Protein AF-A0A2K5WXW7-F1 (afdb_monomer)

Solvent-accessible surface area (backbone atoms only — not comparable to full-atom values): 33592 Å² total; per-residue (Å²): 107,74,69,42,56,42,24,56,73,69,42,75,39,76,46,71,27,68,48,63,69,64,32,49,51,52,30,52,52,40,25,68,77,37,72,31,82,52,44,40,64,43,69,33,36,42,77,38,68,68,40,38,51,53,36,49,56,51,44,65,72,74,46,96,69,44,48,70,48,74,47,69,70,70,60,70,65,67,76,91,61,85,55,89,39,24,58,47,40,30,32,42,30,52,27,53,52,52,44,48,63,71,45,41,67,52,31,55,74,35,48,70,16,37,41,38,34,60,34,44,80,50,23,83,74,33,71,87,49,84,92,54,58,60,48,54,72,75,54,72,74,48,29,53,46,50,37,13,24,24,25,31,51,36,43,52,46,25,52,53,52,30,63,76,31,63,91,53,54,47,46,48,38,61,41,60,85,70,88,82,77,78,68,94,76,80,83,88,81,80,79,90,86,82,90,74,49,93,88,77,49,90,85,84,82,79,83,68,61,79,42,81,42,69,34,64,38,74,71,42,45,21,61,81,66,54,46,34,31,40,32,36,39,35,37,31,31,54,39,84,50,74,69,40,32,48,44,24,42,75,76,46,64,89,57,54,73,68,57,55,48,50,59,53,34,54,52,50,28,51,48,49,48,57,52,45,40,71,36,48,72,63,57,55,67,74,39,45,67,60,51,28,49,52,48,46,64,69,40,44,64,64,42,39,72,46,10,32,41,75,79,45,56,44,71,71,50,79,47,58,86,82,50,57,68,60,52,55,48,52,52,53,51,51,51,54,49,50,54,49,52,51,52,49,52,51,50,53,50,54,50,50,53,52,50,50,51,53,48,50,54,50,48,51,55,47,50,55,49,51,49,53,50,50,51,52,49,52,54,51,50,53,51,51,50,52,52,50,50,53,49,48,51,52,50,49,52,52,49,51,50,50,51,53,49,52,52,52,52,51,53,51,52,52,52,54,50,52,54,52,50,54,55,51,53,57,52,50,56,58,53,54,59,56,53,55,63,56,51,56,64,54,47,60,72,71,51,56,71,62,51,65,62,54,55,63,59,53,58,66,56,55,60,62,56,57,61,59,54,60,60,54,56,57,60,55,57,60,59,54,58,62,55,55,59,61,56,53,59,58,54,56,61,53,54,56,60,55,52,56,58,50,52,60,54,54,63,64,59,72,77,60,57,78,75,58,58,56,55,58,57,65,68,48,51,66,60,58,56,55,65,69,53,58,72,72,77,75,73,93,80,87,88,88,84,83,93,77,95,85,58,91,76,50,61,69,57,51,62,65,65,50,50,65,61,55,48,30,77,74,66,75,55,70,74,88,76,48,78,76,58,67,71,76,57,80,72,79,130

Secondary structure (DSSP, 8-state):
-HHHHHHHTT--EEEEES-HHHHHHHHHHHHHHH--S-EEEEE--TT-HHHHHHHHHHHHHH-S---EEEE----S--TT---SS-HHHIIIIIHHHHHHHHHHHHHHHT-SEEEEEE--GGGGG----TTTTTSPP-SHHHHHHHHHHHHHHHHHHHHHHHHHTTTTTEEEEEE---------------SS-----TTT--------SPEEE--EEEEEE-TTS-EEEEEEEEEEEE--SHHHHHHHHHHHTT--HHHHHHHHHHHHHHHHHHHHTTS-HHHHHH-HHHHHHHHHHHHHHHHHTTTEEEEEEEEEEEEESS-HHHHHHHHHHHHHHHHHHHHHHHHHHHHHHHHHHHHHHHHHHHHHHHHHHHHHHHHHHHHHHHHHHHHHHHHHHHHHHHHHHHHHHHHHHHHHHHHHHHHHHHHHHHHHHHHHHHHHHHHHHHTHHHHHHHHHHHHHHHHHHHHHHHHHHHHHHHHHHHHHHHHHHHHHHHHHHHHHHHHHHHHHHTT--HHHHHHHHHHHHHHHHHHHHGGGGS--------S--S-TTTHHHHHHHHHHHHHHHHH---GGG-GGGGGTS----

pLDDT: mean 78.43, std 15.75, range [30.31, 95.94]

Foldseek 3Di:
DVQLVCVLVVDQAEAAEQDPVVQVVVQVVSCVNNVGNNYHYDYADLLDLVRLVVRLVVCVVPPQAAAEAEAPDFDLDPPPDFDQWASRLSGQPVSVVSNCVSCVVRPLVHALHEYEREAAPLLVQEDDDPVCHTGYADDDVRSSRNNNNSRVNSQVVLVVVQVVCPPSRYHGYYDYPPPPLDDVDDDDDDDDDDDDDPPRDDDFDDDQDKDKAWQWDFQAQALVGFTKIWIKIWIKGFAPDPVLNVLLCVVPTPHDPVVVRVVLSVLLNVLLSVVRHYDDPCCCVVCQPVSQVVSQVVSQVVCSSNRMGTPGMGTDDMDGPVCPVVVVVVVVVVVVVVVVVVVVVVVVVVVVVVVVVVVVVVVVVVVVVVVVVVVVVVVVVVVVVVVVVVVVVVVVVVVVVVVVVVVVVVVVVVVVVVVVVVVVVVVVVVVVVVVVVVVVVVCVVPPPVVVVVVVVVVVVVVVVVVVVVVVVVVVVVVVVVVVVVVVVVVVVVVVVVVVVVVVVVVVVVVPDDPVVVVVVVVVCVVVVVVVVCVVVVPDDDDDDDDDDDDPPPPVVVVVVVCVQVVCCVVPVDRPPPDVVVCVVPPDPD

Sequence (589 aa):
MTALELARRGARVVLACRSRERGEAAAFDLRQESGNNEVIFMALDLANLASVRAFATAFLSSEPRLDILIHNAGISSCGRTREAFNLLLRVNHIGPFLLTHLLLPCLKACAPSRVVVVASAAHCRGRLDFKRLDRPVVGWRQELRAYADTKLANVLFARELANQLEGTGITCYAAHPGGCCGSDYKQYVFGGWAWAWWCISDTQRISLEIMTLQPRCEDVETAEGVALTVTGVAQVKIMTEKELLAVACEQFLGKNVQDIKNVVLQTLEGHLRSILGTLTVEQIYQDRDQFAKLVREVAAPDVGRMGIEILSFTIKDVYDKVDYLSSLGKTQTAVVQRDADIGVAEAERDAGIREAECKKEMLDVKFMADTKIADSKRAFELQKSAFSEEVNIKTAEAQLAYELQGAREQQKIRQEEIEIEVVQRKKQIAVEAQEILRTDKELIATVRRPAEAEAHRIQQIAEGEKVKQVLLAQAEAEKIRKIGEAEAAVIEAMGKAEAERMKLKAEAYQKYGDAAKMALVLEALPQIAAKIAAPLTKVDEIVVLSGDNSKVTSEVNRLLAELPASVHALTGVDLSKIPLIKKATGVQV

Organism: Macaca fascicularis (NCBI:txid9541)

Nearest PDB structures (foldseek):
  9bq2-assembly1_A  TM=4.730E-01  e=2.662E-46  Homo sapiens
  9bq2-assembly1_B  TM=4.617E-01  e=1.007E-29  Homo sapiens
  1win-assembly1_A  TM=8.892E-01  e=2.119E-20  Mus musculus
  3t4x-assembly1_A  TM=7.956E-01  e=1.708E-06  Bacillus anthracis
  4aln-assembly1_A  TM=7.310E-01  e=2.002E-04  Staphylococcus aureus

Mean predicted aligned error: 22.05 Å

InterPro domains:
  IPR001107 Band 7 domain [PF01145] (191-348)
  IPR001107 Band 7 domain [SM00244] (248-430)
  IPR002347 Short-chain dehydrogenase/reductase SDR [PF00106] (2-180)
  IPR027705 Flotillin family [PTHR13806] (182-585)
  IPR031905 Flotillin, C-terminal domain [PF15975] (474-548)
  IPR036013 Band 7/SPFH domain superfamily [G3DSA:3.30.479.30] (206-322)
  IPR036013 Band 7/SPFH domain superfamily [SSF117892] (197-339)
  IPR036291 NAD(P)-binding domain superfamily [SSF51735] (2-190)

Structure (mmCIF, N/CA/C/O backbone):
data_AF-A0A2K5WXW7-F1
#
_entry.id   AF-A0A2K5WXW7-F1
#
loop_
_atom_site.group_PDB
_atom_site.id
_atom_site.type_symbol
_atom_site.label_atom_id
_atom_site.label_alt_id
_atom_site.label_comp_id
_atom_site.label_asym_id
_atom_site.label_entity_id
_atom_site.label_seq_id
_atom_site.pdbx_PDB_ins_code
_atom_site.Cartn_x
_atom_site.Cartn_y
_atom_site.Cartn_z
_atom_site.occupancy
_atom_site.B_iso_or_equiv
_atom_site.auth_seq_id
_atom_site.auth_comp_id
_atom_site.auth_asym_id
_atom_site.auth_atom_id
_atom_site.pdbx_PDB_model_num
ATOM 1 N N . MET A 1 1 ? 22.313 -2.902 -40.920 1.00 70.31 1 MET A N 1
ATOM 2 C CA . MET A 1 1 ? 21.111 -2.214 -41.449 1.00 70.31 1 MET A CA 1
ATOM 3 C C . MET A 1 1 ? 21.086 -2.125 -42.979 1.00 70.31 1 MET A C 1
ATOM 5 O O . MET A 1 1 ? 20.259 -2.812 -43.551 1.00 70.31 1 MET A O 1
ATOM 9 N N . THR A 1 2 ? 21.968 -1.385 -43.676 1.00 86.88 2 THR A N 1
ATOM 10 C CA . THR A 1 2 ? 21.874 -1.234 -45.156 1.00 86.88 2 THR A CA 1
ATOM 11 C C . THR A 1 2 ? 21.945 -2.557 -45.927 1.00 86.88 2 THR A C 1
ATOM 13 O O . THR A 1 2 ? 21.090 -2.827 -46.761 1.00 86.88 2 THR A O 1
ATOM 16 N N . ALA A 1 3 ? 22.940 -3.399 -45.630 1.00 88.81 3 ALA A N 1
ATOM 17 C CA . ALA A 1 3 ? 23.091 -4.701 -46.285 1.00 88.81 3 ALA A CA 1
ATOM 18 C C . ALA A 1 3 ? 21.915 -5.650 -45.995 1.00 88.81 3 ALA A C 1
ATOM 20 O O . ALA A 1 3 ? 21.469 -6.352 -46.893 1.00 88.81 3 ALA A O 1
ATOM 21 N N . LEU A 1 4 ? 21.383 -5.615 -44.768 1.00 89.31 4 LEU A N 1
ATOM 22 C CA . LEU A 1 4 ? 20.222 -6.409 -44.359 1.00 89.31 4 LEU A CA 1
ATOM 23 C C . LEU A 1 4 ? 18.974 -6.036 -45.154 1.00 89.31 4 LEU A C 1
ATOM 25 O O . LEU A 1 4 ? 18.280 -6.910 -45.656 1.00 89.31 4 LEU A O 1
ATOM 29 N N . GLU A 1 5 ? 18.701 -4.741 -45.287 1.00 90.19 5 GLU A N 1
ATOM 30 C CA . GLU A 1 5 ? 17.519 -4.259 -45.999 1.00 90.19 5 GLU A CA 1
ATOM 31 C C . GLU A 1 5 ? 17.588 -4.577 -47.499 1.00 90.19 5 GLU A C 1
ATOM 33 O O . GLU A 1 5 ? 16.586 -4.953 -48.100 1.00 90.19 5 GLU A O 1
ATOM 38 N N . LEU A 1 6 ? 18.778 -4.496 -48.105 1.00 91.19 6 LEU A N 1
ATOM 39 C CA . LEU A 1 6 ? 18.980 -4.944 -49.485 1.00 91.19 6 LEU A CA 1
ATOM 40 C C . LEU A 1 6 ? 18.786 -6.461 -49.619 1.00 91.19 6 LEU A C 1
ATOM 42 O O . LEU A 1 6 ? 18.092 -6.903 -50.532 1.00 91.19 6 LEU A O 1
ATOM 46 N N . ALA A 1 7 ? 19.330 -7.247 -48.687 1.00 92.19 7 ALA A N 1
ATOM 47 C CA . ALA A 1 7 ? 19.179 -8.699 -48.689 1.00 92.19 7 ALA A CA 1
ATOM 48 C C . ALA A 1 7 ? 17.709 -9.128 -48.520 1.00 92.19 7 ALA A C 1
ATOM 50 O O . ALA A 1 7 ? 17.251 -10.001 -49.254 1.00 92.19 7 ALA A O 1
ATOM 51 N N . ARG A 1 8 ? 16.943 -8.462 -47.639 1.00 90.56 8 ARG A N 1
ATOM 52 C CA . ARG A 1 8 ? 15.493 -8.679 -47.443 1.00 90.56 8 ARG A CA 1
ATOM 53 C C . ARG A 1 8 ? 14.666 -8.384 -48.689 1.00 90.56 8 ARG A C 1
ATOM 55 O O . ARG A 1 8 ? 13.643 -9.017 -48.913 1.00 90.56 8 ARG A O 1
ATOM 62 N N . ARG A 1 9 ? 15.118 -7.442 -49.518 1.00 91.25 9 ARG A N 1
ATOM 63 C CA . ARG A 1 9 ? 14.509 -7.138 -50.822 1.00 91.25 9 ARG A CA 1
ATOM 64 C C . ARG A 1 9 ? 14.922 -8.122 -51.922 1.00 91.25 9 ARG A C 1
ATOM 66 O O . ARG A 1 9 ? 14.577 -7.900 -53.078 1.00 91.25 9 ARG A O 1
ATOM 73 N N . GLY A 1 10 ? 15.659 -9.181 -51.580 1.00 89.81 10 GLY A N 1
ATOM 74 C CA . GLY A 1 10 ? 16.110 -10.209 -52.516 1.00 89.81 10 GLY A CA 1
ATOM 75 C C . GLY A 1 10 ? 17.345 -9.822 -53.328 1.00 89.81 10 GLY A C 1
ATOM 76 O O . GLY A 1 10 ? 17.634 -10.474 -54.323 1.00 89.81 10 GLY A O 1
ATOM 77 N N . ALA A 1 11 ? 18.078 -8.769 -52.950 1.00 90.81 11 ALA A N 1
ATOM 78 C CA . ALA A 1 11 ? 19.300 -8.407 -53.660 1.00 90.81 11 ALA A CA 1
ATOM 79 C C . ALA A 1 11 ? 20.446 -9.374 -53.327 1.00 90.81 11 ALA A C 1
ATOM 81 O O . ALA A 1 11 ? 20.621 -9.769 -52.173 1.00 90.81 11 ALA A O 1
ATOM 82 N N . ARG A 1 12 ? 21.287 -9.664 -54.322 1.00 93.50 12 ARG A N 1
ATOM 83 C CA . ARG A 1 12 ? 22.598 -10.286 -54.123 1.00 93.50 12 ARG A CA 1
ATOM 84 C C . ARG A 1 12 ? 23.566 -9.246 -53.561 1.00 93.50 12 ARG A C 1
ATOM 86 O O . ARG A 1 12 ? 23.856 -8.243 -54.213 1.00 93.50 12 ARG A O 1
ATOM 93 N N . VAL A 1 13 ? 24.036 -9.447 -52.330 1.00 94.19 13 VAL A N 1
ATOM 94 C CA . VAL A 1 13 ? 24.807 -8.439 -51.584 1.00 94.19 13 VAL A CA 1
ATOM 95 C C . VAL A 1 13 ? 26.252 -8.884 -51.416 1.00 94.19 13 VAL A C 1
ATOM 97 O O . VAL A 1 13 ? 26.532 -9.839 -50.698 1.00 94.19 13 VAL A O 1
ATOM 100 N N . VAL A 1 14 ? 27.187 -8.138 -52.006 1.00 94.75 14 VAL A N 1
ATOM 101 C CA . VAL A 1 14 ? 28.625 -8.326 -51.771 1.00 94.75 14 VAL A CA 1
ATOM 102 C C . VAL A 1 14 ? 29.092 -7.420 -50.630 1.00 94.75 14 VAL A C 1
ATOM 104 O O . VAL A 1 14 ? 29.163 -6.197 -50.754 1.00 94.75 14 VAL A O 1
ATOM 107 N N . LEU A 1 15 ? 29.430 -8.032 -49.499 1.00 93.12 15 LEU A N 1
ATOM 108 C CA . LEU A 1 15 ? 30.007 -7.386 -48.327 1.00 93.12 15 LEU A CA 1
ATOM 109 C C . LEU A 1 15 ? 31.519 -7.262 -48.491 1.00 93.12 15 LEU A C 1
ATOM 111 O O . LEU A 1 15 ? 32.281 -8.186 -48.201 1.00 93.12 15 LEU A O 1
ATOM 115 N N . ALA A 1 16 ? 31.947 -6.082 -48.928 1.00 92.81 16 ALA A N 1
ATOM 116 C CA . ALA A 1 16 ? 33.354 -5.741 -49.048 1.00 92.81 16 ALA A CA 1
ATOM 117 C C . ALA A 1 16 ? 33.901 -5.239 -47.700 1.00 92.81 16 ALA A C 1
ATOM 119 O O . ALA A 1 16 ? 33.593 -4.125 -47.271 1.00 92.81 16 ALA A O 1
ATOM 120 N N . CYS A 1 17 ? 34.679 -6.067 -46.997 1.00 90.50 17 CYS A N 1
ATOM 121 C CA . CYS A 1 17 ? 35.190 -5.754 -45.656 1.00 90.50 17 CYS A CA 1
ATOM 122 C C . CYS A 1 17 ? 36.684 -6.081 -45.512 1.00 90.50 17 CYS A C 1
ATOM 124 O O . CYS A 1 17 ? 37.192 -7.026 -46.111 1.00 90.50 17 CYS A O 1
ATOM 126 N N . ARG A 1 18 ? 37.387 -5.326 -44.656 1.00 88.44 18 ARG A N 1
ATOM 127 C CA . ARG A 1 18 ? 38.822 -5.522 -44.358 1.00 88.44 18 ARG A CA 1
ATOM 128 C C . ARG A 1 18 ? 39.109 -6.845 -43.642 1.00 88.44 18 ARG A C 1
ATOM 130 O O . ARG A 1 18 ? 40.123 -7.484 -43.892 1.00 88.44 18 ARG A O 1
ATOM 137 N N . SER A 1 19 ? 38.285 -7.186 -42.654 1.00 90.12 19 SER A N 1
ATOM 138 C CA . SER A 1 19 ? 38.516 -8.316 -41.750 1.00 90.12 19 SER A CA 1
ATOM 139 C C . SER A 1 19 ? 37.692 -9.500 -42.222 1.00 90.12 19 SER A C 1
ATOM 141 O O . SER A 1 19 ? 36.469 -9.402 -42.266 1.00 90.12 19 SER A O 1
ATOM 143 N N . ARG A 1 20 ? 38.374 -10.599 -42.556 1.00 89.25 20 ARG A N 1
ATOM 144 C CA . ARG A 1 20 ? 37.736 -11.830 -43.025 1.00 89.25 20 ARG A CA 1
ATOM 145 C C . ARG A 1 20 ? 36.782 -12.413 -41.990 1.00 89.25 20 ARG A C 1
ATOM 147 O O . ARG A 1 20 ? 35.610 -12.561 -42.288 1.00 89.25 20 ARG A O 1
ATOM 154 N N . GLU A 1 21 ? 37.257 -12.613 -40.764 1.00 89.88 21 GLU A N 1
ATOM 155 C CA . GLU A 1 21 ? 36.460 -13.173 -39.662 1.00 89.88 21 GLU A CA 1
ATOM 156 C C . GLU A 1 21 ? 35.168 -12.380 -39.413 1.00 89.88 21 GLU A C 1
ATOM 158 O O . GLU A 1 21 ? 34.077 -12.941 -39.417 1.00 89.88 21 GLU A O 1
ATOM 163 N N . ARG A 1 22 ? 35.269 -11.049 -39.270 1.00 87.88 22 ARG A N 1
ATOM 164 C CA . ARG A 1 22 ? 34.091 -10.193 -39.047 1.00 87.88 22 ARG A CA 1
ATOM 165 C C . ARG A 1 22 ? 33.175 -10.112 -40.265 1.00 87.88 22 ARG A C 1
ATOM 167 O O . ARG A 1 22 ? 31.969 -9.978 -40.101 1.00 87.88 22 ARG A O 1
ATOM 174 N N . GLY A 1 23 ? 33.743 -10.150 -41.468 1.00 88.88 23 GLY A N 1
ATOM 175 C CA . GLY A 1 23 ? 32.979 -10.118 -42.710 1.00 88.88 23 GLY A CA 1
ATOM 176 C C . GLY A 1 23 ? 32.188 -11.404 -42.945 1.00 88.88 23 GLY A C 1
ATOM 177 O O . GLY A 1 23 ? 31.018 -11.331 -43.304 1.00 88.88 23 GLY A O 1
ATOM 178 N N . GLU A 1 24 ? 32.799 -12.565 -42.700 1.00 90.56 24 GLU A N 1
ATOM 179 C CA . GLU A 1 24 ? 32.151 -13.877 -42.810 1.00 90.56 24 GLU A CA 1
ATOM 180 C C . GLU A 1 24 ? 31.075 -14.063 -41.731 1.00 90.56 24 GLU A C 1
ATOM 182 O O . GLU A 1 24 ? 29.974 -14.500 -42.061 1.00 90.56 24 GLU A O 1
ATOM 187 N N . ALA A 1 25 ? 31.340 -13.648 -40.485 1.00 90.94 25 ALA A N 1
ATOM 188 C CA . ALA A 1 25 ? 30.337 -13.648 -39.417 1.00 90.94 25 ALA A CA 1
ATOM 189 C C . ALA A 1 25 ? 29.134 -12.757 -39.768 1.00 90.94 25 ALA A C 1
ATOM 191 O O . ALA A 1 25 ? 27.998 -13.219 -39.762 1.00 90.94 25 ALA A O 1
ATOM 192 N N . ALA A 1 26 ? 29.379 -11.515 -40.201 1.00 90.38 26 ALA A N 1
ATOM 193 C CA . ALA A 1 26 ? 28.302 -10.617 -40.612 1.00 90.38 26 ALA A CA 1
ATOM 194 C C . ALA A 1 26 ? 27.512 -11.160 -41.814 1.00 90.38 26 ALA A C 1
ATOM 196 O O . ALA A 1 26 ? 26.298 -10.990 -41.878 1.00 90.38 26 ALA A O 1
ATOM 197 N N . ALA A 1 27 ? 28.173 -11.816 -42.773 1.00 90.81 27 ALA A N 1
ATOM 198 C CA . ALA A 1 27 ? 27.486 -12.460 -43.890 1.00 90.81 27 ALA A CA 1
ATOM 199 C C . ALA A 1 27 ? 26.588 -13.611 -43.413 1.00 90.81 27 ALA A C 1
ATOM 201 O O . ALA A 1 27 ? 25.474 -13.749 -43.909 1.00 90.81 27 ALA A O 1
ATOM 202 N N . PHE A 1 28 ? 27.052 -14.416 -42.454 1.00 91.25 28 PHE A N 1
ATOM 203 C CA . PHE A 1 28 ? 26.269 -15.497 -41.860 1.00 91.25 28 PHE A CA 1
ATOM 204 C C . PHE A 1 28 ? 25.024 -14.967 -41.137 1.00 91.25 28 PHE A C 1
ATOM 206 O O . PHE A 1 28 ? 23.917 -15.411 -41.443 1.00 91.25 28 PHE A O 1
ATOM 213 N N . ASP A 1 29 ? 25.189 -13.964 -40.273 1.00 91.50 29 ASP A N 1
ATOM 214 C CA . ASP A 1 29 ? 24.085 -13.349 -39.525 1.00 91.50 29 ASP A CA 1
ATOM 215 C C . ASP A 1 29 ? 23.051 -12.730 -40.476 1.00 91.50 29 ASP A C 1
ATOM 217 O O . ASP A 1 29 ? 21.848 -12.950 -40.346 1.00 91.50 29 ASP A O 1
ATOM 221 N N . LEU A 1 30 ? 23.514 -12.026 -41.515 1.00 91.19 30 LEU A N 1
ATOM 222 C CA . LEU A 1 30 ? 22.633 -11.418 -42.510 1.00 91.19 30 LEU A CA 1
ATOM 223 C C . LEU A 1 30 ? 21.840 -12.453 -43.311 1.00 91.19 30 LEU A C 1
ATOM 225 O O . LEU A 1 30 ? 20.682 -12.192 -43.634 1.00 91.19 30 LEU A O 1
ATOM 229 N N . ARG A 1 31 ? 22.422 -13.615 -43.627 1.00 93.38 31 ARG A N 1
ATOM 230 C CA . ARG A 1 31 ? 21.690 -14.709 -44.289 1.00 93.38 31 ARG A CA 1
ATOM 231 C C . ARG A 1 31 ? 20.592 -15.257 -43.384 1.00 93.38 31 ARG A C 1
ATOM 233 O O . ARG A 1 31 ? 19.480 -15.465 -43.861 1.00 93.38 31 ARG A O 1
ATOM 240 N N . GLN A 1 32 ? 20.876 -15.430 -42.091 1.00 91.44 32 GLN A N 1
ATOM 241 C CA . GLN A 1 32 ? 19.868 -15.879 -41.130 1.00 91.44 32 GLN A CA 1
ATOM 242 C C . GLN A 1 32 ? 18.733 -14.862 -40.969 1.00 91.44 32 GLN A C 1
ATOM 244 O O . GLN A 1 32 ? 17.565 -15.229 -41.054 1.00 91.44 32 GLN A O 1
ATOM 249 N N . GLU A 1 33 ? 19.058 -13.580 -40.789 1.00 90.31 33 GLU A N 1
ATOM 250 C CA . GLU A 1 33 ? 18.060 -12.534 -40.535 1.00 90.31 33 GLU A CA 1
ATOM 251 C C . GLU A 1 33 ? 17.234 -12.137 -41.765 1.00 90.31 33 GLU A C 1
ATOM 253 O O . GLU A 1 33 ? 16.104 -11.659 -41.629 1.00 90.31 33 GLU A O 1
ATOM 258 N N . SER A 1 34 ? 17.804 -12.244 -42.969 1.00 89.44 34 SER A N 1
ATOM 259 C CA . SER A 1 34 ? 17.105 -11.888 -44.211 1.00 89.44 34 SER A CA 1
ATOM 260 C C . SER A 1 34 ? 16.404 -13.068 -44.878 1.00 89.44 34 SER A C 1
ATOM 262 O O . SER A 1 34 ? 15.528 -12.840 -45.708 1.00 89.44 34 SER A O 1
ATOM 264 N N . GLY A 1 35 ? 16.805 -14.306 -44.568 1.00 88.88 35 GLY A N 1
ATOM 265 C CA . GLY A 1 35 ? 16.392 -15.503 -45.306 1.00 88.88 35 GLY A CA 1
ATOM 266 C C . GLY A 1 35 ? 16.986 -15.605 -46.719 1.00 88.88 35 GLY A C 1
ATOM 267 O O . GLY A 1 35 ? 16.631 -16.518 -47.462 1.00 88.88 35 GLY A O 1
ATOM 268 N N . ASN A 1 36 ? 17.879 -14.687 -47.110 1.00 89.69 36 ASN A N 1
ATOM 269 C CA . ASN A 1 36 ? 18.506 -14.654 -48.427 1.00 89.69 36 ASN A CA 1
ATOM 270 C C . ASN A 1 36 ? 19.937 -15.216 -48.367 1.00 89.69 36 ASN A C 1
ATOM 272 O O . ASN A 1 36 ? 20.806 -14.668 -47.690 1.00 89.69 36 ASN A O 1
ATOM 276 N N . ASN A 1 37 ? 20.202 -16.288 -49.121 1.00 88.81 37 ASN A N 1
ATOM 277 C CA . ASN A 1 37 ? 21.512 -16.948 -49.170 1.00 88.81 37 ASN A CA 1
ATOM 278 C C . ASN A 1 37 ? 22.547 -16.217 -50.048 1.00 88.81 37 ASN A C 1
ATOM 280 O O . ASN A 1 37 ? 23.733 -16.544 -50.001 1.00 88.81 37 ASN A O 1
ATOM 284 N N . GLU A 1 38 ? 22.135 -15.207 -50.814 1.00 90.38 38 GLU A N 1
ATOM 285 C CA . GLU A 1 38 ? 22.974 -14.482 -51.776 1.00 90.38 38 GLU A CA 1
ATOM 286 C C . GLU A 1 38 ? 23.780 -13.321 -51.163 1.00 90.38 38 GLU A C 1
ATOM 288 O O . GLU A 1 38 ? 24.065 -12.316 -51.815 1.00 90.38 38 GLU A O 1
ATOM 293 N N . VAL A 1 39 ? 24.173 -13.442 -49.894 1.00 92.38 39 VAL A N 1
ATOM 294 C CA . VAL A 1 39 ? 25.056 -12.478 -49.219 1.00 92.38 39 VAL A CA 1
ATOM 295 C C . VAL A 1 39 ? 26.480 -13.025 -49.218 1.00 92.38 39 VAL A C 1
ATOM 297 O O . VAL A 1 39 ? 26.730 -14.050 -48.593 1.00 92.38 39 VAL A O 1
ATOM 300 N N . ILE A 1 40 ? 27.426 -12.385 -49.904 1.00 92.81 40 ILE A N 1
ATOM 301 C CA . ILE A 1 40 ? 28.788 -12.900 -50.127 1.00 92.81 40 ILE A CA 1
ATOM 302 C C . ILE A 1 40 ? 29.814 -11.961 -49.513 1.00 92.81 40 ILE A C 1
ATOM 304 O O . ILE A 1 40 ? 29.746 -10.751 -49.693 1.00 92.81 40 ILE A O 1
ATOM 308 N N . PHE A 1 41 ? 30.797 -12.516 -48.811 1.00 93.50 41 PHE A N 1
ATOM 309 C CA . PHE A 1 41 ? 31.937 -11.753 -48.321 1.00 93.50 41 PHE A CA 1
ATOM 310 C C . PHE A 1 41 ? 33.048 -11.687 -49.378 1.00 93.50 41 PHE A C 1
ATOM 312 O O . PHE A 1 41 ? 33.418 -12.702 -49.966 1.00 93.50 41 PHE A O 1
ATOM 319 N N . MET A 1 42 ? 33.629 -10.501 -49.563 1.00 93.94 42 MET A N 1
ATOM 320 C CA . MET A 1 42 ? 34.848 -10.302 -50.344 1.00 93.94 42 MET A CA 1
ATOM 321 C C . MET A 1 42 ? 35.809 -9.372 -49.593 1.00 93.94 42 MET A C 1
ATOM 323 O O . MET A 1 42 ? 35.416 -8.334 -49.059 1.00 93.94 42 MET A O 1
ATOM 327 N N . ALA A 1 43 ? 37.091 -9.735 -49.547 1.00 93.12 43 ALA A N 1
ATOM 328 C CA . ALA A 1 43 ? 38.088 -8.966 -48.811 1.00 93.12 43 ALA A CA 1
ATOM 329 C C . ALA A 1 43 ? 38.446 -7.664 -49.545 1.00 93.12 43 ALA A C 1
ATOM 331 O O . ALA A 1 43 ? 38.898 -7.695 -50.690 1.00 93.12 43 ALA A O 1
ATOM 332 N N . LEU A 1 44 ? 38.286 -6.525 -48.869 1.00 94.12 44 LEU A N 1
ATOM 333 C CA . LEU A 1 44 ? 38.633 -5.205 -49.396 1.00 94.12 44 LEU A CA 1
ATOM 334 C C . LEU A 1 44 ? 39.195 -4.315 -48.288 1.00 94.12 44 LEU A C 1
ATOM 336 O O . LEU A 1 44 ? 38.497 -3.996 -47.323 1.00 94.12 44 LEU A O 1
ATOM 340 N N . ASP A 1 45 ? 40.432 -3.856 -48.468 1.00 92.19 45 ASP A N 1
ATOM 341 C CA . ASP A 1 45 ? 41.024 -2.807 -47.645 1.00 92.19 45 ASP A CA 1
ATOM 342 C C . ASP A 1 45 ? 41.213 -1.519 -48.456 1.00 92.19 45 ASP A C 1
ATOM 344 O O . ASP A 1 45 ? 42.104 -1.406 -49.298 1.00 92.19 45 ASP A O 1
ATOM 348 N N . LEU A 1 46 ? 40.380 -0.516 -48.169 1.00 91.31 46 LEU A N 1
ATOM 349 C CA . LEU A 1 46 ? 40.427 0.792 -48.828 1.00 91.31 46 LEU A CA 1
ATOM 350 C C . LEU A 1 46 ? 41.676 1.611 -48.468 1.00 91.31 46 LEU A C 1
ATOM 352 O O . LEU A 1 46 ? 42.000 2.559 -49.183 1.00 91.31 46 LEU A O 1
ATOM 356 N N . ALA A 1 47 ? 42.401 1.263 -47.399 1.00 89.19 47 ALA A N 1
ATOM 357 C CA . ALA A 1 47 ? 43.677 1.902 -47.078 1.00 89.19 47 ALA A CA 1
ATOM 358 C C . ALA A 1 47 ? 44.801 1.473 -48.041 1.00 89.19 47 ALA A C 1
ATOM 360 O O . ALA A 1 47 ? 45.795 2.193 -48.197 1.00 89.19 47 ALA A O 1
ATOM 361 N N . ASN A 1 48 ? 44.656 0.322 -48.710 1.00 90.69 48 ASN A N 1
ATOM 362 C CA . ASN A 1 48 ? 45.661 -0.255 -49.596 1.00 90.69 48 ASN A CA 1
ATOM 363 C C . ASN A 1 48 ? 45.170 -0.303 -51.054 1.00 90.69 48 ASN A C 1
ATOM 365 O O . ASN A 1 48 ? 44.358 -1.143 -51.433 1.00 90.69 48 ASN A O 1
ATOM 369 N N . LEU A 1 49 ? 45.733 0.547 -51.918 1.00 90.62 49 LEU A N 1
ATOM 370 C CA . LEU A 1 49 ? 45.323 0.642 -53.326 1.00 90.62 49 LEU A CA 1
ATOM 371 C C . LEU A 1 49 ? 45.565 -0.650 -54.126 1.00 90.62 49 LEU A C 1
ATOM 373 O O . LEU A 1 49 ? 44.852 -0.903 -55.097 1.00 90.62 49 LEU A O 1
ATOM 377 N N . ALA A 1 50 ? 46.529 -1.486 -53.724 1.00 93.81 50 ALA A N 1
ATOM 378 C CA . ALA A 1 50 ? 46.725 -2.798 -54.338 1.00 93.81 50 ALA A CA 1
ATOM 379 C C . ALA A 1 50 ? 45.566 -3.750 -54.002 1.00 93.81 50 ALA A C 1
ATOM 381 O O . ALA A 1 50 ? 45.093 -4.465 -54.883 1.00 93.81 50 ALA A O 1
ATOM 382 N N . SER A 1 51 ? 45.050 -3.695 -52.765 1.00 94.94 51 SER A N 1
ATOM 383 C CA . SER A 1 51 ? 43.854 -4.447 -52.357 1.00 94.94 51 SER A CA 1
ATOM 384 C C . SER A 1 51 ? 42.622 -3.993 -53.138 1.00 94.94 51 SER A C 1
ATOM 386 O O . SER A 1 51 ? 41.880 -4.838 -53.627 1.00 94.94 51 SER A O 1
ATOM 388 N N . VAL A 1 52 ? 42.450 -2.682 -53.348 1.00 95.50 52 VAL A N 1
ATOM 389 C CA . VAL A 1 52 ? 41.349 -2.134 -54.162 1.00 95.50 52 VAL A CA 1
ATOM 390 C C . VAL A 1 52 ? 41.388 -2.662 -55.600 1.00 95.50 52 VAL A C 1
ATOM 392 O O . VAL A 1 52 ? 40.358 -3.066 -56.137 1.00 95.50 52 VAL A O 1
ATOM 395 N N . ARG A 1 53 ? 42.572 -2.697 -56.226 1.00 95.94 53 ARG A N 1
ATOM 396 C CA . ARG A 1 53 ? 42.739 -3.237 -57.587 1.00 95.94 53 ARG A CA 1
ATOM 397 C C . ARG A 1 53 ? 42.479 -4.739 -57.643 1.00 95.94 53 ARG A C 1
ATOM 399 O O . ARG A 1 53 ? 41.748 -5.182 -58.520 1.00 95.94 53 ARG A O 1
ATOM 406 N N . ALA A 1 54 ? 43.033 -5.501 -56.700 1.00 95.25 54 ALA A N 1
ATOM 407 C CA . ALA A 1 54 ? 42.820 -6.944 -56.620 1.00 95.25 54 ALA A CA 1
ATOM 408 C C . ALA A 1 54 ? 41.335 -7.288 -56.425 1.00 95.25 54 ALA A C 1
ATOM 410 O O . ALA A 1 54 ? 40.818 -8.172 -57.103 1.00 95.25 54 ALA A O 1
ATOM 411 N N . PHE A 1 55 ? 40.638 -6.545 -55.561 1.00 95.62 55 PHE A N 1
ATOM 412 C CA . PHE A 1 55 ? 39.198 -6.679 -55.363 1.00 95.62 55 PHE A CA 1
ATOM 413 C C . PHE A 1 55 ? 38.420 -6.381 -56.644 1.00 95.62 55 PHE A C 1
ATOM 415 O O . PHE A 1 55 ? 37.550 -7.163 -57.005 1.00 95.62 55 PHE A O 1
ATOM 422 N N . ALA A 1 56 ? 38.733 -5.289 -57.351 1.00 95.25 56 ALA A N 1
ATOM 423 C CA . ALA A 1 56 ? 38.042 -4.949 -58.593 1.00 95.25 56 ALA A CA 1
ATOM 424 C C . ALA A 1 56 ? 38.217 -6.044 -59.659 1.00 95.25 56 ALA A C 1
ATOM 426 O O . ALA A 1 56 ? 37.237 -6.451 -60.274 1.00 95.25 56 ALA A O 1
ATOM 427 N N . THR A 1 57 ? 39.432 -6.578 -59.831 1.00 95.25 57 THR A N 1
ATOM 428 C CA . THR A 1 57 ? 39.686 -7.696 -60.754 1.00 95.25 57 THR A CA 1
ATOM 429 C C . THR A 1 57 ? 38.928 -8.958 -60.343 1.00 95.25 57 THR A C 1
ATOM 431 O O . THR A 1 57 ? 38.317 -9.606 -61.192 1.00 95.25 57 THR A O 1
ATOM 434 N N . ALA A 1 58 ? 38.939 -9.300 -59.051 1.00 93.94 58 ALA A N 1
ATOM 435 C CA . ALA A 1 58 ? 38.211 -10.455 -58.533 1.00 93.94 58 ALA A CA 1
ATOM 436 C C . ALA A 1 58 ? 36.698 -10.302 -58.743 1.00 93.94 58 ALA A C 1
ATOM 438 O O . ALA A 1 58 ? 36.069 -11.212 -59.269 1.00 93.94 58 ALA A O 1
ATOM 439 N N . PHE A 1 59 ? 36.142 -9.132 -58.414 1.00 94.56 59 PHE A N 1
ATOM 440 C CA . PHE A 1 59 ? 34.721 -8.826 -58.560 1.00 94.56 59 PHE A CA 1
ATOM 441 C C . PHE A 1 59 ? 34.273 -8.903 -60.019 1.00 94.56 59 PHE A C 1
ATOM 443 O O . PHE A 1 59 ? 33.290 -9.568 -60.316 1.00 94.56 59 PHE A O 1
ATOM 450 N N . LEU A 1 60 ? 35.022 -8.290 -60.940 1.00 93.38 60 LEU A N 1
ATOM 451 C CA . LEU A 1 60 ? 34.712 -8.335 -62.373 1.00 93.38 60 LEU A CA 1
ATOM 452 C C . LEU A 1 60 ? 34.823 -9.748 -62.966 1.00 93.38 60 LEU A C 1
ATOM 454 O O . LEU A 1 60 ? 34.204 -10.025 -63.988 1.00 93.38 60 LEU A O 1
ATOM 458 N N . SER A 1 61 ? 35.610 -10.631 -62.345 1.00 92.69 61 SER A N 1
ATOM 459 C CA . SER A 1 61 ? 35.732 -12.030 -62.770 1.00 92.69 61 SER A CA 1
ATOM 460 C C . SER A 1 61 ? 34.613 -12.912 -62.209 1.00 92.69 61 SER A C 1
ATOM 462 O O . SER A 1 61 ? 34.243 -13.894 -62.846 1.00 92.69 61 SER A O 1
ATOM 464 N N . SER A 1 62 ? 34.098 -12.600 -61.014 1.00 90.75 62 SER A N 1
ATOM 465 C CA . SER A 1 62 ? 33.093 -13.417 -60.324 1.00 90.75 62 SER A CA 1
ATOM 466 C C . SER A 1 62 ? 31.653 -12.969 -60.564 1.00 90.75 62 SER A C 1
ATOM 468 O O . SER A 1 62 ? 30.760 -13.809 -60.603 1.00 90.75 62 SER A O 1
ATOM 470 N N . GLU A 1 63 ? 31.411 -11.663 -60.693 1.00 89.56 63 GLU A N 1
ATOM 471 C CA . GLU A 1 63 ? 30.069 -11.081 -60.739 1.00 89.56 63 GLU A CA 1
ATOM 472 C C . GLU A 1 63 ? 29.843 -10.363 -62.084 1.00 89.56 63 GLU A C 1
ATOM 474 O O . GLU A 1 63 ? 30.519 -9.375 -62.382 1.00 89.56 63 GLU A O 1
ATOM 479 N N . PRO A 1 64 ? 28.885 -10.822 -62.912 1.00 84.38 64 PRO A N 1
ATOM 480 C CA . PRO A 1 64 ? 28.674 -10.284 -64.258 1.00 84.38 64 PRO A CA 1
ATOM 481 C C . PRO A 1 64 ? 27.919 -8.947 -64.274 1.00 84.38 64 PRO A C 1
ATOM 483 O O . PRO A 1 64 ? 27.847 -8.305 -65.320 1.00 84.38 64 PRO A O 1
ATOM 486 N N . ARG A 1 65 ? 27.318 -8.540 -63.146 1.00 90.94 65 ARG A N 1
ATOM 487 C CA . ARG A 1 65 ? 26.428 -7.377 -63.061 1.00 90.94 65 ARG A CA 1
ATOM 488 C C . ARG A 1 65 ? 26.631 -6.599 -61.762 1.00 90.94 65 ARG A C 1
ATOM 490 O O . ARG A 1 65 ? 26.760 -7.193 -60.695 1.00 90.94 65 ARG A O 1
ATOM 497 N N . LEU A 1 66 ? 26.609 -5.268 -61.852 1.00 93.62 66 LEU A N 1
ATOM 498 C CA . LEU A 1 66 ? 26.656 -4.363 -60.701 1.00 93.62 66 LEU A CA 1
ATOM 499 C C . LEU A 1 66 ? 25.607 -3.257 -60.845 1.00 93.62 66 LEU A C 1
ATOM 501 O O . LEU A 1 66 ? 25.813 -2.293 -61.576 1.00 93.62 66 LEU A O 1
ATOM 505 N N . ASP A 1 67 ? 24.500 -3.378 -60.113 1.00 93.94 67 ASP A N 1
ATOM 506 C CA . ASP A 1 67 ? 23.412 -2.392 -60.152 1.00 93.94 67 ASP A CA 1
ATOM 507 C C . ASP A 1 67 ? 23.610 -1.246 -59.152 1.00 93.94 67 ASP A C 1
ATOM 509 O O . ASP A 1 67 ? 23.271 -0.097 -59.437 1.00 93.94 67 ASP A O 1
ATOM 513 N N . ILE A 1 68 ? 24.149 -1.533 -57.961 1.00 94.62 68 ILE A N 1
ATOM 514 C CA . ILE A 1 68 ? 24.287 -0.550 -56.880 1.00 94.62 68 ILE A CA 1
ATOM 515 C C . ILE A 1 68 ? 25.668 -0.661 -56.233 1.00 94.62 68 ILE A C 1
ATOM 517 O O . ILE A 1 68 ? 26.027 -1.698 -55.684 1.00 94.62 68 ILE A O 1
ATOM 521 N N . LEU A 1 69 ? 26.411 0.446 -56.222 1.00 95.19 69 LEU A N 1
ATOM 522 C CA . LEU A 1 69 ? 27.673 0.591 -55.501 1.00 95.19 69 LEU A CA 1
ATOM 523 C C . LEU A 1 69 ? 27.495 1.563 -54.331 1.00 95.19 69 LEU A C 1
ATOM 525 O O . LEU A 1 69 ? 27.204 2.740 -54.539 1.00 95.19 69 LEU A O 1
ATOM 529 N N . ILE A 1 70 ? 27.692 1.090 -53.097 1.00 95.25 70 ILE A N 1
ATOM 530 C CA . ILE A 1 70 ? 27.545 1.913 -51.886 1.00 95.25 70 ILE A CA 1
ATOM 531 C C . ILE A 1 70 ? 28.895 2.079 -51.188 1.00 95.25 70 ILE A C 1
ATOM 533 O O . ILE A 1 70 ? 29.402 1.164 -50.540 1.00 95.25 70 ILE A O 1
ATOM 537 N N . HIS A 1 71 ? 29.439 3.292 -51.235 1.00 94.88 71 HIS A N 1
ATOM 538 C CA . HIS A 1 71 ? 30.623 3.681 -50.472 1.00 94.88 71 HIS A CA 1
ATOM 539 C C . HIS A 1 71 ? 30.232 4.067 -49.050 1.00 94.88 71 HIS A C 1
ATOM 541 O O . HIS A 1 71 ? 30.052 5.242 -48.730 1.00 94.88 71 HIS A O 1
ATOM 547 N N . ASN A 1 72 ? 30.067 3.051 -48.203 1.00 91.00 72 ASN A N 1
ATOM 548 C CA . ASN A 1 72 ? 29.713 3.210 -46.791 1.00 91.00 72 ASN A CA 1
ATOM 549 C C . ASN A 1 72 ? 30.931 3.255 -45.854 1.00 91.00 72 ASN A C 1
ATOM 551 O O . ASN A 1 72 ? 30.873 3.858 -44.784 1.00 91.00 72 ASN A O 1
ATOM 555 N N . ALA A 1 73 ? 32.030 2.603 -46.235 1.00 87.44 73 ALA A N 1
ATOM 556 C CA . ALA A 1 73 ? 33.207 2.488 -45.386 1.00 87.44 73 ALA A CA 1
ATOM 557 C C . ALA A 1 73 ? 33.832 3.864 -45.089 1.00 87.44 73 ALA A C 1
ATOM 559 O O . ALA A 1 73 ? 33.996 4.700 -45.978 1.00 87.44 73 ALA A O 1
ATOM 560 N N . GLY A 1 74 ? 34.200 4.090 -43.828 1.00 85.88 74 GLY A N 1
ATOM 561 C CA . GLY A 1 74 ? 34.915 5.292 -43.430 1.00 85.88 74 GLY A CA 1
ATOM 562 C C . GLY A 1 74 ? 35.446 5.241 -42.002 1.00 85.88 74 GLY A C 1
ATOM 563 O O . GLY A 1 74 ? 34.938 4.509 -41.155 1.00 85.88 74 GLY A O 1
ATOM 564 N N . ILE A 1 75 ? 36.474 6.043 -41.750 1.00 87.50 75 ILE A N 1
ATOM 565 C CA . ILE A 1 75 ? 37.123 6.236 -40.454 1.00 87.50 75 ILE A CA 1
ATOM 566 C C . ILE A 1 75 ? 37.077 7.716 -40.062 1.00 87.50 75 ILE A C 1
ATOM 568 O O . ILE A 1 75 ? 37.161 8.603 -40.915 1.00 87.50 75 ILE A O 1
ATOM 572 N N . SER A 1 76 ? 36.933 7.987 -38.766 1.00 80.81 76 SER A N 1
ATOM 573 C CA . SER A 1 76 ? 36.914 9.342 -38.193 1.00 80.81 76 SER A CA 1
ATOM 574 C C . SER A 1 76 ? 38.220 9.734 -37.492 1.00 80.81 76 SER A C 1
ATOM 576 O O . SER A 1 76 ? 38.412 10.907 -37.187 1.00 80.81 76 SER A O 1
ATOM 578 N N . SER A 1 77 ? 39.121 8.773 -37.263 1.00 77.50 77 SER A N 1
ATOM 579 C CA . SER A 1 77 ? 40.434 8.956 -36.634 1.00 77.50 77 SER A CA 1
ATOM 580 C C . SER A 1 77 ? 41.440 7.944 -37.198 1.00 77.50 77 SER A C 1
ATOM 582 O O . SER A 1 77 ? 41.060 6.832 -37.571 1.00 77.50 77 SER A O 1
ATOM 584 N N . CYS A 1 78 ? 42.722 8.322 -37.247 1.00 66.69 78 CYS A N 1
ATOM 585 C CA . CYS A 1 78 ? 43.840 7.456 -37.654 1.00 66.69 78 CYS A CA 1
ATOM 586 C C . CYS A 1 78 ? 44.239 6.432 -36.571 1.00 66.69 78 CYS A C 1
ATOM 588 O O . CYS A 1 78 ? 45.056 5.539 -36.824 1.00 66.69 78 CYS A O 1
ATOM 590 N N . GLY A 1 79 ? 43.715 6.568 -35.346 1.00 64.88 79 GLY A N 1
ATOM 591 C CA . GLY A 1 79 ? 44.200 5.820 -34.186 1.00 64.88 79 GLY A CA 1
ATOM 592 C C . GLY A 1 79 ? 45.669 6.135 -33.863 1.00 64.88 79 GLY A C 1
ATOM 593 O O . GLY A 1 79 ? 46.168 7.221 -34.142 1.00 64.88 79 GLY A O 1
ATOM 594 N N . ARG A 1 80 ? 46.391 5.174 -33.267 1.00 56.16 80 ARG A N 1
ATOM 595 C CA . ARG A 1 80 ? 47.833 5.302 -32.945 1.00 56.16 80 ARG A CA 1
ATOM 596 C C . ARG A 1 80 ? 48.761 5.051 -34.142 1.00 56.16 80 ARG A C 1
ATOM 598 O O . ARG A 1 80 ? 49.981 5.110 -33.997 1.00 56.16 80 ARG A O 1
ATOM 605 N N . THR A 1 81 ? 48.199 4.739 -35.303 1.00 56.53 81 THR A N 1
ATOM 606 C CA . THR A 1 81 ? 48.933 4.352 -36.508 1.00 56.53 81 THR A CA 1
ATOM 607 C C . THR A 1 81 ? 49.571 5.585 -37.140 1.00 56.53 81 THR A C 1
ATOM 609 O O . THR A 1 81 ? 48.877 6.468 -37.638 1.00 56.53 81 THR A O 1
ATOM 612 N N . ARG A 1 82 ? 50.905 5.669 -37.096 1.00 58.28 82 ARG A N 1
ATOM 613 C CA . ARG A 1 82 ? 51.670 6.730 -37.764 1.00 58.28 82 ARG A CA 1
ATOM 614 C C . ARG A 1 82 ? 52.000 6.293 -39.183 1.00 58.28 82 ARG A C 1
ATOM 616 O O . ARG A 1 82 ? 53.065 5.738 -39.432 1.00 58.28 82 ARG A O 1
ATOM 623 N N . GLU A 1 83 ? 51.073 6.513 -40.100 1.00 66.19 83 GLU A N 1
ATOM 624 C CA . GLU A 1 83 ? 51.336 6.316 -41.523 1.00 66.19 83 GLU A CA 1
ATOM 625 C C . GLU A 1 83 ? 51.920 7.592 -42.145 1.00 66.19 83 GLU A C 1
ATOM 627 O O . GLU A 1 83 ? 51.683 8.696 -41.658 1.00 66.19 83 GLU A O 1
ATOM 632 N N . ALA A 1 84 ? 52.711 7.451 -43.213 1.00 70.69 84 ALA A N 1
ATOM 633 C CA . ALA A 1 84 ? 53.394 8.576 -43.869 1.00 70.69 84 ALA A CA 1
ATOM 634 C C . ALA A 1 84 ? 52.454 9.499 -44.673 1.00 70.69 84 ALA A C 1
ATOM 636 O O . ALA A 1 84 ? 52.896 10.513 -45.205 1.00 70.69 84 ALA A O 1
ATOM 637 N N . PHE A 1 85 ? 51.172 9.146 -44.759 1.00 76.75 85 PHE A N 1
ATOM 638 C CA . PHE A 1 85 ? 50.158 9.787 -45.588 1.00 76.75 85 PHE A CA 1
ATOM 639 C C . PHE A 1 85 ? 48.862 9.995 -44.797 1.00 76.75 85 PHE A C 1
ATOM 641 O O . PHE A 1 85 ? 48.681 9.480 -43.691 1.00 76.75 85 PHE A O 1
ATOM 648 N N . ASN A 1 86 ? 47.923 10.734 -45.380 1.00 84.31 86 ASN A N 1
ATOM 649 C CA . ASN A 1 86 ? 46.615 10.964 -44.777 1.00 84.31 86 ASN A CA 1
ATOM 650 C C . ASN A 1 86 ? 45.710 9.721 -44.883 1.00 84.31 86 ASN A C 1
ATOM 652 O O . ASN A 1 86 ? 44.989 9.536 -45.868 1.00 84.31 86 ASN A O 1
ATOM 656 N N . LEU A 1 87 ? 45.735 8.867 -43.856 1.00 87.00 87 LEU A N 1
ATOM 657 C CA . LEU A 1 87 ? 44.934 7.641 -43.810 1.00 87.00 87 LEU A CA 1
ATOM 658 C C . LEU A 1 87 ? 43.421 7.911 -43.911 1.00 87.00 87 LEU A C 1
ATOM 660 O O . LEU A 1 87 ? 42.730 7.187 -44.630 1.00 87.00 87 LEU A O 1
ATOM 664 N N . LEU A 1 88 ? 42.902 8.970 -43.268 1.00 87.94 88 LEU A N 1
ATOM 665 C CA . LEU A 1 88 ? 41.483 9.350 -43.382 1.00 87.94 88 LEU A CA 1
ATOM 666 C C . LEU A 1 88 ? 41.109 9.608 -44.836 1.00 87.94 88 LEU A C 1
ATOM 668 O O . LEU A 1 88 ? 40.124 9.057 -45.323 1.00 87.94 88 LEU A O 1
ATOM 672 N N . LEU A 1 89 ? 41.894 10.433 -45.533 1.00 89.06 89 LEU A N 1
ATOM 673 C CA . LEU A 1 89 ? 41.657 10.745 -46.941 1.00 89.06 89 LEU A CA 1
ATOM 674 C C . LEU A 1 89 ? 41.737 9.490 -47.807 1.00 89.06 89 LEU A C 1
ATOM 676 O O . LEU A 1 89 ? 40.923 9.311 -48.717 1.00 89.06 89 LEU A O 1
ATOM 680 N N . ARG A 1 90 ? 42.683 8.599 -47.504 1.00 89.38 90 ARG A N 1
ATOM 681 C CA . ARG A 1 90 ? 42.863 7.381 -48.282 1.00 89.38 90 ARG A CA 1
ATOM 682 C C . ARG A 1 90 ? 41.673 6.439 -48.180 1.00 89.38 90 ARG A C 1
ATOM 684 O O . ARG A 1 90 ? 41.146 6.026 -49.208 1.00 89.38 90 ARG A O 1
ATOM 691 N N . VAL A 1 91 ? 41.220 6.163 -46.960 1.00 90.06 91 VAL A N 1
ATOM 692 C CA . VAL A 1 91 ? 40.096 5.253 -46.705 1.00 90.06 91 VAL A CA 1
ATOM 693 C C . VAL A 1 91 ? 38.764 5.875 -47.114 1.00 90.06 91 VAL A C 1
ATOM 695 O O . VAL A 1 91 ? 37.965 5.220 -47.774 1.00 90.06 91 VAL A O 1
ATOM 698 N N . ASN A 1 92 ? 38.517 7.133 -46.740 1.00 92.56 92 ASN A N 1
ATOM 699 C CA . ASN A 1 92 ? 37.204 7.752 -46.930 1.00 92.56 92 ASN A CA 1
ATOM 700 C C . ASN A 1 92 ? 36.958 8.209 -48.368 1.00 92.56 92 ASN A C 1
ATOM 702 O O . ASN A 1 92 ? 35.791 8.326 -48.742 1.00 92.56 92 ASN A O 1
ATOM 706 N N . HIS A 1 93 ? 38.018 8.514 -49.130 1.00 92.38 93 HIS A N 1
ATOM 707 C CA . HIS A 1 93 ? 37.900 9.150 -50.440 1.00 92.38 93 HIS A CA 1
ATOM 708 C C . HIS A 1 93 ? 38.732 8.480 -51.549 1.00 92.38 93 HIS A C 1
ATOM 710 O O . HIS A 1 93 ? 38.150 8.036 -52.532 1.00 92.38 93 HIS A O 1
ATOM 716 N N . ILE A 1 94 ? 40.062 8.353 -51.417 1.00 92.75 94 ILE A N 1
ATOM 717 C CA . ILE A 1 94 ? 40.927 7.878 -52.526 1.00 92.75 94 ILE A CA 1
ATOM 718 C C . ILE A 1 94 ? 40.627 6.421 -52.909 1.00 92.75 94 ILE A C 1
ATOM 720 O O . ILE A 1 94 ? 40.529 6.103 -54.093 1.00 92.75 94 ILE A O 1
ATOM 724 N N . GLY A 1 95 ? 40.471 5.533 -51.925 1.00 92.88 95 GLY A N 1
ATOM 725 C CA . GLY A 1 95 ? 40.100 4.136 -52.153 1.00 92.88 95 GLY A CA 1
ATOM 726 C C . GLY A 1 95 ? 38.755 4.013 -52.881 1.00 92.88 95 GLY A C 1
ATOM 727 O O . GLY A 1 95 ? 38.718 3.431 -53.966 1.00 92.88 95 GLY A O 1
ATOM 728 N N . PRO A 1 96 ? 37.668 4.608 -52.349 1.00 94.62 96 PRO A N 1
ATOM 729 C CA . PRO A 1 96 ? 36.371 4.697 -53.024 1.00 94.62 96 PRO A CA 1
ATOM 730 C C . PRO A 1 96 ? 36.430 5.299 -54.434 1.00 94.62 96 PRO A C 1
ATOM 732 O O . PRO A 1 96 ? 35.808 4.773 -55.360 1.00 94.62 96 PRO A O 1
ATOM 735 N N . PHE A 1 97 ? 37.203 6.372 -54.619 1.00 94.75 97 PHE A N 1
ATOM 736 C CA . PHE A 1 97 ? 37.409 7.021 -55.911 1.00 94.75 97 PHE A CA 1
ATOM 737 C C . PHE A 1 97 ? 38.023 6.048 -56.922 1.00 94.75 97 PHE A C 1
ATOM 739 O O . PHE A 1 97 ? 37.466 5.852 -58.004 1.00 94.75 97 PHE A O 1
ATOM 746 N N . LEU A 1 98 ? 39.125 5.384 -56.554 1.00 95.62 98 LEU A N 1
ATOM 747 C CA . LEU A 1 98 ? 39.791 4.397 -57.404 1.00 95.62 98 LEU A CA 1
ATOM 748 C C . LEU A 1 98 ? 38.865 3.217 -57.716 1.00 95.62 98 LEU A C 1
ATOM 750 O O . LEU A 1 98 ? 38.743 2.829 -58.876 1.00 95.62 98 LEU A O 1
ATOM 754 N N . LEU A 1 99 ? 38.189 2.673 -56.701 1.00 95.94 99 LEU A N 1
ATOM 755 C CA . LEU A 1 99 ? 37.272 1.546 -56.862 1.00 95.94 99 LEU A CA 1
ATOM 756 C C . LEU A 1 99 ? 36.149 1.871 -57.852 1.00 95.94 99 LEU A C 1
ATOM 758 O O . LEU A 1 99 ? 35.852 1.069 -58.733 1.00 95.94 99 LEU A O 1
ATOM 762 N N . THR A 1 100 ? 35.566 3.067 -57.745 1.00 95.19 100 THR A N 1
ATOM 763 C CA . THR A 1 100 ? 34.498 3.512 -58.651 1.00 95.19 100 THR A CA 1
ATOM 764 C C . THR A 1 100 ? 34.979 3.563 -60.094 1.00 95.19 100 THR A C 1
ATOM 766 O O . THR A 1 100 ? 34.284 3.071 -60.972 1.00 95.19 100 THR A O 1
ATOM 769 N N . HIS A 1 101 ? 36.175 4.101 -60.348 1.00 95.06 101 HIS A N 1
ATOM 770 C CA . HIS A 1 101 ? 36.723 4.194 -61.705 1.00 95.06 101 HIS A CA 1
ATOM 771 C C . HIS A 1 101 ? 37.042 2.822 -62.307 1.00 95.06 101 HIS A C 1
ATOM 773 O O . HIS A 1 101 ? 36.837 2.623 -63.502 1.00 95.06 101 HIS A O 1
ATOM 779 N N . LEU A 1 102 ? 37.504 1.869 -61.492 1.00 95.69 102 LEU A N 1
ATOM 780 C CA . LEU A 1 102 ? 37.769 0.500 -61.945 1.00 95.69 102 LEU A CA 1
ATOM 781 C C . LEU A 1 102 ? 36.480 -0.262 -62.282 1.00 95.69 102 LEU A C 1
ATOM 783 O O . LEU A 1 102 ? 36.464 -1.043 -63.227 1.00 95.69 102 LEU A O 1
ATOM 787 N N . LEU A 1 103 ? 35.399 -0.020 -61.535 1.00 94.81 103 LEU A N 1
ATOM 788 C CA . LEU A 1 103 ? 34.098 -0.663 -61.750 1.00 94.81 103 LEU A CA 1
ATOM 789 C C . LEU A 1 103 ? 33.192 0.100 -62.728 1.00 94.81 103 LEU A C 1
ATOM 791 O O . LEU A 1 103 ? 32.143 -0.409 -63.122 1.00 94.81 103 LEU A O 1
ATOM 795 N N . LEU A 1 104 ? 33.596 1.299 -63.153 1.00 92.75 104 LEU A N 1
ATOM 796 C CA . LEU A 1 104 ? 32.801 2.166 -64.017 1.00 92.75 104 LEU A CA 1
ATOM 797 C C . LEU A 1 104 ? 32.385 1.513 -65.347 1.00 92.75 104 LEU A C 1
ATOM 799 O O . LEU A 1 104 ? 31.233 1.702 -65.739 1.00 92.75 104 LEU A O 1
ATOM 803 N N . PRO A 1 105 ? 33.240 0.731 -66.041 1.00 91.38 105 PRO A N 1
ATOM 804 C CA . PRO A 1 105 ? 32.820 0.028 -67.253 1.00 91.38 105 PRO A CA 1
ATOM 805 C C . PRO A 1 105 ? 31.672 -0.961 -67.002 1.00 91.38 105 PRO A C 1
ATOM 807 O O . PRO A 1 105 ? 30.736 -1.019 -67.795 1.00 91.38 105 PRO A O 1
ATOM 810 N N . CYS A 1 106 ? 31.701 -1.680 -65.874 1.00 91.62 106 CYS A N 1
ATOM 811 C CA . CYS A 1 106 ? 30.644 -2.619 -65.489 1.00 91.62 106 CYS A CA 1
ATOM 812 C C . CYS A 1 106 ? 29.341 -1.883 -65.144 1.00 91.62 106 CYS A C 1
ATOM 814 O O . CYS A 1 106 ? 28.284 -2.240 -65.657 1.00 91.62 106 CYS A O 1
ATOM 816 N N . LEU A 1 107 ? 29.420 -0.786 -64.381 1.00 92.38 107 LEU A N 1
ATOM 817 C CA . LEU A 1 107 ? 28.262 0.072 -64.085 1.00 92.38 107 LEU A CA 1
ATOM 818 C C . LEU A 1 107 ? 27.606 0.627 -65.361 1.00 92.38 107 LEU A C 1
ATOM 820 O O . LEU A 1 107 ? 26.386 0.696 -65.446 1.00 92.38 107 LEU A O 1
ATOM 824 N N . LYS A 1 108 ? 28.400 1.004 -66.373 1.00 91.06 108 LYS A N 1
ATOM 825 C CA . LYS A 1 108 ? 27.871 1.481 -67.664 1.00 91.06 108 LYS A CA 1
ATOM 826 C C . LYS A 1 108 ? 27.183 0.371 -68.454 1.00 91.06 108 LYS A C 1
ATOM 828 O O . LYS A 1 108 ? 26.153 0.622 -69.069 1.00 91.06 108 LYS A O 1
ATOM 833 N N . ALA A 1 109 ? 27.727 -0.844 -68.423 1.00 89.94 109 ALA A N 1
ATOM 834 C CA . ALA A 1 109 ? 27.121 -1.996 -69.086 1.00 89.94 109 ALA A CA 1
ATOM 835 C C . ALA A 1 109 ? 25.803 -2.443 -68.423 1.00 89.94 109 ALA A C 1
ATOM 837 O O . ALA A 1 109 ? 24.943 -3.003 -69.096 1.00 89.94 109 ALA A O 1
ATOM 838 N N . CYS A 1 110 ? 25.633 -2.180 -67.122 1.00 89.06 110 CYS A N 1
ATOM 839 C CA . CYS A 1 110 ? 24.498 -2.642 -66.317 1.00 89.06 110 CYS A CA 1
ATOM 840 C C . CYS A 1 110 ? 23.416 -1.574 -66.083 1.00 89.06 110 CYS A C 1
ATOM 842 O O . CYS A 1 110 ? 22.582 -1.742 -65.191 1.00 89.06 110 CYS A O 1
ATOM 844 N N . ALA A 1 111 ? 23.425 -0.473 -66.844 1.00 85.62 111 ALA A N 1
ATOM 845 C CA . ALA A 1 111 ? 22.478 0.620 -66.647 1.00 85.62 111 ALA A CA 1
ATOM 846 C C . ALA A 1 111 ? 21.011 0.130 -66.763 1.00 85.62 111 ALA A C 1
ATOM 848 O O . ALA A 1 111 ? 20.698 -0.647 -67.670 1.00 85.62 111 ALA A O 1
ATOM 849 N N . PRO A 1 112 ? 20.090 0.575 -65.883 1.00 91.62 112 PRO A N 1
ATOM 850 C CA . PRO A 1 112 ? 20.246 1.646 -64.896 1.00 91.62 112 PRO A CA 1
ATOM 851 C C . PRO A 1 112 ? 21.001 1.206 -63.631 1.00 91.62 112 PRO A C 1
ATOM 853 O O . PRO A 1 112 ? 20.625 0.239 -62.974 1.00 91.62 112 PRO A O 1
ATOM 856 N N . SER A 1 113 ? 22.028 1.969 -63.245 1.00 93.31 113 SER A N 1
ATOM 857 C CA . SER A 1 113 ? 22.852 1.678 -62.060 1.00 93.31 113 SER A CA 1
ATOM 858 C C . SER A 1 113 ? 22.982 2.892 -61.139 1.00 93.31 113 SER A C 1
ATOM 860 O O . SER A 1 113 ? 22.721 4.035 -61.531 1.00 93.31 113 SER A O 1
ATOM 862 N N . ARG A 1 114 ? 23.374 2.667 -59.882 1.00 95.12 114 ARG A N 1
ATOM 863 C CA . ARG A 1 114 ? 23.463 3.719 -58.864 1.00 95.12 114 ARG A CA 1
ATOM 864 C C . ARG A 1 114 ? 24.757 3.659 -58.065 1.00 95.12 114 ARG A C 1
ATOM 866 O O . ARG A 1 114 ? 25.127 2.612 -57.548 1.00 95.12 114 ARG A O 1
ATOM 873 N N . VAL A 1 115 ? 25.384 4.814 -57.869 1.00 95.69 115 VAL A N 1
ATOM 874 C CA . VAL A 1 115 ? 26.506 4.992 -56.941 1.00 95.69 115 VAL A CA 1
ATOM 875 C C . VAL A 1 115 ? 26.052 5.866 -55.775 1.00 95.69 115 VAL A C 1
ATOM 877 O O . VAL A 1 115 ? 25.591 6.989 -55.967 1.00 95.69 115 VAL A O 1
ATOM 880 N N . VAL A 1 116 ? 26.169 5.362 -54.549 1.00 95.25 116 VAL A N 1
ATOM 881 C CA . VAL A 1 116 ? 25.819 6.095 -53.326 1.00 95.25 116 VAL A CA 1
ATOM 882 C C . VAL A 1 116 ? 27.067 6.284 -52.482 1.00 95.25 116 VAL A C 1
ATOM 884 O O . VAL A 1 116 ? 27.704 5.315 -52.078 1.00 95.25 116 VAL A O 1
ATOM 887 N N . VAL A 1 117 ? 27.410 7.533 -52.181 1.00 95.19 117 VAL A N 1
ATOM 888 C CA . VAL A 1 117 ? 28.560 7.885 -51.346 1.00 95.19 117 VAL A CA 1
ATOM 889 C C . VAL A 1 117 ? 28.074 8.380 -49.990 1.00 95.19 117 VAL A C 1
ATOM 891 O O . VAL A 1 117 ? 27.354 9.376 -49.901 1.00 95.19 117 VAL A O 1
ATOM 894 N N . VAL A 1 118 ? 28.480 7.707 -48.911 1.00 91.94 118 VAL A N 1
ATOM 895 C CA . VAL A 1 118 ? 28.079 8.092 -47.553 1.00 91.94 118 VAL A CA 1
ATOM 896 C C . VAL A 1 118 ? 28.923 9.273 -47.059 1.00 91.94 118 VAL A C 1
ATOM 898 O O . VAL A 1 118 ? 30.127 9.182 -46.773 1.00 91.94 118 VAL A O 1
ATOM 901 N N . ALA A 1 119 ? 28.252 10.412 -46.938 1.00 90.12 119 ALA A N 1
ATOM 902 C CA . ALA A 1 119 ? 28.765 11.679 -46.446 1.00 90.12 119 ALA A CA 1
ATOM 903 C C . ALA A 1 119 ? 28.344 11.932 -44.981 1.00 90.12 119 ALA A C 1
ATOM 905 O O . ALA A 1 119 ? 27.811 11.069 -44.285 1.00 90.12 119 ALA A O 1
ATOM 906 N N . SER A 1 120 ? 28.630 13.129 -44.471 1.00 86.75 120 SER A N 1
ATOM 907 C CA . SER A 1 120 ? 28.290 13.552 -43.108 1.00 86.75 120 SER A CA 1
ATOM 908 C C . SER A 1 120 ? 27.984 15.046 -43.083 1.00 86.75 120 SER A C 1
ATOM 910 O O . SER A 1 120 ? 28.589 15.775 -43.863 1.00 86.75 120 SER A O 1
ATOM 912 N N . ALA A 1 121 ? 27.160 15.538 -42.149 1.00 84.50 121 ALA A N 1
ATOM 913 C CA . ALA A 1 121 ? 27.023 16.973 -41.861 1.00 84.50 121 ALA A CA 1
ATOM 914 C C . ALA A 1 121 ? 28.371 17.671 -41.574 1.00 84.50 121 ALA A C 1
ATOM 916 O O . ALA A 1 121 ? 28.495 18.882 -41.742 1.00 84.50 121 ALA A O 1
ATOM 917 N N . ALA A 1 122 ? 29.415 16.910 -41.217 1.00 84.69 122 ALA A N 1
ATOM 918 C CA . ALA A 1 122 ? 30.779 17.419 -41.105 1.00 84.69 122 ALA A CA 1
ATOM 919 C C . ALA A 1 122 ? 31.299 18.086 -42.397 1.00 84.69 122 ALA A C 1
ATOM 921 O O . ALA A 1 122 ? 32.144 18.974 -42.299 1.00 84.69 122 ALA A O 1
ATOM 922 N N . HIS A 1 123 ? 30.778 17.728 -43.581 1.00 85.19 123 HIS A N 1
ATOM 923 C CA . HIS A 1 123 ? 31.208 18.314 -44.858 1.00 85.19 123 HIS A CA 1
ATOM 924 C C . HIS A 1 123 ? 31.039 19.844 -44.910 1.00 85.19 123 HIS A C 1
ATOM 926 O O . HIS A 1 123 ? 31.868 20.516 -45.517 1.00 85.19 123 HIS A O 1
ATOM 932 N N . CYS A 1 124 ? 30.043 20.410 -44.212 1.00 84.94 124 CYS A N 1
ATOM 933 C CA . CYS A 1 124 ? 29.810 21.859 -44.153 1.00 84.94 124 CYS A CA 1
ATOM 934 C C . CYS A 1 124 ? 30.969 22.638 -43.505 1.00 84.94 124 CYS A C 1
ATOM 936 O O . CYS A 1 124 ? 31.071 23.850 -43.668 1.00 84.94 124 CYS A O 1
ATOM 938 N N . ARG A 1 125 ? 31.828 21.957 -42.734 1.00 85.00 125 ARG A N 1
ATOM 939 C CA . ARG A 1 125 ? 32.997 22.546 -42.059 1.00 85.00 125 ARG A CA 1
ATOM 940 C C . ARG A 1 125 ? 34.319 22.246 -42.776 1.00 85.00 125 ARG A C 1
ATOM 942 O O . ARG A 1 125 ? 35.357 22.719 -42.315 1.00 85.00 125 ARG A O 1
ATOM 949 N N . GLY A 1 126 ? 34.292 21.458 -43.853 1.00 84.06 126 GLY A N 1
ATOM 950 C CA . GLY A 1 126 ? 35.484 21.066 -44.603 1.00 84.06 126 GLY A CA 1
ATOM 951 C C . GLY A 1 126 ? 36.048 22.205 -45.457 1.00 84.06 126 GLY A C 1
ATOM 952 O O . GLY A 1 126 ? 35.311 23.064 -45.942 1.00 84.06 126 GLY A O 1
ATOM 953 N N . ARG A 1 127 ? 37.367 22.207 -45.656 1.00 85.62 127 ARG A N 1
ATOM 954 C CA . ARG A 1 127 ? 38.097 23.073 -46.591 1.00 85.62 127 ARG A CA 1
ATOM 955 C C . ARG A 1 127 ? 39.216 22.271 -47.252 1.00 85.62 127 ARG A C 1
ATOM 957 O O . ARG A 1 127 ? 40.229 21.980 -46.625 1.00 85.62 127 ARG A O 1
ATOM 964 N N . LEU A 1 128 ? 39.055 21.957 -48.536 1.00 84.31 128 LEU A N 1
ATOM 965 C CA . LEU A 1 128 ? 40.061 21.205 -49.286 1.00 84.31 128 LEU A CA 1
ATOM 966 C C . LEU A 1 128 ? 41.260 22.088 -49.648 1.00 84.31 128 LEU A C 1
ATOM 968 O O . LEU A 1 128 ? 41.153 22.990 -50.475 1.00 84.31 128 LEU A O 1
ATOM 972 N N . ASP A 1 129 ? 42.411 21.792 -49.046 1.00 82.25 129 ASP A N 1
ATOM 973 C CA . ASP A 1 129 ? 43.707 22.355 -49.430 1.00 82.25 129 ASP A CA 1
ATOM 974 C C . ASP A 1 129 ? 44.525 21.308 -50.196 1.00 82.25 129 ASP A C 1
ATOM 976 O O . ASP A 1 129 ? 45.183 20.442 -49.609 1.00 82.25 129 ASP A O 1
ATOM 980 N N . PHE A 1 130 ? 44.516 21.409 -51.526 1.00 81.31 130 PHE A N 1
ATOM 981 C CA . PHE A 1 130 ? 45.235 20.503 -52.427 1.00 81.31 130 PHE A CA 1
ATOM 982 C C . PHE A 1 130 ? 46.745 20.430 -52.162 1.00 81.31 130 PHE A C 1
ATOM 984 O O . PHE A 1 130 ? 47.362 19.414 -52.470 1.00 81.31 130 PHE A O 1
ATOM 991 N N . LYS A 1 131 ? 47.353 21.443 -51.525 1.00 79.56 131 LYS A N 1
ATOM 992 C CA . LYS A 1 131 ? 48.788 21.429 -51.182 1.00 79.56 131 LYS A CA 1
ATOM 993 C C . LYS A 1 131 ? 49.101 20.598 -49.934 1.00 79.56 131 LYS A C 1
ATOM 995 O O . LYS A 1 131 ? 50.269 20.321 -49.652 1.00 79.56 131 LYS A O 1
ATOM 1000 N N . ARG A 1 132 ? 48.083 20.242 -49.145 1.00 73.75 132 ARG A N 1
ATOM 1001 C CA . ARG A 1 132 ? 48.227 19.550 -47.852 1.00 73.75 132 ARG A CA 1
ATOM 1002 C C . ARG A 1 132 ? 47.484 18.219 -47.774 1.00 73.75 132 ARG A C 1
ATOM 1004 O O . ARG A 1 132 ? 47.588 17.562 -46.744 1.00 73.75 132 ARG A O 1
ATOM 1011 N N . LEU A 1 133 ? 46.794 17.816 -48.841 1.00 74.62 133 LEU A N 1
ATOM 1012 C CA . LEU A 1 133 ? 45.916 16.643 -48.864 1.00 74.62 133 LEU A CA 1
ATOM 1013 C C . LEU A 1 133 ? 46.611 15.353 -48.386 1.00 74.62 133 LEU A C 1
ATOM 1015 O O . LEU A 1 133 ? 46.046 14.627 -47.573 1.00 74.62 133 LEU A O 1
ATOM 1019 N N . ASP A 1 134 ? 47.845 15.109 -48.839 1.00 75.31 134 ASP A N 1
ATOM 1020 C CA . ASP A 1 134 ? 48.577 13.863 -48.565 1.00 75.31 134 ASP A CA 1
ATOM 1021 C C . ASP A 1 134 ? 49.413 13.889 -47.271 1.00 75.31 134 ASP A C 1
ATOM 1023 O O . ASP A 1 134 ? 50.048 12.905 -46.905 1.00 75.31 134 ASP A O 1
ATOM 1027 N N . ARG A 1 135 ? 49.426 15.007 -46.534 1.00 79.94 135 ARG A N 1
ATOM 1028 C CA . ARG A 1 135 ? 50.234 15.106 -45.310 1.00 79.94 135 ARG A CA 1
ATOM 1029 C C . ARG A 1 135 ? 49.637 14.255 -44.181 1.00 79.94 135 ARG A C 1
ATOM 1031 O O . ARG A 1 135 ? 48.416 14.249 -44.017 1.00 79.94 135 ARG A O 1
ATOM 1038 N N . PRO A 1 136 ? 50.469 13.601 -43.351 1.00 79.81 136 PRO A N 1
ATOM 1039 C CA . PRO A 1 136 ? 49.980 12.855 -42.202 1.00 79.81 136 PRO A CA 1
ATOM 1040 C C . PRO A 1 136 ? 49.312 13.798 -41.198 1.00 79.81 136 PRO A C 1
ATOM 1042 O O . PRO A 1 136 ? 49.799 14.897 -40.920 1.00 79.81 136 PRO A O 1
ATOM 1045 N N . VAL A 1 137 ? 48.182 13.356 -40.656 1.00 78.38 137 VAL A N 1
ATOM 1046 C CA . VAL A 1 137 ? 47.357 14.131 -39.729 1.00 78.38 137 VAL A CA 1
ATOM 1047 C C . VAL A 1 137 ? 47.607 13.614 -38.321 1.00 78.38 137 VAL A C 1
ATOM 1049 O O . VAL A 1 137 ? 47.430 12.424 -38.068 1.00 78.38 137 VAL A O 1
ATOM 1052 N N . VAL A 1 138 ? 48.028 14.496 -37.409 1.00 74.75 138 VAL A N 1
ATOM 1053 C CA . VAL A 1 138 ? 48.336 14.123 -36.022 1.00 74.75 138 VAL A CA 1
ATOM 1054 C C . VAL A 1 138 ? 47.598 15.048 -35.059 1.00 74.75 138 VAL A C 1
ATOM 1056 O O . VAL A 1 138 ? 47.796 16.264 -35.057 1.00 74.75 138 VAL A O 1
ATOM 1059 N N . GLY A 1 139 ? 46.767 14.455 -34.202 1.00 77.12 139 GLY A N 1
ATOM 1060 C CA . GLY A 1 139 ? 46.084 15.146 -33.114 1.00 77.12 139 GLY A CA 1
ATOM 1061 C C . GLY A 1 139 ? 44.614 15.446 -33.401 1.00 77.12 139 GLY A C 1
ATOM 1062 O O . GLY A 1 139 ? 44.218 15.797 -34.512 1.00 77.12 139 GLY A O 1
ATOM 1063 N N . TRP A 1 140 ? 43.801 15.372 -32.345 1.00 75.81 140 TRP A N 1
ATOM 1064 C CA . TRP A 1 140 ? 42.335 15.357 -32.411 1.00 75.81 140 TRP A CA 1
ATOM 1065 C C . TRP A 1 140 ? 41.706 16.514 -33.207 1.00 75.81 140 TRP A C 1
ATOM 1067 O O . TRP A 1 140 ? 40.776 16.301 -33.981 1.00 75.81 140 TRP A O 1
ATOM 1077 N N . ARG A 1 141 ? 42.224 17.747 -33.076 1.00 78.94 141 ARG A N 1
ATOM 1078 C CA . ARG A 1 141 ? 41.710 18.912 -33.829 1.00 78.94 141 ARG A CA 1
ATOM 1079 C C . ARG A 1 141 ? 41.965 18.789 -35.328 1.00 78.94 141 ARG A C 1
ATOM 1081 O O . ARG A 1 141 ? 41.138 19.223 -36.127 1.00 78.94 141 ARG A O 1
ATOM 1088 N N . GLN A 1 142 ? 43.126 18.256 -35.701 1.00 80.94 142 GLN A N 1
ATOM 1089 C CA . GLN A 1 142 ? 43.498 18.083 -37.100 1.00 80.94 142 GLN A CA 1
ATOM 1090 C C . GLN A 1 142 ? 42.773 16.881 -37.702 1.00 80.94 142 GLN A C 1
ATOM 1092 O O . GLN A 1 142 ? 42.331 16.976 -38.837 1.00 80.94 142 GLN A O 1
ATOM 1097 N N . GLU A 1 143 ? 42.564 15.808 -36.934 1.00 82.75 143 GLU A N 1
ATOM 1098 C CA . GLU A 1 143 ? 41.774 14.642 -37.352 1.00 82.75 143 GLU A CA 1
ATOM 1099 C C . GLU A 1 143 ? 40.310 15.001 -37.617 1.00 82.75 143 GLU A C 1
ATOM 1101 O O . GLU A 1 143 ? 39.781 14.650 -38.666 1.00 82.75 143 GLU A O 1
ATOM 1106 N N . LEU A 1 144 ? 39.676 15.782 -36.733 1.00 83.81 144 LEU A N 1
ATOM 1107 C CA . LEU A 1 144 ? 38.317 16.288 -36.958 1.00 83.81 144 LEU A CA 1
ATOM 1108 C C . LEU A 1 144 ? 38.218 17.129 -38.236 1.00 83.81 144 LEU A C 1
ATOM 1110 O O . LEU A 1 144 ? 37.245 17.010 -38.983 1.00 83.81 144 LEU A O 1
ATOM 1114 N N . ARG A 1 145 ? 39.224 17.974 -38.494 1.00 85.75 145 ARG A N 1
ATOM 1115 C CA . ARG A 1 145 ? 39.284 18.786 -39.714 1.00 85.75 145 ARG A CA 1
ATOM 1116 C C . ARG A 1 145 ? 39.501 17.914 -40.948 1.00 85.75 145 ARG A C 1
ATOM 1118 O O . ARG A 1 145 ? 38.721 18.014 -41.883 1.00 85.75 145 ARG A O 1
ATOM 1125 N N . ALA A 1 146 ? 40.474 17.008 -40.915 1.00 86.44 146 ALA A N 1
ATOM 1126 C CA . ALA A 1 146 ? 40.747 16.082 -42.006 1.00 86.44 146 ALA A CA 1
ATOM 1127 C C . ALA A 1 146 ? 39.525 15.210 -42.316 1.00 86.44 146 ALA A C 1
ATOM 1129 O O . ALA A 1 146 ? 39.181 15.037 -43.479 1.00 86.44 146 ALA A O 1
ATOM 1130 N N . TYR A 1 147 ? 38.808 14.729 -41.298 1.00 88.62 147 TYR A N 1
ATOM 1131 C CA . TYR A 1 147 ? 37.544 14.021 -41.477 1.00 88.62 147 TYR A CA 1
ATOM 1132 C C . TYR A 1 147 ? 36.502 14.884 -42.197 1.00 88.62 147 TYR A C 1
ATOM 1134 O O . TYR A 1 147 ? 35.925 14.432 -43.188 1.00 88.62 147 TYR A O 1
ATOM 1142 N N . ALA A 1 148 ? 36.291 16.127 -41.751 1.00 89.12 148 ALA A N 1
ATOM 1143 C CA . ALA A 1 148 ? 35.393 17.070 -42.419 1.00 89.12 148 ALA A CA 1
ATOM 1144 C C . ALA A 1 148 ? 35.794 17.303 -43.888 1.00 89.12 148 ALA A C 1
ATOM 1146 O O . ALA A 1 148 ? 34.932 17.263 -44.768 1.00 89.12 148 ALA A O 1
ATOM 1147 N N . ASP A 1 149 ? 37.092 17.443 -44.160 1.00 90.38 149 ASP A N 1
ATOM 1148 C CA . ASP A 1 149 ? 37.645 17.592 -45.508 1.00 90.38 149 ASP A CA 1
ATOM 1149 C C . ASP A 1 149 ? 37.358 16.349 -46.366 1.00 90.38 149 ASP A C 1
ATOM 1151 O O . ASP A 1 149 ? 36.891 16.478 -47.496 1.00 90.38 149 ASP A O 1
ATOM 1155 N N . THR A 1 150 ? 37.525 15.134 -45.825 1.00 91.06 150 THR A N 1
ATOM 1156 C CA . THR A 1 150 ? 37.186 13.899 -46.558 1.00 91.06 150 THR A CA 1
ATOM 1157 C C . THR A 1 150 ? 35.701 13.799 -46.895 1.00 91.06 150 THR A C 1
ATOM 1159 O O . THR A 1 150 ? 35.331 13.342 -47.975 1.00 91.06 150 THR A O 1
ATOM 1162 N N . LYS A 1 151 ? 34.823 14.248 -45.990 1.00 92.38 151 LYS A N 1
ATOM 1163 C CA . LYS A 1 151 ? 33.376 14.221 -46.219 1.00 92.38 151 LYS A CA 1
ATOM 1164 C C . LYS A 1 151 ? 32.945 15.290 -47.221 1.00 92.38 151 LYS A C 1
ATOM 1166 O O . LYS A 1 151 ? 32.024 15.028 -47.989 1.00 92.38 151 LYS A O 1
ATOM 1171 N N . LEU A 1 152 ? 33.644 16.426 -47.284 1.00 92.75 152 LEU A N 1
ATOM 1172 C CA . LEU A 1 152 ? 33.497 17.398 -48.369 1.00 92.75 152 LEU A CA 1
ATOM 1173 C C . LEU A 1 152 ? 33.963 16.824 -49.714 1.00 92.75 152 LEU A C 1
ATOM 1175 O O . LEU A 1 152 ? 33.235 16.942 -50.697 1.00 92.75 152 LEU A O 1
ATOM 1179 N N . ALA A 1 153 ? 35.112 16.142 -49.752 1.00 92.31 153 ALA A N 1
ATOM 1180 C CA . ALA A 1 153 ? 35.598 15.472 -50.960 1.00 92.31 153 ALA A CA 1
ATOM 1181 C C . ALA A 1 153 ? 34.585 14.448 -51.497 1.00 92.31 153 ALA A C 1
ATOM 1183 O O . ALA A 1 153 ? 34.338 14.407 -52.696 1.00 92.31 153 ALA A O 1
ATOM 1184 N N . ASN A 1 154 ? 33.925 13.690 -50.618 1.00 93.81 154 ASN A N 1
ATOM 1185 C CA . ASN A 1 154 ? 32.881 12.739 -51.009 1.00 93.81 154 ASN A CA 1
ATOM 1186 C C . ASN A 1 154 ? 31.653 13.404 -51.646 1.00 93.81 154 ASN A C 1
ATOM 1188 O O . ASN A 1 154 ? 31.127 12.880 -52.627 1.00 93.81 154 ASN A O 1
ATOM 1192 N N . VAL A 1 155 ? 31.205 14.552 -51.125 1.00 93.69 155 VAL A N 1
ATOM 1193 C CA . VAL A 1 155 ? 30.079 15.305 -51.709 1.00 93.69 155 VAL A CA 1
ATOM 1194 C C . VAL A 1 155 ? 30.459 15.878 -53.073 1.00 93.69 155 VAL A C 1
ATOM 1196 O O . VAL A 1 155 ? 29.695 15.743 -54.028 1.00 93.69 155 VAL A O 1
ATOM 1199 N N . LEU A 1 156 ? 31.648 16.478 -53.185 1.00 93.81 156 LEU A N 1
ATOM 1200 C CA . LEU A 1 156 ? 32.141 17.022 -54.452 1.00 93.81 156 LEU A CA 1
ATOM 1201 C C . LEU A 1 156 ? 32.344 15.924 -55.496 1.00 93.81 156 LEU A C 1
ATOM 1203 O O . LEU A 1 156 ? 31.966 16.106 -56.647 1.00 93.81 156 LEU A O 1
ATOM 1207 N N . PHE A 1 157 ? 32.865 14.770 -55.086 1.00 94.75 157 PHE A N 1
ATOM 1208 C CA . PHE A 1 157 ? 33.027 13.613 -55.955 1.00 94.75 157 PHE A CA 1
ATOM 1209 C C . PHE A 1 157 ? 31.699 13.060 -56.452 1.00 94.75 157 PHE A C 1
ATOM 1211 O O . PHE A 1 157 ? 31.566 12.831 -57.646 1.00 94.75 157 PHE A O 1
ATOM 1218 N N . ALA A 1 158 ? 30.705 12.889 -55.578 1.00 94.81 158 ALA A N 1
ATOM 1219 C CA . ALA A 1 158 ? 29.387 12.427 -56.007 1.00 94.81 158 ALA A CA 1
ATOM 1220 C C . ALA A 1 158 ? 28.743 13.399 -57.010 1.00 94.81 158 ALA A C 1
ATOM 1222 O O . ALA A 1 158 ? 28.142 12.955 -57.985 1.00 94.81 158 ALA A O 1
ATOM 1223 N N . ARG A 1 159 ? 28.903 14.714 -56.795 1.00 94.81 159 ARG A N 1
ATOM 1224 C CA . ARG A 1 159 ? 28.408 15.754 -57.709 1.00 94.81 159 ARG A CA 1
ATOM 1225 C C . ARG A 1 159 ? 29.124 15.725 -59.058 1.00 94.81 159 ARG A C 1
ATOM 1227 O O . ARG A 1 159 ? 28.466 15.750 -60.089 1.00 94.81 159 ARG A O 1
ATOM 1234 N N . GLU A 1 160 ? 30.450 15.668 -59.052 1.00 95.19 160 GLU A N 1
ATOM 1235 C CA . GLU A 1 160 ? 31.236 15.653 -60.288 1.00 95.19 160 GLU A CA 1
ATOM 1236 C C . GLU A 1 160 ? 31.019 14.358 -61.076 1.00 95.19 160 GLU A C 1
ATOM 1238 O O . GLU A 1 160 ? 30.832 14.391 -62.287 1.00 95.19 160 GLU A O 1
ATOM 1243 N N . LEU A 1 161 ? 30.947 13.218 -60.387 1.00 94.44 161 LEU A N 1
ATOM 1244 C CA . LEU A 1 161 ? 30.637 11.937 -61.012 1.00 94.44 161 LEU A CA 1
ATOM 1245 C C . LEU A 1 161 ? 29.230 11.938 -61.629 1.00 94.44 161 LEU A C 1
ATOM 1247 O O . LEU A 1 161 ? 29.048 11.386 -62.709 1.00 94.44 161 LEU A O 1
ATOM 1251 N N . ALA A 1 162 ? 28.248 12.583 -60.987 1.00 93.81 162 ALA A N 1
ATOM 1252 C CA . ALA A 1 162 ? 26.916 12.7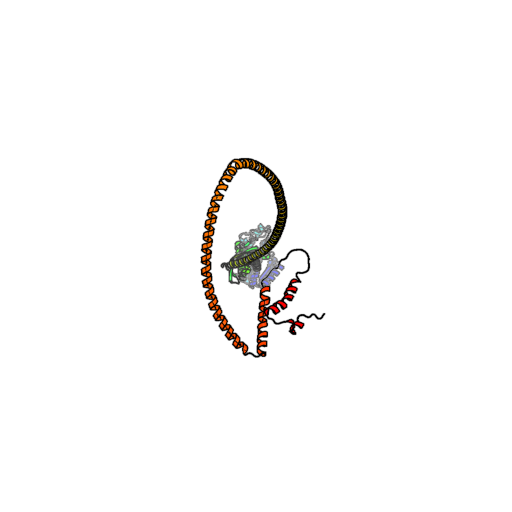56 -61.565 1.00 93.81 162 ALA A CA 1
ATOM 1253 C C . ALA A 1 162 ? 26.961 13.566 -62.872 1.00 93.81 162 ALA A C 1
ATOM 1255 O O . ALA A 1 162 ? 26.367 13.138 -63.856 1.00 93.81 162 ALA A O 1
ATOM 1256 N N . ASN A 1 163 ? 27.707 14.678 -62.899 1.00 94.50 163 ASN A N 1
ATOM 1257 C CA . ASN A 1 163 ? 27.873 15.499 -64.104 1.00 94.50 163 ASN A CA 1
ATOM 1258 C C . ASN A 1 163 ? 28.551 14.711 -65.239 1.00 94.50 163 ASN A C 1
ATOM 1260 O O . ASN A 1 163 ? 28.111 14.754 -66.381 1.00 94.50 163 ASN A O 1
ATOM 1264 N N . GLN A 1 164 ? 29.614 13.960 -64.934 1.00 92.81 164 GLN A N 1
ATOM 1265 C CA . GLN A 1 164 ? 30.358 13.192 -65.942 1.00 92.81 164 GLN A CA 1
ATOM 1266 C C . GLN A 1 164 ? 29.577 12.004 -66.514 1.00 92.81 164 GLN A C 1
ATOM 1268 O O . GLN A 1 164 ? 29.897 11.520 -67.601 1.00 92.81 164 GLN A O 1
ATOM 1273 N N . LEU A 1 165 ? 28.593 11.494 -65.772 1.00 91.62 165 LEU A N 1
ATOM 1274 C CA . LEU A 1 165 ? 27.790 10.332 -66.151 1.00 91.62 165 LEU A CA 1
ATOM 1275 C C . LEU A 1 165 ? 26.388 10.703 -66.640 1.00 91.62 165 LEU A C 1
ATOM 1277 O O . LEU A 1 165 ? 25.568 9.810 -66.883 1.00 91.62 165 LEU A O 1
ATOM 1281 N N . GLU A 1 166 ? 26.116 11.990 -66.836 1.00 90.75 166 GLU A N 1
ATOM 1282 C CA . GLU A 1 166 ? 24.864 12.459 -67.413 1.00 90.75 166 GLU A CA 1
ATOM 1283 C C . GLU A 1 166 ? 24.628 11.809 -68.791 1.00 90.75 166 GLU A C 1
ATOM 1285 O O . GLU A 1 166 ? 25.531 11.688 -69.618 1.00 90.75 166 GLU A O 1
ATOM 1290 N N . GLY A 1 167 ? 23.420 11.285 -69.009 1.00 87.38 167 GLY A N 1
ATOM 1291 C CA . GLY A 1 167 ? 23.063 10.553 -70.232 1.00 87.38 167 GLY A CA 1
ATOM 1292 C C . GLY A 1 167 ? 23.510 9.084 -70.294 1.00 87.38 167 GLY A C 1
ATOM 1293 O O . GLY A 1 167 ? 23.098 8.377 -71.207 1.00 87.38 167 GLY A O 1
ATOM 1294 N N . THR A 1 168 ? 24.282 8.575 -69.323 1.00 89.31 168 THR A N 1
ATOM 1295 C CA . THR A 1 168 ? 24.717 7.156 -69.302 1.00 89.31 168 THR A CA 1
ATOM 1296 C C . THR A 1 168 ? 23.760 6.208 -68.565 1.00 89.31 168 THR A C 1
ATOM 1298 O O . THR A 1 168 ? 24.008 5.007 -68.507 1.00 89.31 168 THR A O 1
ATOM 1301 N N . GLY A 1 169 ? 22.677 6.726 -67.971 1.00 89.06 169 GLY A N 1
ATOM 1302 C CA . GLY A 1 169 ? 21.730 5.941 -67.165 1.00 89.06 169 GLY A CA 1
ATOM 1303 C C . GLY A 1 169 ? 22.225 5.590 -65.753 1.00 89.06 169 GLY A C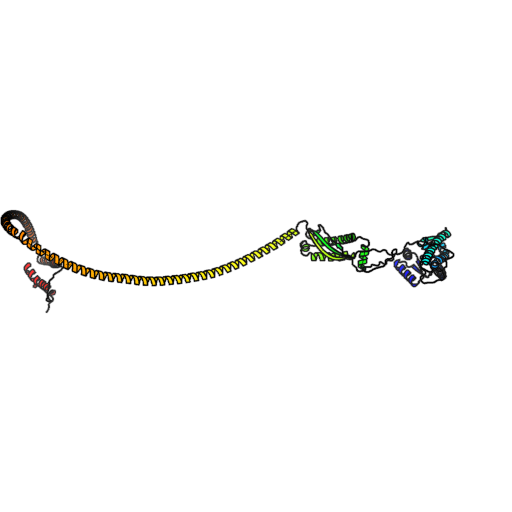 1
ATOM 1304 O O . GLY A 1 169 ? 21.534 4.878 -65.022 1.00 89.06 169 GLY A O 1
ATOM 1305 N N . ILE A 1 170 ? 23.397 6.095 -65.345 1.00 93.44 170 ILE A N 1
ATOM 1306 C CA . ILE A 1 170 ? 23.947 5.930 -63.994 1.00 93.44 170 ILE A CA 1
ATOM 1307 C C . ILE A 1 170 ? 23.577 7.138 -63.133 1.00 93.44 170 ILE A C 1
ATOM 1309 O O . ILE A 1 170 ? 23.787 8.283 -63.524 1.00 93.44 170 ILE A O 1
ATOM 1313 N N . THR A 1 171 ? 23.078 6.885 -61.925 1.00 94.00 171 THR A N 1
ATOM 1314 C CA . THR A 1 171 ? 22.733 7.936 -60.954 1.00 94.00 171 THR A CA 1
ATOM 1315 C C . THR A 1 171 ? 23.713 7.957 -59.786 1.00 94.00 171 THR A C 1
ATOM 1317 O O . THR A 1 171 ? 24.031 6.912 -59.220 1.00 94.00 171 THR A O 1
ATOM 1320 N N . CYS A 1 172 ? 24.196 9.140 -59.403 1.00 94.94 172 CYS A N 1
ATOM 1321 C CA . CYS A 1 172 ? 25.142 9.298 -58.296 1.00 94.94 172 CYS A CA 1
ATOM 1322 C C . CYS A 1 172 ? 24.547 10.172 -57.190 1.00 94.94 172 CYS A C 1
ATOM 1324 O O . CYS A 1 172 ? 24.043 11.260 -57.459 1.00 94.94 172 CYS A O 1
ATOM 1326 N N . TYR A 1 173 ? 24.627 9.709 -55.941 1.00 93.69 173 TYR A N 1
ATOM 1327 C CA . TYR A 1 173 ? 24.070 10.411 -54.784 1.00 93.69 173 TYR A CA 1
ATOM 1328 C C . TYR A 1 173 ? 25.075 10.492 -53.639 1.00 93.69 173 TYR A C 1
ATOM 1330 O O . TYR A 1 173 ? 25.773 9.525 -53.338 1.00 93.69 173 TYR A O 1
ATOM 1338 N N . ALA A 1 174 ? 25.092 11.630 -52.946 1.00 92.19 174 ALA A N 1
ATOM 1339 C CA . ALA A 1 174 ? 25.704 11.753 -51.629 1.00 92.19 174 ALA A CA 1
ATOM 1340 C C . ALA A 1 174 ? 24.614 11.641 -50.556 1.00 92.19 174 ALA A C 1
ATOM 1342 O O . ALA A 1 174 ? 23.631 12.378 -50.596 1.00 92.19 174 ALA A O 1
ATOM 1343 N N . ALA A 1 175 ? 24.789 10.738 -49.593 1.00 88.69 175 ALA A N 1
ATOM 1344 C CA . ALA A 1 175 ? 23.822 10.508 -48.522 1.00 88.69 175 ALA A CA 1
ATOM 1345 C C . ALA A 1 175 ? 24.432 10.843 -47.157 1.00 88.69 175 ALA A C 1
ATOM 1347 O O . ALA A 1 175 ? 25.484 10.315 -46.801 1.00 88.69 175 ALA A O 1
ATOM 1348 N N . HIS A 1 176 ? 23.769 11.694 -46.371 1.00 83.50 176 HIS A N 1
ATOM 1349 C CA . HIS A 1 176 ? 24.083 11.884 -44.956 1.00 83.50 176 HIS A CA 1
ATOM 1350 C C . HIS A 1 176 ? 23.075 11.090 -44.112 1.00 83.50 176 HIS A C 1
ATOM 1352 O O . HIS A 1 176 ? 21.895 11.424 -44.146 1.00 83.50 176 HIS A O 1
ATOM 1358 N N . PRO A 1 177 ? 23.506 10.081 -43.333 1.00 74.75 177 PRO A N 1
ATOM 1359 C CA . PRO A 1 177 ? 22.583 9.237 -42.571 1.00 74.75 177 PRO A CA 1
ATOM 1360 C C . PRO A 1 177 ? 22.059 9.887 -41.272 1.00 74.75 177 PRO A C 1
ATOM 1362 O O . PRO A 1 177 ? 21.366 9.231 -40.504 1.00 74.75 177 PRO A O 1
ATOM 1365 N N . GLY A 1 178 ? 22.381 11.160 -41.003 1.00 68.00 178 GLY A N 1
ATOM 1366 C CA . GLY A 1 178 ? 22.098 11.827 -39.727 1.00 68.00 178 GLY A CA 1
ATOM 1367 C C . GLY A 1 178 ? 23.179 11.591 -38.664 1.00 68.00 178 GLY A C 1
ATOM 1368 O O . GLY A 1 178 ? 24.244 11.027 -38.936 1.00 68.00 178 GLY A O 1
ATOM 1369 N N . GLY A 1 179 ? 22.927 12.067 -37.441 1.00 52.72 179 GLY A N 1
ATOM 1370 C CA . GLY A 1 179 ? 23.718 11.712 -36.264 1.00 52.72 179 GLY A CA 1
ATOM 1371 C C . GLY A 1 179 ? 23.363 10.300 -35.810 1.00 52.72 179 GLY A C 1
ATOM 1372 O O . GLY A 1 179 ? 22.492 10.127 -34.968 1.00 52.72 179 GLY A O 1
ATOM 1373 N N . CYS A 1 180 ? 24.014 9.284 -36.373 1.00 50.28 180 CYS A N 1
ATOM 1374 C CA . CYS A 1 180 ? 23.823 7.891 -35.968 1.00 50.28 180 CYS A CA 1
ATOM 1375 C C . CYS A 1 180 ? 24.578 7.606 -34.657 1.00 50.28 180 CYS A C 1
ATOM 1377 O O . CYS A 1 180 ? 25.550 6.857 -34.642 1.00 50.28 180 CYS A O 1
ATOM 1379 N N . CYS A 1 181 ? 24.156 8.243 -33.564 1.00 46.06 181 CYS A N 1
ATOM 1380 C CA . CYS A 1 181 ? 24.601 7.949 -32.201 1.00 46.06 181 CYS A CA 1
ATOM 1381 C C . CYS A 1 181 ? 23.490 7.193 -31.457 1.00 46.06 181 CYS A C 1
ATOM 1383 O O . CYS A 1 181 ? 23.055 7.611 -30.393 1.00 46.06 181 CYS A O 1
ATOM 1385 N N . GLY A 1 182 ? 22.983 6.114 -32.051 1.00 45.31 182 GLY A N 1
ATOM 1386 C CA . GLY A 1 182 ? 22.103 5.170 -31.369 1.00 45.31 182 GLY A CA 1
ATOM 1387 C C . GLY A 1 182 ? 22.939 3.979 -30.934 1.00 45.31 182 GLY A C 1
ATOM 1388 O O . GLY A 1 182 ? 23.231 3.109 -31.747 1.00 45.31 182 GLY A O 1
ATOM 1389 N N . SER A 1 183 ? 23.391 3.978 -29.687 1.00 50.38 183 SER A N 1
ATOM 1390 C CA . SER A 1 183 ? 23.744 2.729 -29.025 1.00 50.38 183 SER A CA 1
ATOM 1391 C C . SER A 1 183 ? 22.461 2.209 -28.386 1.00 50.38 183 SER A C 1
ATOM 1393 O O . SER A 1 183 ? 21.828 2.963 -27.652 1.00 50.38 183 SER A O 1
ATOM 1395 N N . ASP A 1 184 ? 22.100 0.944 -28.600 1.00 57.88 184 ASP A N 1
ATOM 1396 C CA . ASP A 1 184 ? 21.017 0.284 -27.844 1.00 57.88 184 ASP A CA 1
ATOM 1397 C C . ASP A 1 184 ? 21.368 0.127 -26.346 1.00 57.88 184 ASP A C 1
ATOM 1399 O O . ASP A 1 184 ? 20.587 -0.379 -25.540 1.00 57.88 184 ASP A O 1
ATOM 1403 N N . TYR A 1 185 ? 22.564 0.568 -25.948 1.00 63.81 185 TYR A N 1
ATOM 1404 C CA . TYR A 1 185 ? 23.061 0.501 -24.587 1.00 63.81 185 TYR A CA 1
ATOM 1405 C C . TYR A 1 185 ? 22.410 1.561 -23.688 1.00 63.81 185 TYR A C 1
ATOM 1407 O O . TYR A 1 185 ? 22.856 2.709 -23.615 1.00 63.81 185 TYR A O 1
ATOM 1415 N N . LYS A 1 186 ? 21.374 1.148 -22.954 1.00 75.50 186 LYS A N 1
ATOM 1416 C CA . LYS A 1 186 ? 20.791 1.905 -21.839 1.00 75.50 186 LYS A CA 1
ATOM 1417 C C . LYS A 1 186 ? 21.570 1.596 -20.557 1.00 75.50 186 LYS A C 1
ATOM 1419 O O . LYS A 1 186 ? 21.685 0.436 -20.161 1.00 75.50 186 LYS A O 1
ATOM 1424 N N . GLN A 1 187 ? 22.095 2.622 -19.890 1.00 79.44 187 GLN A N 1
ATOM 1425 C CA . GLN A 1 187 ? 22.751 2.473 -18.590 1.00 79.44 187 GLN A CA 1
ATOM 1426 C C . GLN A 1 187 ? 21.859 3.042 -17.483 1.00 79.44 187 GLN A C 1
ATOM 1428 O O . GLN A 1 187 ? 21.649 4.250 -17.412 1.00 79.44 187 GLN A O 1
ATOM 1433 N N . TYR A 1 188 ? 21.374 2.171 -16.600 1.00 86.19 188 TYR A N 1
ATOM 1434 C CA . TYR A 1 188 ? 20.633 2.556 -15.399 1.00 86.19 188 TYR A CA 1
ATOM 1435 C C . TYR A 1 188 ? 21.600 2.695 -14.227 1.00 86.19 188 TYR A C 1
ATOM 1437 O O . TYR A 1 188 ? 22.399 1.794 -13.970 1.00 86.19 188 TYR A O 1
ATOM 1445 N N . VAL A 1 189 ? 21.539 3.825 -13.526 1.00 83.88 189 VAL A N 1
ATOM 1446 C CA . VAL A 1 189 ? 22.385 4.097 -12.361 1.00 83.88 189 VAL A CA 1
ATOM 1447 C C . VAL A 1 189 ? 21.479 4.488 -11.207 1.00 83.88 189 VAL A C 1
ATOM 1449 O O . VAL A 1 189 ? 20.819 5.522 -11.255 1.00 83.88 189 VAL A O 1
ATOM 1452 N N . PHE A 1 190 ? 21.437 3.640 -10.184 1.00 83.06 190 PHE A N 1
ATOM 1453 C CA . PHE A 1 190 ? 20.725 3.880 -8.937 1.00 83.06 190 PHE A CA 1
ATOM 1454 C C . PHE A 1 190 ? 21.755 3.874 -7.802 1.00 83.06 190 PHE A C 1
ATOM 1456 O O . PHE A 1 190 ? 22.497 2.912 -7.625 1.00 83.06 190 PHE A O 1
ATOM 1463 N N . GLY A 1 191 ? 21.844 4.982 -7.066 1.00 77.12 191 GLY A N 1
ATOM 1464 C CA . GLY A 1 191 ? 22.941 5.206 -6.122 1.00 77.12 191 GLY A CA 1
ATOM 1465 C C . GLY A 1 191 ? 24.285 5.500 -6.809 1.00 77.12 191 GLY A C 1
ATOM 1466 O O . GLY A 1 191 ? 24.572 5.049 -7.915 1.00 77.12 191 GLY A O 1
ATOM 1467 N N . GLY A 1 192 ? 25.123 6.301 -6.151 1.00 82.88 192 GLY A N 1
ATOM 1468 C CA . GLY A 1 192 ? 26.432 6.694 -6.680 1.00 82.88 192 GLY A CA 1
ATOM 1469 C C . GLY A 1 192 ? 26.376 7.817 -7.719 1.00 82.88 192 GLY A C 1
ATOM 1470 O O . GLY A 1 192 ? 25.487 8.667 -7.697 1.00 82.88 192 GLY A O 1
ATOM 1471 N N . TRP A 1 193 ? 27.377 7.854 -8.600 1.00 79.00 193 TRP A N 1
ATOM 1472 C CA . TRP A 1 193 ? 27.553 8.902 -9.603 1.00 79.00 193 TRP A CA 1
ATOM 1473 C C . TRP A 1 193 ? 27.865 8.292 -10.971 1.00 79.00 193 TRP A C 1
ATOM 1475 O O . TRP A 1 193 ? 28.500 7.244 -11.073 1.00 79.00 193 TRP A O 1
ATOM 1485 N N . ALA A 1 194 ? 27.423 8.965 -12.030 1.00 77.88 194 ALA A N 1
ATOM 1486 C CA . ALA A 1 194 ? 27.716 8.593 -13.407 1.00 77.88 194 ALA A CA 1
ATOM 1487 C C . ALA A 1 194 ? 28.012 9.839 -14.234 1.00 77.88 194 ALA A C 1
ATOM 1489 O O . ALA A 1 194 ? 27.465 10.914 -13.982 1.00 77.88 194 ALA A O 1
ATOM 1490 N N . TRP A 1 195 ? 28.892 9.688 -15.220 1.00 75.00 195 TRP A N 1
ATOM 1491 C CA . TRP A 1 195 ? 29.312 10.782 -16.082 1.00 75.00 195 TRP A CA 1
ATOM 1492 C C . TRP A 1 195 ? 28.501 10.779 -17.376 1.00 75.00 195 TRP A C 1
ATOM 1494 O O . TRP A 1 195 ? 28.578 9.828 -18.152 1.00 75.00 195 TRP A O 1
ATOM 1504 N N . ALA A 1 196 ? 27.752 11.850 -17.623 1.00 74.75 196 ALA A N 1
ATOM 1505 C CA . ALA A 1 196 ? 27.007 12.045 -18.860 1.00 74.75 196 ALA A CA 1
ATOM 1506 C C . ALA A 1 196 ? 27.668 13.127 -19.719 1.00 74.75 196 ALA A C 1
ATOM 1508 O O . ALA A 1 196 ? 27.999 14.211 -19.239 1.00 74.75 196 ALA A O 1
ATOM 1509 N N . TRP A 1 197 ? 27.866 12.835 -21.004 1.00 72.69 197 TRP A N 1
ATOM 1510 C CA . TRP A 1 197 ? 28.469 13.777 -21.945 1.00 72.69 197 TRP A CA 1
ATOM 1511 C C . TRP A 1 197 ? 27.382 14.683 -22.528 1.00 72.69 197 TRP A C 1
ATOM 1513 O O . TRP A 1 197 ? 26.493 14.191 -23.218 1.00 72.69 197 TRP A O 1
ATOM 1523 N N . TRP A 1 198 ? 27.494 16.003 -22.325 1.00 56.94 198 TRP A N 1
ATOM 1524 C CA . TRP A 1 198 ? 26.430 17.005 -22.554 1.00 56.94 198 TRP A CA 1
ATOM 1525 C C . TRP A 1 198 ? 25.804 17.064 -23.973 1.00 56.94 198 TRP A C 1
ATOM 1527 O O . TRP A 1 198 ? 24.846 17.789 -24.198 1.00 56.94 198 TRP A O 1
ATOM 1537 N N . CYS A 1 199 ? 26.371 16.353 -24.956 1.00 64.44 199 CYS A N 1
ATOM 1538 C CA . CYS A 1 199 ? 26.017 16.412 -26.385 1.00 64.44 199 CYS A CA 1
ATOM 1539 C C . CYS A 1 199 ? 25.776 15.022 -26.981 1.00 64.44 199 CYS A C 1
ATOM 1541 O O . CYS A 1 199 ? 25.485 14.919 -28.169 1.00 64.44 199 CYS A O 1
ATOM 1543 N N . ILE A 1 200 ? 25.999 13.962 -26.203 1.00 68.62 200 ILE A N 1
ATOM 1544 C CA . ILE A 1 200 ? 26.007 12.577 -26.695 1.00 68.62 200 ILE A CA 1
ATOM 1545 C C . ILE A 1 200 ? 25.060 11.713 -25.856 1.00 68.62 200 ILE A C 1
ATOM 1547 O O . ILE A 1 200 ? 24.511 10.745 -26.369 1.00 68.62 200 ILE A O 1
ATOM 1551 N N . SER A 1 201 ? 24.850 12.068 -24.587 1.00 69.81 201 SER A N 1
ATOM 1552 C CA . SER A 1 201 ? 23.995 11.333 -23.661 1.00 69.81 201 SER A CA 1
ATOM 1553 C C . SER A 1 201 ? 22.735 12.137 -23.356 1.00 69.81 201 SER A C 1
ATOM 1555 O O . SER A 1 201 ? 22.840 13.270 -22.888 1.00 69.81 201 SER A O 1
ATOM 1557 N N . ASP A 1 202 ? 21.564 11.539 -23.577 1.00 77.69 202 ASP A N 1
ATOM 1558 C CA . ASP A 1 202 ? 20.329 12.013 -22.952 1.00 77.69 202 ASP A CA 1
ATOM 1559 C C . ASP A 1 202 ? 20.276 11.483 -21.515 1.00 77.69 202 ASP A C 1
ATOM 1561 O O . ASP A 1 202 ? 20.553 10.306 -21.266 1.00 77.69 202 ASP A O 1
ATOM 1565 N N . THR A 1 203 ? 19.969 12.357 -20.560 1.00 82.12 203 THR A N 1
ATOM 1566 C CA . THR A 1 203 ? 19.863 11.985 -19.149 1.00 82.12 203 THR A CA 1
ATOM 1567 C C . THR A 1 203 ? 18.498 12.342 -18.620 1.00 82.12 203 THR A C 1
ATOM 1569 O O . THR A 1 203 ? 18.141 13.517 -18.546 1.00 82.12 203 THR A O 1
ATOM 1572 N N . GLN A 1 204 ? 17.784 11.330 -18.150 1.00 85.12 204 GLN A N 1
ATOM 1573 C CA . GLN A 1 204 ? 16.509 11.497 -17.477 1.00 85.12 204 GLN A CA 1
ATOM 1574 C C . GLN A 1 204 ? 16.609 10.911 -16.072 1.00 85.12 204 GLN A C 1
ATOM 1576 O O . GLN A 1 204 ? 17.388 9.990 -15.816 1.00 85.12 204 GLN A O 1
ATOM 1581 N N . ARG A 1 205 ? 15.863 11.495 -15.137 1.00 86.81 205 ARG A N 1
ATOM 1582 C CA . ARG A 1 205 ? 15.844 11.077 -13.735 1.00 86.81 205 ARG A CA 1
ATOM 1583 C C . ARG A 1 205 ? 14.433 10.661 -13.370 1.00 86.81 205 ARG A C 1
ATOM 1585 O O . ARG A 1 205 ? 13.482 11.351 -13.724 1.00 86.81 205 ARG A O 1
ATOM 1592 N N . ILE A 1 206 ? 14.327 9.566 -12.632 1.00 88.94 206 ILE A N 1
ATOM 1593 C CA . ILE A 1 206 ? 13.084 9.097 -12.028 1.00 88.94 206 ILE A CA 1
ATOM 1594 C C . ILE A 1 206 ? 13.285 9.037 -10.513 1.00 88.94 206 ILE A C 1
ATOM 1596 O O . ILE A 1 206 ? 14.358 8.648 -10.045 1.00 88.94 206 ILE A O 1
ATOM 1600 N N . SER A 1 207 ? 12.293 9.489 -9.746 1.00 87.75 207 SER A N 1
ATOM 1601 C CA . SER A 1 207 ? 12.370 9.425 -8.285 1.00 87.75 207 SER A CA 1
ATOM 1602 C C . SER A 1 207 ? 12.122 7.994 -7.814 1.00 87.75 207 SER A C 1
ATOM 1604 O O . SER A 1 207 ? 11.154 7.367 -8.235 1.00 87.75 207 SER A O 1
ATOM 1606 N N . LEU A 1 208 ? 12.986 7.492 -6.928 1.00 89.44 208 LEU A N 1
ATOM 1607 C CA . LEU A 1 208 ? 12.844 6.186 -6.268 1.00 89.44 208 LEU A CA 1
ATOM 1608 C C . LEU A 1 208 ? 12.246 6.316 -4.855 1.00 89.44 208 LEU A C 1
ATOM 1610 O O . LEU A 1 208 ? 12.318 5.380 -4.056 1.00 89.44 208 LEU A O 1
ATOM 1614 N N . GLU A 1 209 ? 11.718 7.490 -4.512 1.00 89.62 209 GLU A N 1
ATOM 1615 C CA . GLU A 1 209 ? 11.077 7.739 -3.222 1.00 89.62 209 GLU A CA 1
ATOM 1616 C C . GLU A 1 209 ? 9.760 6.969 -3.085 1.00 89.62 209 GLU A C 1
ATOM 1618 O O . GLU A 1 209 ? 9.113 6.595 -4.066 1.00 89.62 209 GLU A O 1
ATOM 1623 N N . ILE A 1 210 ? 9.358 6.734 -1.836 1.00 92.94 210 ILE A N 1
ATOM 1624 C CA . ILE A 1 210 ? 8.091 6.072 -1.531 1.00 92.94 210 ILE A CA 1
ATOM 1625 C C . ILE A 1 210 ? 6.947 7.014 -1.906 1.00 92.94 210 ILE A C 1
ATOM 1627 O O . ILE A 1 210 ? 6.876 8.156 -1.449 1.00 92.94 210 ILE A O 1
ATOM 1631 N N . MET A 1 211 ? 6.016 6.514 -2.708 1.00 93.56 211 MET A N 1
ATOM 1632 C CA . MET A 1 211 ? 4.812 7.225 -3.109 1.00 93.56 211 MET A CA 1
ATOM 1633 C C . MET A 1 211 ? 3.627 6.694 -2.309 1.00 93.56 211 MET A C 1
ATOM 1635 O O . MET A 1 211 ? 3.367 5.495 -2.278 1.00 93.56 211 MET A O 1
ATOM 1639 N N . THR A 1 212 ? 2.887 7.598 -1.669 1.00 94.56 212 THR A N 1
ATOM 1640 C CA . THR A 1 212 ? 1.616 7.251 -1.020 1.00 94.56 212 THR A CA 1
ATOM 1641 C C . THR A 1 212 ? 0.467 7.484 -1.996 1.00 94.56 212 THR A C 1
ATOM 1643 O O . THR A 1 212 ? 0.348 8.574 -2.565 1.00 94.56 212 THR A O 1
ATOM 1646 N N . LEU A 1 213 ? -0.356 6.456 -2.182 1.00 94.69 213 LEU A N 1
ATOM 1647 C CA . LEU A 1 213 ? -1.555 6.434 -3.012 1.00 94.69 213 LEU A CA 1
ATOM 1648 C C . LEU A 1 213 ? -2.783 6.241 -2.124 1.00 94.69 213 LEU A C 1
ATOM 1650 O O . LEU A 1 213 ? -2.717 5.551 -1.106 1.00 94.69 213 LEU A O 1
ATOM 1654 N N . GLN A 1 214 ? -3.903 6.829 -2.529 1.00 94.94 214 GLN A N 1
ATOM 1655 C CA . GLN A 1 214 ? -5.185 6.703 -1.836 1.00 94.94 214 GLN A CA 1
ATOM 1656 C C . GLN A 1 214 ? -6.239 6.182 -2.819 1.00 94.94 214 GLN A C 1
ATOM 1658 O O . GLN A 1 214 ? -7.006 6.985 -3.347 1.00 94.94 214 GLN A O 1
ATOM 1663 N N . PRO A 1 215 ? -6.237 4.872 -3.136 1.00 95.19 215 PRO A N 1
ATOM 1664 C CA . PRO A 1 215 ? -7.257 4.295 -4.004 1.00 95.19 215 PRO A CA 1
ATOM 1665 C C . PRO A 1 215 ? -8.627 4.394 -3.332 1.00 95.19 215 PRO A C 1
ATOM 1667 O O . PRO A 1 215 ? -8.788 4.001 -2.169 1.00 95.19 215 PRO A O 1
ATOM 1670 N N . ARG A 1 216 ? -9.613 4.909 -4.067 1.00 94.00 216 ARG A N 1
ATOM 1671 C CA . ARG A 1 216 ? -10.984 5.070 -3.587 1.00 94.00 216 ARG A CA 1
ATOM 1672 C C . ARG A 1 216 ? -11.942 4.390 -4.553 1.00 94.00 216 ARG A C 1
ATOM 1674 O O . ARG A 1 216 ? -12.021 4.732 -5.725 1.00 94.00 216 ARG A O 1
ATOM 1681 N N . CYS A 1 217 ? -12.701 3.431 -4.042 1.00 91.94 217 CYS A N 1
ATOM 1682 C CA . CYS A 1 217 ? -13.787 2.806 -4.784 1.00 91.94 217 CYS A CA 1
ATOM 1683 C C . CYS A 1 217 ? -15.110 3.306 -4.218 1.00 91.94 217 CYS A C 1
ATOM 1685 O O . CYS A 1 217 ? -15.406 3.067 -3.050 1.00 91.94 217 CYS A O 1
ATOM 1687 N N . GLU A 1 218 ? -15.867 4.026 -5.039 1.00 90.62 218 GLU A N 1
ATOM 1688 C CA . GLU A 1 218 ? -17.208 4.506 -4.710 1.00 90.62 218 GLU A CA 1
ATOM 1689 C C . GLU A 1 218 ? -18.255 3.526 -5.245 1.00 90.62 218 GLU A C 1
ATOM 1691 O O . GLU A 1 218 ? -18.099 3.008 -6.353 1.00 90.62 218 GLU A O 1
ATOM 1696 N N . ASP A 1 219 ? -19.303 3.298 -4.451 1.00 88.19 219 ASP A N 1
ATOM 1697 C CA . ASP A 1 219 ? -20.526 2.582 -4.838 1.00 88.19 219 ASP A CA 1
ATOM 1698 C C . ASP A 1 219 ? -20.312 1.206 -5.486 1.00 88.19 219 ASP A C 1
ATOM 1700 O O . ASP A 1 219 ? -20.862 0.910 -6.547 1.00 88.19 219 ASP A O 1
ATOM 1704 N N . VAL A 1 220 ? -19.511 0.346 -4.855 1.00 90.31 220 VAL A N 1
ATOM 1705 C CA . VAL A 1 220 ? -19.313 -1.028 -5.336 1.00 90.31 220 VAL A CA 1
ATOM 1706 C C . VAL A 1 220 ? -20.285 -1.963 -4.631 1.00 90.31 220 VAL A C 1
ATOM 1708 O O . VAL A 1 220 ? -20.295 -2.033 -3.402 1.00 90.31 220 VAL A O 1
ATOM 1711 N N . GLU A 1 221 ? -21.089 -2.687 -5.407 1.00 88.94 221 GLU A N 1
ATOM 1712 C CA . GLU A 1 221 ? -21.974 -3.729 -4.884 1.00 88.94 221 GLU A CA 1
ATOM 1713 C C . GLU A 1 221 ? -21.148 -4.932 -4.413 1.00 88.94 221 GLU A C 1
ATOM 1715 O O . GLU A 1 221 ? -20.329 -5.472 -5.157 1.00 88.94 221 GLU A O 1
ATOM 1720 N N . THR A 1 222 ? -21.354 -5.325 -3.158 1.00 89.81 222 THR A N 1
ATOM 1721 C CA . THR A 1 222 ? -20.810 -6.564 -2.579 1.00 89.81 222 THR A CA 1
ATOM 1722 C C . THR A 1 222 ? -21.576 -7.793 -3.070 1.00 89.81 222 THR A C 1
ATOM 1724 O O . THR A 1 222 ? -22.612 -7.667 -3.725 1.00 89.81 222 THR A O 1
ATOM 1727 N N . ALA A 1 223 ? -21.119 -8.997 -2.708 1.00 89.12 223 ALA A N 1
ATOM 1728 C CA . ALA A 1 223 ? -21.795 -10.247 -3.073 1.00 89.12 223 ALA A CA 1
ATOM 1729 C C . ALA A 1 223 ? -23.270 -10.319 -2.608 1.00 89.12 223 ALA A C 1
ATOM 1731 O O . ALA A 1 223 ? -24.074 -11.026 -3.211 1.00 89.12 223 ALA A O 1
ATOM 1732 N N . GLU A 1 224 ? -23.633 -9.568 -1.564 1.00 85.81 224 GLU A N 1
ATOM 1733 C CA . GLU A 1 224 ? -24.997 -9.478 -1.022 1.00 85.81 224 GLU A CA 1
ATOM 1734 C C . GLU A 1 224 ? -25.791 -8.270 -1.554 1.00 85.81 224 GLU A C 1
ATOM 1736 O O . GLU A 1 224 ? -26.922 -8.030 -1.135 1.00 85.81 224 GLU A O 1
ATOM 1741 N N . GLY A 1 225 ? -25.217 -7.496 -2.483 1.00 84.12 225 GLY A N 1
ATOM 1742 C CA . GLY A 1 225 ? -25.872 -6.344 -3.110 1.00 84.12 225 GLY A CA 1
ATOM 1743 C C . GLY A 1 225 ? -25.860 -5.059 -2.275 1.00 84.12 225 GLY A C 1
ATOM 1744 O O . GLY A 1 225 ? -26.517 -4.087 -2.640 1.00 84.12 225 GLY A O 1
ATOM 1745 N N . VAL A 1 226 ? -25.114 -5.012 -1.166 1.00 88.12 226 VAL A N 1
ATOM 1746 C CA . VAL A 1 226 ? -24.924 -3.777 -0.386 1.00 88.12 226 VAL A CA 1
ATOM 1747 C C . VAL A 1 226 ? -23.816 -2.949 -1.032 1.00 88.12 226 VAL A C 1
ATOM 1749 O O . VAL A 1 226 ? -22.698 -3.443 -1.214 1.00 88.12 226 VAL A O 1
ATOM 1752 N N . ALA A 1 227 ? -24.122 -1.697 -1.378 1.00 91.00 227 ALA A N 1
ATOM 1753 C CA . ALA A 1 227 ? -23.175 -0.773 -1.992 1.00 91.00 227 ALA A CA 1
ATOM 1754 C C . ALA A 1 227 ? -22.228 -0.173 -0.941 1.00 91.00 227 ALA A C 1
ATOM 1756 O O . ALA A 1 227 ? -22.648 0.583 -0.065 1.00 91.00 227 ALA A O 1
ATOM 1757 N N . LEU A 1 228 ? -20.934 -0.471 -1.057 1.00 91.12 228 LEU A N 1
ATOM 1758 C CA . LEU A 1 228 ? -19.899 0.037 -0.160 1.00 91.12 228 LEU A CA 1
ATOM 1759 C C . LEU A 1 228 ? -18.964 1.016 -0.869 1.00 91.12 228 LEU A C 1
ATOM 1761 O O . LEU A 1 228 ? -18.586 0.843 -2.029 1.00 91.12 228 LEU A O 1
ATOM 1765 N N . THR A 1 229 ? -18.534 2.029 -0.121 1.00 91.94 229 THR A N 1
ATOM 1766 C CA . THR A 1 229 ? -17.434 2.921 -0.480 1.00 91.94 229 THR A CA 1
ATOM 1767 C C . THR A 1 229 ? -16.232 2.611 0.400 1.00 91.94 229 THR A C 1
ATOM 1769 O O . THR A 1 229 ? -16.279 2.785 1.618 1.00 91.94 229 THR A O 1
ATOM 1772 N N . VAL A 1 230 ? -15.131 2.180 -0.212 1.00 92.56 230 VAL A N 1
ATOM 1773 C CA . VAL A 1 230 ? -13.906 1.796 0.502 1.00 92.56 230 VAL A CA 1
ATOM 1774 C C . VAL A 1 230 ? -12.749 2.674 0.063 1.00 92.56 230 VAL A C 1
ATOM 1776 O O . VAL A 1 230 ? -12.505 2.869 -1.129 1.00 92.56 230 VAL A O 1
ATOM 1779 N N . THR A 1 231 ? -12.021 3.191 1.049 1.00 93.75 231 THR A N 1
ATOM 1780 C CA . THR A 1 231 ? -10.809 3.981 0.836 1.00 93.75 231 THR A CA 1
ATOM 1781 C C . THR A 1 231 ? -9.614 3.234 1.407 1.00 93.75 231 THR A C 1
ATOM 1783 O O . THR A 1 231 ? -9.588 2.897 2.592 1.00 93.75 231 THR A O 1
ATOM 1786 N N . GLY A 1 232 ? -8.610 2.988 0.570 1.00 93.56 232 GLY A N 1
ATOM 1787 C CA . GLY A 1 232 ? -7.338 2.395 0.970 1.00 93.56 232 GLY A CA 1
ATOM 1788 C C . GLY A 1 232 ? -6.216 3.427 1.048 1.00 93.56 232 GLY A C 1
ATOM 1789 O O . GLY A 1 232 ? -6.310 4.525 0.500 1.00 93.56 232 GLY A O 1
ATOM 1790 N N . VAL A 1 233 ? -5.122 3.053 1.702 1.00 95.25 233 VAL A N 1
ATOM 1791 C CA . VAL A 1 233 ? -3.823 3.720 1.591 1.00 95.25 233 VAL A CA 1
ATOM 1792 C C . VAL A 1 233 ? -2.810 2.676 1.148 1.00 95.25 233 VAL A C 1
ATOM 1794 O O . VAL A 1 233 ? -2.640 1.645 1.796 1.00 95.25 233 VAL A O 1
ATOM 1797 N N . ALA A 1 234 ? -2.131 2.949 0.038 1.00 95.81 234 ALA A N 1
ATOM 1798 C CA . ALA A 1 234 ? -1.074 2.098 -0.488 1.00 95.81 234 ALA A CA 1
ATOM 1799 C C . ALA A 1 234 ? 0.243 2.872 -0.512 1.00 95.81 234 ALA A C 1
ATOM 1801 O O . ALA A 1 234 ? 0.301 3.994 -1.018 1.00 95.81 234 ALA A O 1
ATOM 1802 N N . GLN A 1 235 ? 1.306 2.276 0.015 1.00 95.06 235 GLN A N 1
ATOM 1803 C CA . GLN A 1 235 ? 2.660 2.791 -0.149 1.00 95.06 235 GLN A CA 1
ATOM 1804 C C . GLN A 1 235 ? 3.356 1.958 -1.211 1.00 95.06 235 GLN A C 1
ATOM 1806 O O . GLN A 1 235 ? 3.531 0.750 -1.048 1.00 95.06 235 GLN A O 1
ATOM 1811 N N . VAL A 1 236 ? 3.746 2.612 -2.299 1.00 95.19 236 VAL A N 1
ATOM 1812 C CA . VAL A 1 236 ? 4.399 1.965 -3.434 1.00 95.19 236 VAL A CA 1
ATOM 1813 C C . VAL A 1 236 ? 5.759 2.587 -3.701 1.00 95.19 236 VAL A C 1
ATOM 1815 O O . VAL A 1 236 ? 5.996 3.760 -3.396 1.00 95.19 236 VAL A O 1
ATOM 1818 N N . LYS A 1 237 ? 6.663 1.805 -4.279 1.00 94.12 237 LYS A N 1
ATOM 1819 C CA . LYS A 1 237 ? 8.017 2.243 -4.616 1.00 94.12 237 LYS A CA 1
ATOM 1820 C C . LYS A 1 237 ? 8.467 1.595 -5.919 1.00 94.12 237 LYS A C 1
ATOM 1822 O O . LYS A 1 237 ? 8.095 0.468 -6.209 1.00 94.12 237 LYS A O 1
ATOM 1827 N N . ILE A 1 238 ? 9.275 2.300 -6.703 1.00 93.56 238 ILE A N 1
ATOM 1828 C CA . ILE A 1 238 ? 9.905 1.722 -7.896 1.00 93.56 238 ILE A CA 1
ATOM 1829 C C . ILE A 1 238 ? 10.980 0.718 -7.464 1.00 93.56 238 ILE A C 1
ATOM 1831 O O . ILE A 1 238 ? 11.803 1.017 -6.591 1.00 93.56 238 ILE A O 1
ATOM 1835 N N . MET A 1 239 ? 10.972 -0.462 -8.079 1.00 92.00 239 MET A N 1
ATOM 1836 C CA . MET A 1 239 ? 11.927 -1.531 -7.799 1.00 92.00 239 MET A CA 1
ATOM 1837 C C . MET A 1 239 ? 13.334 -1.153 -8.272 1.00 92.00 239 MET A C 1
ATOM 1839 O O . MET A 1 239 ? 13.516 -0.527 -9.315 1.00 92.00 239 MET A O 1
ATOM 1843 N N . THR A 1 240 ? 14.351 -1.544 -7.504 1.00 88.94 240 THR A N 1
ATOM 1844 C CA . THR A 1 240 ? 15.762 -1.234 -7.805 1.00 88.94 240 THR A CA 1
ATOM 1845 C C . THR A 1 240 ? 16.485 -2.341 -8.570 1.00 88.94 240 THR A C 1
ATOM 1847 O O . THR A 1 240 ? 17.640 -2.166 -8.953 1.00 88.94 240 THR A O 1
ATOM 1850 N N . GLU A 1 241 ? 15.842 -3.489 -8.787 1.00 88.62 241 GLU A N 1
ATOM 1851 C CA . GLU A 1 241 ? 16.416 -4.585 -9.569 1.00 88.62 241 GLU A CA 1
ATOM 1852 C C . GLU A 1 241 ? 16.595 -4.178 -11.030 1.00 88.62 241 GLU A C 1
ATOM 1854 O O . GLU A 1 241 ? 15.729 -3.536 -11.613 1.00 88.62 241 GLU A O 1
ATOM 1859 N N . LYS A 1 242 ? 17.719 -4.559 -11.647 1.00 84.31 242 LYS A N 1
ATOM 1860 C CA . LYS A 1 242 ? 18.119 -4.042 -12.965 1.00 84.31 242 LYS A CA 1
ATOM 1861 C C . LYS A 1 242 ? 17.086 -4.313 -14.068 1.00 84.31 242 LYS A C 1
ATOM 1863 O O . LYS A 1 242 ? 16.917 -3.472 -14.946 1.00 84.31 242 LYS A O 1
ATOM 1868 N N . GLU A 1 243 ? 16.417 -5.463 -14.023 1.00 86.94 243 GLU A N 1
ATOM 1869 C CA . GLU A 1 243 ? 15.395 -5.848 -15.004 1.00 86.94 243 GLU A CA 1
ATOM 1870 C C . GLU A 1 243 ? 14.090 -5.069 -14.791 1.00 86.94 243 GLU A C 1
ATOM 1872 O O . GLU A 1 243 ? 13.591 -4.430 -15.713 1.00 86.94 243 GLU A O 1
ATOM 1877 N N . LEU A 1 244 ? 13.583 -5.029 -13.558 1.00 90.06 244 LEU A N 1
ATOM 1878 C CA . LEU A 1 244 ? 12.325 -4.355 -13.213 1.00 90.06 244 LEU A CA 1
ATOM 1879 C C . LEU A 1 244 ? 12.452 -2.825 -13.275 1.00 90.06 244 LEU A C 1
ATOM 1881 O O . LEU A 1 244 ? 11.532 -2.137 -13.715 1.00 90.06 244 LEU A O 1
ATOM 1885 N N . LEU A 1 245 ? 13.625 -2.287 -12.934 1.00 90.44 245 LEU A N 1
ATOM 1886 C CA . LEU A 1 245 ? 13.953 -0.872 -13.091 1.00 90.44 245 LEU A CA 1
ATOM 1887 C C . LEU A 1 245 ? 13.970 -0.463 -14.565 1.00 90.44 245 LEU A C 1
ATOM 1889 O O . LEU A 1 245 ? 13.572 0.656 -14.883 1.00 90.44 245 LEU A O 1
ATOM 1893 N N . ALA A 1 246 ? 14.407 -1.346 -15.470 1.00 88.94 246 ALA A N 1
ATOM 1894 C CA . ALA A 1 246 ? 14.346 -1.077 -16.902 1.00 88.94 246 ALA A CA 1
ATOM 1895 C C . ALA A 1 246 ? 12.891 -0.959 -17.375 1.00 88.94 246 ALA A C 1
ATOM 1897 O O . ALA A 1 246 ? 12.571 -0.017 -18.096 1.00 88.94 246 ALA A O 1
ATOM 1898 N N . VAL A 1 247 ? 12.005 -1.841 -16.903 1.00 91.06 247 VAL A N 1
ATOM 1899 C CA . VAL A 1 247 ? 10.568 -1.801 -17.220 1.00 91.06 247 VAL A CA 1
ATOM 1900 C C . VAL A 1 247 ? 9.906 -0.528 -16.680 1.00 91.06 247 VAL A C 1
ATOM 1902 O O . VAL A 1 247 ? 9.207 0.164 -17.422 1.00 91.06 247 VAL A O 1
ATOM 1905 N N . ALA A 1 248 ? 10.182 -0.163 -15.424 1.00 92.00 248 ALA A N 1
ATOM 1906 C CA . ALA A 1 248 ? 9.685 1.083 -14.839 1.00 92.00 248 ALA A CA 1
ATOM 1907 C C . ALA A 1 248 ? 10.190 2.311 -15.605 1.00 92.00 248 ALA A C 1
ATOM 1909 O O . ALA A 1 248 ? 9.424 3.228 -15.904 1.00 92.00 248 ALA A O 1
ATOM 1910 N N . CYS A 1 249 ? 11.476 2.322 -15.968 1.00 89.38 249 CYS A N 1
ATOM 1911 C CA . CYS A 1 249 ? 12.040 3.367 -16.809 1.00 89.38 249 CYS A CA 1
ATOM 1912 C C . CYS A 1 249 ? 11.316 3.432 -18.157 1.00 89.38 249 CYS A C 1
ATOM 1914 O O . CYS A 1 249 ? 10.893 4.507 -18.548 1.00 89.38 249 CYS A O 1
ATOM 1916 N N . GLU A 1 250 ? 11.102 2.321 -18.857 1.00 87.62 250 GLU A N 1
ATOM 1917 C CA . GLU A 1 250 ? 10.435 2.331 -20.167 1.00 87.62 250 GLU A CA 1
ATOM 1918 C C . GLU A 1 250 ? 8.998 2.872 -20.126 1.00 87.62 250 GLU A C 1
ATOM 1920 O O . GLU A 1 250 ? 8.574 3.544 -21.066 1.00 87.62 250 GLU A O 1
ATOM 1925 N N . GLN A 1 251 ? 8.262 2.642 -19.037 1.00 88.44 251 GLN A N 1
ATOM 1926 C CA . GLN A 1 251 ? 6.871 3.093 -18.904 1.00 88.44 251 GLN A CA 1
ATOM 1927 C C . GLN A 1 251 ? 6.720 4.526 -18.370 1.00 88.44 251 GLN A C 1
ATOM 1929 O O . GLN A 1 251 ? 5.739 5.217 -18.696 1.00 88.44 251 GLN A O 1
ATOM 1934 N N . PHE A 1 252 ? 7.657 4.961 -17.522 1.00 91.06 252 PHE A N 1
ATOM 1935 C CA . PHE A 1 252 ? 7.527 6.181 -16.724 1.00 91.06 252 PHE A CA 1
ATOM 1936 C C . PHE A 1 252 ? 8.644 7.214 -16.925 1.00 91.06 252 PHE A C 1
ATOM 1938 O O . PHE A 1 252 ? 8.548 8.294 -16.336 1.00 91.06 252 PHE A O 1
ATOM 1945 N N . LEU A 1 253 ? 9.672 6.958 -17.752 1.00 88.00 253 LEU A N 1
ATOM 1946 C CA . LEU A 1 253 ? 10.686 7.979 -18.064 1.00 88.00 253 LEU A CA 1
ATOM 1947 C C . LEU A 1 253 ? 10.016 9.245 -18.610 1.00 88.00 253 LEU A C 1
ATOM 1949 O O . LEU A 1 253 ? 9.164 9.182 -19.496 1.00 88.00 253 LEU A O 1
ATOM 1953 N N . GLY A 1 254 ? 10.406 10.398 -18.070 1.00 84.81 254 GLY A N 1
ATOM 1954 C CA . GLY A 1 254 ? 9.901 11.701 -18.501 1.00 84.81 254 GLY A CA 1
ATOM 1955 C C . GLY A 1 254 ? 8.484 12.049 -18.027 1.00 84.81 254 GLY A C 1
ATOM 1956 O O . GLY A 1 254 ? 8.054 13.179 -18.248 1.00 84.81 254 GLY A O 1
ATOM 1957 N N . LYS A 1 255 ? 7.765 11.141 -17.350 1.00 87.94 255 LYS A N 1
ATOM 1958 C CA . LYS A 1 255 ? 6.459 11.447 -16.741 1.00 87.94 255 LYS A CA 1
ATOM 1959 C C . LYS A 1 255 ? 6.618 12.132 -15.389 1.00 87.94 255 LYS A C 1
ATOM 1961 O O . LYS A 1 255 ? 7.599 11.924 -14.674 1.00 87.94 255 LYS A O 1
ATOM 1966 N N . ASN A 1 256 ? 5.623 12.933 -15.016 1.00 90.56 256 ASN A N 1
ATOM 1967 C CA . ASN A 1 256 ? 5.583 13.529 -13.689 1.00 90.56 256 ASN A CA 1
ATOM 1968 C C . ASN A 1 256 ? 5.177 12.474 -12.645 1.00 90.56 256 ASN A C 1
ATOM 1970 O O . ASN A 1 256 ? 4.433 11.540 -12.941 1.00 90.56 256 ASN A O 1
ATOM 1974 N N . VAL A 1 257 ? 5.608 12.651 -11.395 1.00 89.88 257 VAL A N 1
ATOM 1975 C CA . VAL A 1 257 ? 5.273 11.760 -10.272 1.00 89.88 257 VAL A CA 1
ATOM 1976 C C . VAL A 1 257 ? 3.756 11.621 -10.111 1.00 89.88 257 VAL A C 1
ATOM 1978 O O . VAL A 1 257 ? 3.270 10.537 -9.808 1.00 89.88 257 VAL A O 1
ATOM 1981 N N . GLN A 1 258 ? 2.992 12.689 -10.357 1.00 91.56 258 GLN A N 1
ATOM 1982 C CA . GLN A 1 258 ? 1.532 12.641 -10.276 1.00 91.56 258 GLN A CA 1
ATOM 1983 C C . GLN A 1 258 ? 0.910 11.727 -11.342 1.00 91.56 258 GLN A C 1
ATOM 1985 O O . GLN A 1 258 ? -0.034 11.001 -11.043 1.00 91.56 258 GLN A O 1
ATOM 1990 N N . ASP A 1 259 ? 1.468 11.703 -12.552 1.00 91.31 259 ASP A N 1
ATOM 1991 C CA . ASP A 1 259 ? 0.980 10.833 -13.623 1.00 91.31 259 ASP A CA 1
ATOM 1992 C C . ASP A 1 259 ? 1.270 9.367 -13.299 1.00 91.31 259 ASP A C 1
ATOM 1994 O O . ASP A 1 259 ? 0.403 8.515 -13.472 1.00 91.31 259 ASP A O 1
ATOM 1998 N N . ILE A 1 260 ? 2.459 9.079 -12.753 1.00 92.38 260 ILE A N 1
ATOM 1999 C CA . ILE A 1 260 ? 2.819 7.738 -12.266 1.00 92.38 260 ILE A CA 1
ATOM 2000 C C . ILE A 1 260 ? 1.819 7.295 -11.194 1.00 92.38 260 ILE A C 1
ATOM 2002 O O . ILE A 1 260 ? 1.256 6.204 -11.286 1.00 92.38 260 ILE A O 1
ATOM 2006 N N . LYS A 1 261 ? 1.542 8.166 -10.213 1.00 93.88 261 LYS A N 1
ATOM 2007 C CA . LYS A 1 261 ? 0.557 7.893 -9.161 1.00 93.88 261 LYS A CA 1
ATOM 2008 C C . LYS A 1 261 ? -0.818 7.579 -9.738 1.00 93.88 261 LYS A C 1
ATOM 2010 O O . LYS A 1 261 ? -1.423 6.612 -9.298 1.00 93.88 261 LYS A O 1
ATOM 2015 N N . ASN A 1 262 ? -1.289 8.347 -10.720 1.00 94.25 262 ASN A N 1
ATOM 2016 C CA . ASN A 1 262 ? -2.608 8.151 -11.322 1.00 94.25 262 ASN A CA 1
ATOM 2017 C C . ASN A 1 262 ? -2.731 6.789 -12.023 1.00 94.25 262 ASN A C 1
ATOM 2019 O O . ASN A 1 262 ? -3.735 6.107 -11.841 1.00 94.25 262 ASN A O 1
ATOM 2023 N N . VAL A 1 263 ? -1.710 6.360 -12.776 1.00 92.81 263 VAL A N 1
ATOM 2024 C CA . VAL A 1 263 ? -1.737 5.058 -13.473 1.00 92.81 263 VAL A CA 1
ATOM 2025 C C . VAL A 1 263 ? -1.778 3.895 -12.472 1.00 92.81 263 VAL A C 1
ATOM 2027 O O . VAL A 1 263 ? -2.571 2.962 -12.620 1.00 92.81 263 VAL A O 1
ATOM 2030 N N . VAL A 1 264 ? -0.957 3.954 -11.420 1.00 94.19 264 VAL A N 1
ATOM 2031 C CA . VAL A 1 264 ? -0.940 2.908 -10.382 1.00 94.19 264 VAL A CA 1
ATOM 2032 C C . VAL A 1 264 ? -2.231 2.926 -9.564 1.00 94.19 264 VAL A C 1
ATOM 2034 O O . VAL A 1 264 ? -2.778 1.870 -9.255 1.00 94.19 264 VAL A O 1
ATOM 2037 N N . LEU A 1 265 ? -2.749 4.115 -9.248 1.00 95.50 265 LEU A N 1
ATOM 2038 C CA . LEU A 1 265 ? -4.000 4.298 -8.516 1.00 95.50 265 LEU A CA 1
ATOM 2039 C C . LEU A 1 265 ? -5.180 3.672 -9.266 1.00 95.50 265 LEU A C 1
ATOM 2041 O O . LEU A 1 265 ? -5.922 2.910 -8.656 1.00 95.50 265 LEU A O 1
ATOM 2045 N N . GLN A 1 266 ? -5.293 3.886 -10.580 1.00 93.69 266 GLN A N 1
ATOM 2046 C CA . GLN A 1 266 ? -6.336 3.254 -11.400 1.00 93.69 266 GLN A CA 1
ATOM 2047 C C . GLN A 1 266 ? -6.255 1.721 -11.377 1.00 93.69 266 GLN A C 1
ATOM 2049 O O . GLN A 1 266 ? -7.280 1.044 -11.301 1.00 93.69 266 GLN A O 1
ATOM 2054 N N . THR A 1 267 ? -5.040 1.169 -11.405 1.00 94.06 267 THR A N 1
ATOM 2055 C CA . THR A 1 267 ? -4.821 -0.286 -11.354 1.00 94.06 267 THR A CA 1
ATOM 2056 C C . THR A 1 267 ? -5.245 -0.854 -9.996 1.00 94.06 267 THR A C 1
ATOM 2058 O O . THR A 1 267 ? -5.999 -1.826 -9.930 1.00 94.06 267 THR A O 1
ATOM 2061 N N . LEU A 1 268 ? -4.837 -0.205 -8.901 1.00 94.50 268 LEU A N 1
ATOM 2062 C CA . LEU A 1 268 ? -5.234 -0.592 -7.545 1.00 94.50 268 LEU A CA 1
ATOM 2063 C C . LEU A 1 268 ? -6.745 -0.468 -7.322 1.00 94.50 268 LEU A C 1
ATOM 2065 O O . LEU A 1 268 ? -7.331 -1.349 -6.702 1.00 94.50 268 LEU A 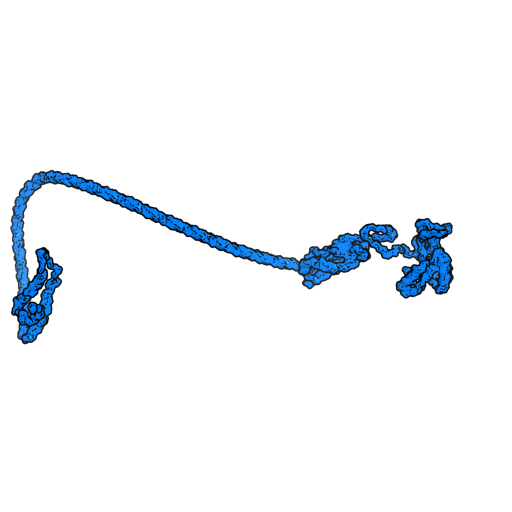O 1
ATOM 2069 N N . GLU A 1 269 ? -7.390 0.577 -7.842 1.00 93.56 269 GLU A N 1
ATOM 2070 C CA . GLU A 1 269 ? -8.849 0.735 -7.783 1.00 93.56 269 GLU A CA 1
ATOM 2071 C C . GLU A 1 269 ? -9.583 -0.349 -8.576 1.00 93.56 269 GLU A C 1
ATOM 2073 O O . GLU A 1 269 ? -10.631 -0.821 -8.141 1.00 93.56 269 GLU A O 1
ATOM 2078 N N . GLY A 1 270 ? -9.034 -0.789 -9.711 1.00 93.00 270 GLY A N 1
ATOM 2079 C CA . GLY A 1 270 ? -9.566 -1.919 -10.472 1.00 93.00 270 GLY A CA 1
ATOM 2080 C C . GLY A 1 270 ? -9.585 -3.213 -9.655 1.00 93.00 270 GLY A C 1
ATOM 2081 O O . GLY A 1 270 ? -10.633 -3.852 -9.532 1.00 93.00 270 GLY A O 1
ATOM 2082 N N . HIS A 1 271 ? -8.453 -3.573 -9.042 1.00 93.12 271 HIS A N 1
ATOM 2083 C CA . HIS A 1 271 ? -8.365 -4.770 -8.197 1.00 93.12 271 HIS A CA 1
ATOM 2084 C C . HIS A 1 271 ? -9.194 -4.650 -6.918 1.00 93.12 271 HIS A C 1
ATOM 2086 O O . HIS A 1 271 ? -9.895 -5.595 -6.563 1.00 93.12 271 HIS A O 1
ATOM 2092 N N . LEU A 1 272 ? -9.165 -3.488 -6.256 1.00 93.25 272 LEU A N 1
ATOM 2093 C CA . LEU A 1 272 ? -9.967 -3.227 -5.062 1.00 93.25 272 LEU A CA 1
ATOM 2094 C C . LEU A 1 272 ? -11.462 -3.397 -5.366 1.00 93.25 272 LEU A C 1
ATOM 2096 O O . LEU A 1 272 ? -12.148 -4.118 -4.649 1.00 93.25 272 LEU A O 1
ATOM 2100 N N . ARG A 1 273 ? -11.950 -2.812 -6.468 1.00 92.75 273 ARG A N 1
ATOM 2101 C CA . ARG A 1 273 ? -13.338 -2.962 -6.929 1.00 92.75 273 ARG A CA 1
ATOM 2102 C C . ARG A 1 273 ? -13.695 -4.419 -7.228 1.00 92.75 273 ARG A C 1
ATOM 2104 O O . ARG A 1 273 ? -14.752 -4.874 -6.809 1.00 92.75 273 ARG A O 1
ATOM 2111 N N . SER A 1 274 ? -12.821 -5.142 -7.928 1.00 91.88 274 SER A N 1
ATOM 2112 C CA . SER A 1 274 ? -13.045 -6.552 -8.274 1.00 91.88 274 SER A CA 1
ATOM 2113 C C . SER A 1 274 ? -13.213 -7.425 -7.027 1.00 91.88 274 SER A C 1
ATOM 2115 O O . SER A 1 274 ? -14.149 -8.214 -6.935 1.00 91.88 274 SER A O 1
ATOM 2117 N N . ILE A 1 275 ? -12.351 -7.233 -6.025 1.00 92.69 275 ILE A N 1
ATOM 2118 C CA . ILE A 1 275 ? -12.387 -8.021 -4.791 1.00 92.69 275 ILE A CA 1
ATOM 2119 C C . ILE A 1 275 ? -13.612 -7.670 -3.942 1.00 92.69 275 ILE A C 1
ATOM 2121 O O . ILE A 1 275 ? -14.247 -8.576 -3.400 1.00 92.69 275 ILE A O 1
ATOM 2125 N N . LEU A 1 276 ? -13.977 -6.386 -3.846 1.00 91.50 276 LEU A N 1
ATOM 2126 C CA . LEU A 1 276 ? -15.168 -5.954 -3.104 1.00 91.50 276 LEU A CA 1
ATOM 2127 C C . LEU A 1 276 ? -16.445 -6.643 -3.602 1.00 91.50 276 LEU A C 1
ATOM 2129 O O . LEU A 1 276 ? -17.282 -7.006 -2.784 1.00 91.50 276 LEU A O 1
ATOM 2133 N N . GLY A 1 277 ? -16.553 -6.902 -4.909 1.00 89.94 277 GLY A N 1
ATOM 2134 C CA . GLY A 1 277 ? -17.693 -7.623 -5.484 1.00 89.94 277 GLY A CA 1
ATOM 2135 C C . GLY A 1 277 ? -17.777 -9.107 -5.109 1.00 89.94 277 GLY A C 1
ATOM 2136 O O . GLY A 1 277 ? -18.825 -9.720 -5.283 1.00 89.94 277 GLY A O 1
ATOM 2137 N N . THR A 1 278 ? -16.700 -9.703 -4.590 1.00 90.81 278 THR A N 1
ATOM 2138 C CA . THR A 1 278 ? -16.660 -11.137 -4.239 1.00 90.81 278 THR A CA 1
ATOM 2139 C C . THR A 1 278 ? -16.920 -11.429 -2.765 1.00 90.81 278 THR A C 1
ATOM 2141 O O . THR A 1 278 ? -17.228 -12.568 -2.423 1.00 90.81 278 THR A O 1
ATOM 2144 N N . LEU A 1 279 ? -16.788 -10.429 -1.892 1.00 90.56 279 LEU A N 1
ATOM 2145 C CA . LEU A 1 279 ? -16.854 -10.607 -0.442 1.00 90.56 279 LEU A CA 1
ATOM 2146 C C . LEU A 1 279 ? -18.161 -10.060 0.135 1.00 90.56 279 LEU A C 1
ATOM 2148 O O . LEU A 1 279 ? -18.787 -9.160 -0.424 1.00 90.56 279 LEU A O 1
ATOM 2152 N N . THR A 1 280 ? -18.549 -10.608 1.284 1.00 90.56 280 THR A N 1
ATOM 2153 C CA . THR A 1 280 ? -19.660 -10.109 2.111 1.00 90.56 280 THR A CA 1
ATOM 2154 C C . THR A 1 280 ? -19.224 -8.893 2.933 1.00 90.56 280 THR A C 1
ATOM 2156 O O . THR A 1 280 ? -18.038 -8.758 3.259 1.00 90.56 280 THR A O 1
ATOM 2159 N N . VAL A 1 281 ? -20.171 -8.048 3.343 1.00 88.06 281 VAL A N 1
ATOM 2160 C CA . VAL A 1 281 ? -19.902 -6.831 4.134 1.00 88.06 281 VAL A CA 1
ATOM 2161 C C . VAL A 1 281 ? -19.237 -7.161 5.478 1.00 88.06 281 VAL A C 1
ATOM 2163 O O . VAL A 1 281 ? -18.314 -6.468 5.911 1.00 88.06 281 VAL A O 1
ATOM 2166 N N . GLU A 1 282 ? -19.655 -8.251 6.118 1.00 85.31 282 GLU A N 1
ATOM 2167 C CA . GLU A 1 282 ? -19.188 -8.708 7.427 1.00 85.31 282 GLU A CA 1
ATOM 2168 C C . GLU A 1 282 ? -17.715 -9.109 7.378 1.00 85.31 282 GLU A C 1
ATOM 2170 O O . GLU A 1 282 ? -16.946 -8.686 8.237 1.00 85.31 282 GLU A O 1
ATOM 2175 N N . GLN A 1 283 ? -17.300 -9.852 6.347 1.00 87.50 283 GLN A N 1
ATOM 2176 C CA . GLN A 1 283 ? -15.900 -10.247 6.142 1.00 87.50 283 GLN A CA 1
ATOM 2177 C C . GLN A 1 283 ? -14.985 -9.032 5.947 1.00 87.50 283 GLN A C 1
ATOM 2179 O O . GLN A 1 283 ? -13.892 -8.981 6.508 1.00 87.50 283 GLN A O 1
ATOM 2184 N N . ILE A 1 284 ? -15.441 -8.029 5.188 1.00 88.19 284 ILE A N 1
ATOM 2185 C CA . ILE A 1 284 ? -14.685 -6.787 4.965 1.00 88.19 284 ILE A CA 1
ATOM 2186 C C . ILE A 1 284 ? -14.552 -5.996 6.276 1.00 88.19 284 ILE A C 1
ATOM 2188 O O . ILE A 1 284 ? -13.514 -5.381 6.532 1.00 88.19 284 ILE A O 1
ATOM 2192 N N . TYR A 1 285 ? -15.599 -5.995 7.106 1.00 85.12 285 TYR A N 1
ATOM 2193 C CA . TYR A 1 285 ? -15.631 -5.229 8.348 1.00 85.12 285 TYR A CA 1
ATOM 2194 C C . TYR A 1 285 ? -14.879 -5.906 9.504 1.00 85.12 285 TYR A C 1
ATOM 2196 O O . TYR A 1 285 ? -14.164 -5.211 10.229 1.00 85.12 285 TYR A O 1
ATOM 2204 N N . GLN A 1 286 ? -15.028 -7.225 9.670 1.00 84.44 286 GLN A N 1
ATOM 2205 C CA . GLN A 1 286 ? -14.408 -8.006 10.747 1.00 84.44 286 GLN A CA 1
ATOM 2206 C C . GLN A 1 286 ? -12.902 -8.194 10.518 1.00 84.44 286 GLN A C 1
ATOM 2208 O O . GLN A 1 286 ? -12.119 -7.889 11.415 1.00 84.44 286 GLN A O 1
ATOM 2213 N N . ASP A 1 287 ? -12.488 -8.585 9.306 1.00 87.19 287 ASP A N 1
ATOM 2214 C CA . ASP A 1 287 ? -11.103 -8.973 9.004 1.00 87.19 287 ASP A CA 1
ATOM 2215 C C . ASP A 1 287 ? -10.441 -8.049 7.968 1.00 87.19 287 ASP A C 1
ATOM 2217 O O . ASP A 1 287 ? -10.007 -8.452 6.881 1.00 87.19 287 ASP A O 1
ATOM 2221 N N . ARG A 1 288 ? -10.300 -6.768 8.336 1.00 87.88 288 ARG A N 1
AT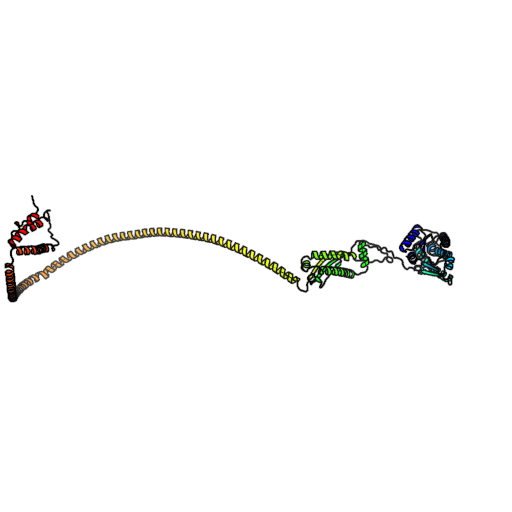OM 2222 C CA . ARG A 1 288 ? -9.697 -5.730 7.473 1.00 87.88 288 ARG A CA 1
ATOM 2223 C C . ARG A 1 288 ? -8.280 -6.071 7.006 1.00 87.88 288 ARG A C 1
ATOM 2225 O O . ARG A 1 288 ? -7.908 -5.743 5.879 1.00 87.88 288 ARG A O 1
ATOM 2232 N N . ASP A 1 289 ? -7.492 -6.735 7.849 1.00 89.00 289 ASP A N 1
ATOM 2233 C CA . ASP A 1 289 ? -6.113 -7.115 7.526 1.00 89.00 289 ASP A CA 1
ATOM 2234 C C . ASP A 1 289 ? -6.044 -8.259 6.510 1.00 89.00 289 ASP A C 1
ATOM 2236 O O . ASP A 1 289 ? -5.170 -8.262 5.640 1.00 89.00 289 ASP A O 1
ATOM 2240 N N . GLN A 1 290 ? -6.961 -9.228 6.591 1.00 90.00 290 GLN A N 1
ATOM 2241 C CA . GLN A 1 290 ? -7.031 -10.323 5.624 1.00 90.00 290 GLN A CA 1
ATOM 2242 C C . GLN A 1 290 ? -7.462 -9.796 4.257 1.00 90.00 290 GLN A C 1
ATOM 2244 O O . GLN A 1 290 ? -6.833 -10.119 3.248 1.00 90.00 290 GLN A O 1
ATOM 2249 N N . PHE A 1 291 ? -8.461 -8.914 4.234 1.00 90.81 291 PHE A N 1
ATOM 2250 C CA . PHE A 1 291 ? -8.864 -8.209 3.024 1.00 90.81 291 PHE A CA 1
ATOM 2251 C C . PHE A 1 291 ? -7.700 -7.411 2.412 1.00 90.81 291 PHE A C 1
ATOM 2253 O O . PHE A 1 291 ? -7.414 -7.535 1.221 1.00 90.81 291 PHE A O 1
ATOM 2260 N N . ALA A 1 292 ? -6.957 -6.651 3.225 1.00 92.19 292 ALA A N 1
ATOM 2261 C CA . ALA A 1 292 ? -5.807 -5.878 2.759 1.00 92.19 292 ALA A CA 1
ATOM 2262 C C . ALA A 1 292 ? -4.670 -6.752 2.190 1.00 92.19 292 ALA A C 1
ATOM 2264 O O . ALA A 1 292 ? -4.017 -6.356 1.219 1.00 92.19 292 ALA A O 1
ATOM 2265 N N . LYS A 1 293 ? -4.432 -7.941 2.763 1.00 92.00 293 LYS A N 1
ATOM 2266 C CA . LYS A 1 293 ? -3.484 -8.930 2.218 1.00 92.00 293 LYS A CA 1
ATOM 2267 C C . LYS A 1 293 ? -3.945 -9.456 0.863 1.00 92.00 293 LYS A C 1
ATOM 2269 O O . LYS A 1 293 ? -3.150 -9.460 -0.070 1.00 92.00 293 LYS A O 1
ATOM 2274 N N . LEU A 1 294 ? -5.223 -9.809 0.738 1.00 92.38 294 LEU A N 1
ATOM 2275 C CA . LEU A 1 294 ? -5.792 -10.317 -0.508 1.00 92.38 294 LEU A CA 1
ATOM 2276 C C . LEU A 1 294 ? -5.664 -9.293 -1.649 1.00 92.38 294 LEU A C 1
ATOM 2278 O O . LEU A 1 294 ? -5.215 -9.631 -2.741 1.00 92.38 294 LEU A O 1
ATOM 2282 N N . VAL A 1 295 ? -5.976 -8.016 -1.383 1.00 92.31 295 VAL A N 1
ATOM 2283 C CA . VAL A 1 295 ? -5.809 -6.932 -2.371 1.00 92.31 295 VAL A CA 1
ATOM 2284 C C . VAL A 1 295 ? -4.351 -6.801 -2.809 1.00 92.31 295 VAL A C 1
ATOM 2286 O O . VAL A 1 295 ? -4.077 -6.636 -3.997 1.00 92.31 295 VAL A O 1
ATOM 2289 N N . ARG A 1 296 ? -3.402 -6.918 -1.873 1.00 93.44 296 ARG A N 1
ATOM 2290 C CA . ARG A 1 296 ? -1.970 -6.882 -2.188 1.00 93.44 296 ARG A CA 1
ATOM 2291 C C . ARG A 1 296 ? -1.541 -8.068 -3.049 1.00 93.44 296 ARG A C 1
ATOM 2293 O O . ARG A 1 296 ? -0.821 -7.853 -4.014 1.00 93.44 296 ARG A O 1
ATOM 2300 N N . GLU A 1 297 ? -1.971 -9.284 -2.724 1.00 93.19 297 GLU A N 1
ATOM 2301 C CA . GLU A 1 297 ? -1.613 -10.502 -3.465 1.00 93.19 297 GLU A CA 1
ATOM 2302 C C . GLU A 1 297 ? -2.132 -10.477 -4.905 1.00 93.19 297 GLU A C 1
ATOM 2304 O O . GLU A 1 297 ? -1.396 -10.815 -5.831 1.00 93.19 297 GLU A O 1
ATOM 2309 N N . VAL A 1 298 ? -3.368 -10.012 -5.106 1.00 93.62 298 VAL A N 1
ATOM 2310 C CA . VAL A 1 298 ? -3.982 -9.921 -6.438 1.00 93.62 298 VAL A CA 1
ATOM 2311 C C . VAL A 1 298 ? -3.377 -8.786 -7.270 1.00 93.62 298 VAL A C 1
ATOM 2313 O O . VAL A 1 298 ? -3.191 -8.955 -8.472 1.00 93.62 298 VAL A O 1
ATOM 2316 N N . ALA A 1 299 ? -3.040 -7.644 -6.657 1.00 94.50 299 ALA A N 1
ATOM 2317 C CA . ALA A 1 299 ? -2.506 -6.482 -7.375 1.00 94.50 299 ALA A CA 1
ATOM 2318 C C . ALA A 1 299 ? -0.979 -6.511 -7.588 1.00 94.50 299 ALA A C 1
ATOM 2320 O O . ALA A 1 299 ? -0.470 -5.861 -8.504 1.00 94.50 299 ALA A O 1
ATOM 2321 N N . ALA A 1 300 ? -0.231 -7.249 -6.761 1.00 93.56 300 ALA A N 1
ATOM 2322 C CA . ALA A 1 300 ? 1.226 -7.356 -6.851 1.00 93.56 300 ALA A CA 1
ATOM 2323 C C . ALA A 1 300 ? 1.763 -7.730 -8.250 1.00 93.56 300 ALA A C 1
ATOM 2325 O O . ALA A 1 300 ? 2.696 -7.059 -8.694 1.00 93.56 300 ALA A O 1
ATOM 2326 N N . PRO A 1 301 ? 1.231 -8.737 -8.977 1.00 93.69 301 PRO A N 1
ATOM 2327 C CA . PRO A 1 301 ? 1.776 -9.105 -10.284 1.00 93.69 301 PRO A CA 1
ATOM 2328 C C . PRO A 1 301 ? 1.581 -8.016 -11.347 1.00 93.69 301 PRO A C 1
ATOM 2330 O O . PRO A 1 301 ? 2.487 -7.783 -12.147 1.00 93.69 301 PRO A O 1
ATOM 2333 N N . ASP A 1 302 ? 0.438 -7.328 -11.356 1.00 93.06 302 ASP A N 1
ATOM 2334 C CA . ASP A 1 302 ? 0.145 -6.312 -12.372 1.00 93.06 302 ASP A CA 1
ATOM 2335 C C . ASP A 1 302 ? 0.915 -5.015 -12.123 1.00 93.06 302 ASP A C 1
ATOM 2337 O O . ASP A 1 302 ? 1.503 -4.462 -13.052 1.00 93.06 302 ASP A O 1
ATOM 2341 N N . VAL A 1 303 ? 1.032 -4.586 -10.863 1.00 93.12 303 VAL A N 1
ATOM 2342 C CA . VAL A 1 303 ? 1.889 -3.448 -10.490 1.00 93.12 303 VAL A CA 1
ATOM 2343 C C . VAL A 1 303 ? 3.379 -3.805 -10.651 1.00 93.12 303 VAL A C 1
ATOM 2345 O O . VAL A 1 303 ? 4.177 -2.978 -11.096 1.00 93.12 303 VAL A O 1
ATOM 2348 N N . GLY A 1 304 ? 3.753 -5.066 -10.409 1.00 92.62 304 GLY A N 1
ATOM 2349 C CA . GLY A 1 304 ? 5.104 -5.590 -10.625 1.00 92.62 304 GLY A CA 1
ATOM 2350 C C . GLY A 1 304 ? 5.534 -5.590 -12.096 1.00 92.62 304 GLY A C 1
ATOM 2351 O O . GLY A 1 304 ? 6.676 -5.248 -12.400 1.00 92.62 304 GLY A O 1
ATOM 2352 N N . ARG A 1 305 ? 4.615 -5.853 -13.038 1.00 91.50 305 ARG A N 1
ATOM 2353 C CA . ARG A 1 305 ? 4.851 -5.686 -14.492 1.00 91.50 305 ARG A CA 1
ATOM 2354 C C . ARG A 1 305 ? 5.122 -4.238 -14.904 1.00 91.50 305 ARG A C 1
ATOM 2356 O O . ARG A 1 305 ? 5.559 -3.999 -16.026 1.00 91.50 305 ARG A O 1
ATOM 2363 N N . MET A 1 306 ? 4.867 -3.276 -14.021 1.00 92.56 306 MET A N 1
ATOM 2364 C CA . MET A 1 306 ? 5.221 -1.869 -14.207 1.00 92.56 306 MET A CA 1
ATOM 2365 C C . MET A 1 306 ? 6.564 -1.507 -13.553 1.00 92.56 306 MET A C 1
ATOM 2367 O O . MET A 1 306 ? 6.985 -0.354 -13.598 1.00 92.56 306 MET A O 1
ATOM 2371 N N . GLY A 1 307 ? 7.240 -2.476 -12.926 1.00 92.00 307 GLY A N 1
ATOM 2372 C CA . GLY A 1 307 ? 8.461 -2.268 -12.145 1.00 92.00 307 GLY A CA 1
ATOM 2373 C C . GLY A 1 307 ? 8.220 -1.532 -10.823 1.00 92.00 307 GLY A C 1
ATOM 2374 O O . GLY A 1 307 ? 9.111 -0.845 -10.317 1.00 92.00 307 GLY A O 1
ATOM 2375 N N . ILE A 1 308 ? 7.007 -1.640 -10.272 1.00 94.00 308 ILE A N 1
ATOM 2376 C CA . ILE A 1 308 ? 6.604 -1.017 -9.011 1.00 94.00 308 ILE A CA 1
ATOM 2377 C C . ILE A 1 308 ? 6.292 -2.109 -7.986 1.00 94.00 308 ILE A C 1
ATOM 2379 O O . ILE A 1 308 ? 5.662 -3.118 -8.285 1.00 94.00 308 ILE A O 1
ATOM 2383 N N . GLU A 1 309 ? 6.723 -1.887 -6.752 1.00 93.62 309 GLU A N 1
ATOM 2384 C CA . GLU A 1 309 ? 6.470 -2.741 -5.600 1.00 93.62 309 GLU A CA 1
ATOM 2385 C C . GLU A 1 309 ? 5.457 -2.086 -4.661 1.00 93.62 309 GLU A C 1
ATOM 2387 O O . GLU A 1 309 ? 5.540 -0.890 -4.363 1.00 93.62 309 GLU A O 1
ATOM 2392 N N . ILE A 1 310 ? 4.515 -2.885 -4.160 1.00 95.38 310 ILE A N 1
ATOM 2393 C CA . ILE A 1 310 ? 3.588 -2.482 -3.103 1.00 95.38 310 ILE A CA 1
ATOM 2394 C C . ILE A 1 310 ? 4.229 -2.841 -1.759 1.00 95.38 310 ILE A C 1
ATOM 2396 O O . ILE A 1 310 ? 4.233 -4.004 -1.364 1.00 95.38 310 ILE A O 1
ATOM 2400 N N . LEU A 1 311 ? 4.746 -1.843 -1.039 1.00 93.56 311 LEU A N 1
ATOM 2401 C CA . LEU A 1 311 ? 5.360 -2.039 0.281 1.00 93.56 311 LEU A CA 1
ATOM 2402 C C . LEU A 1 311 ? 4.302 -2.351 1.339 1.00 93.56 311 LEU A C 1
ATOM 2404 O O . LEU A 1 311 ? 4.454 -3.248 2.166 1.00 93.56 311 LEU A O 1
ATOM 2408 N N . SER A 1 312 ? 3.218 -1.580 1.326 1.00 93.75 312 SER A N 1
ATOM 2409 C CA . SER A 1 312 ? 2.118 -1.744 2.263 1.00 93.75 312 SER A CA 1
ATOM 2410 C C . SER A 1 312 ? 0.801 -1.322 1.628 1.00 93.75 312 SER A C 1
ATOM 2412 O O . SER A 1 312 ? 0.742 -0.460 0.751 1.00 93.75 312 SER A O 1
ATOM 2414 N N . PHE A 1 313 ? -0.262 -1.974 2.076 1.00 95.25 313 PHE A N 1
ATOM 2415 C CA . PHE A 1 313 ? -1.637 -1.665 1.720 1.00 95.25 313 PHE A CA 1
ATOM 2416 C C . PHE A 1 313 ? -2.472 -1.830 2.980 1.00 95.25 313 PHE A C 1
ATOM 2418 O O . PHE A 1 313 ? -2.395 -2.889 3.609 1.00 95.25 313 PHE A O 1
ATOM 2425 N N . THR A 1 314 ? -3.214 -0.792 3.349 1.00 93.12 314 THR A N 1
ATOM 2426 C CA . THR A 1 314 ? -4.116 -0.778 4.502 1.00 93.12 314 THR A CA 1
ATOM 2427 C C . THR A 1 314 ? -5.438 -0.131 4.117 1.00 93.12 314 THR A C 1
ATOM 2429 O O . THR A 1 314 ? -5.497 0.743 3.250 1.00 93.12 314 THR A O 1
ATOM 2432 N N . ILE A 1 315 ? -6.519 -0.559 4.764 1.00 93.00 315 ILE A N 1
ATOM 2433 C CA . ILE A 1 315 ? -7.822 0.086 4.610 1.00 93.00 315 ILE A CA 1
ATOM 2434 C C . ILE A 1 315 ? -7.886 1.270 5.560 1.00 93.00 315 ILE A C 1
ATOM 2436 O O . ILE A 1 315 ? -7.642 1.122 6.756 1.00 93.00 315 ILE A O 1
ATOM 2440 N N . LYS A 1 316 ? -8.203 2.442 5.016 1.00 90.88 316 LYS A N 1
ATOM 2441 C CA . LYS A 1 316 ? -8.410 3.654 5.799 1.00 90.88 316 LYS A CA 1
ATOM 2442 C C . LYS A 1 316 ? -9.816 3.650 6.375 1.00 90.88 316 LYS A C 1
ATOM 2444 O O . LYS A 1 316 ? -9.980 3.579 7.585 1.00 90.88 316 LYS A O 1
ATOM 2449 N N . ASP A 1 317 ? -10.806 3.645 5.488 1.00 90.38 317 ASP A N 1
ATOM 2450 C CA . ASP A 1 317 ? -12.207 3.795 5.853 1.00 90.38 317 ASP A CA 1
ATOM 2451 C C . ASP A 1 317 ? -13.119 2.942 4.960 1.00 90.38 317 ASP A C 1
ATOM 2453 O O . ASP A 1 317 ? -12.840 2.741 3.773 1.00 90.38 317 ASP A O 1
ATOM 2457 N N . VAL A 1 318 ? -14.229 2.478 5.539 1.00 90.00 318 VAL A N 1
ATOM 2458 C CA . VAL A 1 318 ? -15.308 1.737 4.871 1.00 90.00 318 VAL A CA 1
ATOM 2459 C C . VAL A 1 318 ? -16.621 2.411 5.249 1.00 90.00 318 VAL A C 1
ATOM 2461 O O . VAL A 1 318 ? -16.936 2.511 6.434 1.00 90.00 318 VAL A O 1
ATOM 2464 N N . TYR A 1 319 ? -17.365 2.875 4.251 1.00 88.38 319 TYR A N 1
ATOM 2465 C CA . TYR A 1 319 ? -18.646 3.550 4.424 1.00 88.38 319 TYR A CA 1
ATOM 2466 C C . TYR A 1 319 ? -19.717 2.883 3.570 1.00 88.38 319 TYR A C 1
ATOM 2468 O O . TYR A 1 319 ? -19.439 2.372 2.488 1.00 88.38 319 TYR A O 1
ATOM 2476 N N . ASP A 1 320 ? -20.948 2.946 4.049 1.00 90.00 320 ASP A N 1
ATOM 2477 C CA . ASP A 1 320 ? -22.151 2.519 3.345 1.00 90.00 320 ASP A CA 1
ATOM 2478 C C . ASP A 1 320 ? -23.075 3.738 3.162 1.00 90.00 320 ASP A C 1
ATOM 2480 O O . ASP A 1 320 ? -23.073 4.650 3.991 1.00 90.00 320 ASP A O 1
ATOM 2484 N N . LYS A 1 321 ? -23.858 3.764 2.080 1.00 81.06 321 LYS A N 1
ATOM 2485 C CA . LYS A 1 321 ? -24.935 4.738 1.852 1.00 81.06 321 LYS A CA 1
ATOM 2486 C C . LYS A 1 321 ? -26.235 4.412 2.599 1.00 81.06 321 LYS A C 1
ATOM 2488 O O . LYS A 1 321 ? -26.999 5.329 2.877 1.00 81.06 321 LYS A O 1
ATOM 2493 N N . VAL A 1 322 ? -26.507 3.137 2.877 1.00 80.25 322 VAL A N 1
ATOM 2494 C CA . VAL A 1 322 ? -27.797 2.603 3.358 1.00 80.25 322 VAL A CA 1
ATOM 2495 C C . VAL A 1 322 ? -27.794 2.330 4.873 1.00 80.25 322 VAL A C 1
ATOM 2497 O O . VAL A 1 322 ? -28.770 1.821 5.418 1.00 80.25 322 VAL A O 1
ATOM 2500 N N . ASP A 1 323 ? -26.740 2.725 5.596 1.00 84.06 323 ASP A N 1
ATOM 2501 C CA . ASP A 1 323 ? -26.641 2.576 7.059 1.00 84.06 323 ASP A CA 1
ATOM 2502 C C . ASP A 1 323 ? -26.742 1.108 7.568 1.00 84.06 323 ASP A C 1
ATOM 2504 O O . ASP A 1 323 ? -27.073 0.823 8.725 1.00 84.06 323 ASP A O 1
ATOM 2508 N N . TYR A 1 324 ? -26.399 0.135 6.726 1.00 84.19 324 TYR A N 1
ATOM 2509 C CA . TYR A 1 324 ? -26.295 -1.285 7.060 1.00 84.19 324 TYR A CA 1
ATOM 2510 C C . TYR A 1 324 ? -25.256 -1.524 8.162 1.00 84.19 324 TYR A C 1
ATOM 2512 O O . TYR A 1 324 ? -25.545 -2.169 9.171 1.00 84.19 324 TYR A O 1
ATOM 2520 N N . LEU A 1 325 ? -24.066 -0.925 8.036 1.00 83.81 325 LEU A N 1
ATOM 2521 C CA . LEU A 1 325 ? -22.994 -1.050 9.034 1.00 83.81 325 LEU A CA 1
ATOM 2522 C C . LEU A 1 325 ? -23.404 -0.494 10.404 1.00 83.81 325 LEU A C 1
ATOM 2524 O O . LEU A 1 325 ? -23.077 -1.082 11.438 1.00 83.81 325 LEU A O 1
ATOM 2528 N N . SER A 1 326 ? -24.148 0.616 10.431 1.00 84.50 326 SER A N 1
ATOM 2529 C CA . SER A 1 326 ? -24.632 1.189 11.689 1.00 84.50 326 SER A CA 1
ATOM 2530 C C . SER A 1 326 ? -25.721 0.315 12.321 1.00 84.50 326 SER A C 1
ATOM 2532 O O . SER A 1 326 ? -25.774 0.183 13.545 1.00 84.50 326 SER A O 1
ATOM 2534 N N . SER A 1 327 ? -26.534 -0.365 11.508 1.00 86.94 327 SER A N 1
ATOM 2535 C CA . SER A 1 327 ? -27.529 -1.347 11.959 1.00 86.94 327 SER A CA 1
ATOM 2536 C C . SER A 1 327 ? -26.888 -2.628 12.518 1.00 86.94 327 SER A C 1
ATOM 2538 O O . SER A 1 327 ? -27.307 -3.122 13.572 1.00 86.94 327 SER A O 1
ATOM 2540 N N . LEU A 1 328 ? -25.813 -3.119 11.892 1.00 84.81 328 LEU A N 1
ATOM 2541 C CA . LEU A 1 328 ? -25.005 -4.224 12.417 1.00 84.81 328 LEU A CA 1
ATOM 2542 C C . LEU A 1 328 ? -24.376 -3.851 13.772 1.00 84.81 328 LEU A C 1
ATOM 2544 O O . LEU A 1 328 ? -24.452 -4.619 14.733 1.00 84.81 328 LEU A O 1
ATOM 2548 N N . GLY A 1 329 ? -23.834 -2.631 13.874 1.00 84.88 329 GLY A N 1
ATOM 2549 C CA . GLY A 1 329 ? -23.293 -2.077 15.116 1.00 84.88 329 GLY A CA 1
ATOM 2550 C C . GLY A 1 329 ? -24.331 -2.017 16.239 1.00 84.88 329 GLY A C 1
ATOM 2551 O O . GLY A 1 329 ? -24.065 -2.513 17.330 1.00 84.88 329 GLY A O 1
ATOM 2552 N N . LYS A 1 330 ? -25.542 -1.508 15.961 1.00 87.88 330 LYS A N 1
ATOM 2553 C CA . LYS A 1 330 ? -26.658 -1.479 16.930 1.00 87.88 330 LYS A CA 1
ATOM 2554 C C . LYS A 1 330 ? -26.994 -2.869 17.466 1.00 87.88 330 LYS A C 1
ATOM 2556 O O . LYS A 1 330 ? -27.219 -3.017 18.664 1.00 87.88 330 LYS A O 1
ATOM 2561 N N . THR A 1 331 ? -27.000 -3.880 16.598 1.00 86.19 331 THR A N 1
ATOM 2562 C CA . THR A 1 331 ? -27.283 -5.269 16.992 1.00 86.19 331 THR A CA 1
ATOM 2563 C C . THR A 1 331 ? -26.208 -5.803 17.940 1.00 86.19 331 THR A C 1
ATOM 2565 O O . THR A 1 331 ? -26.534 -6.351 18.989 1.00 86.19 331 THR A O 1
ATOM 2568 N N . GLN A 1 332 ? -24.928 -5.577 17.628 1.00 82.31 332 GLN A N 1
ATOM 2569 C CA . GLN A 1 332 ? -23.812 -5.973 18.496 1.00 82.31 332 GLN A CA 1
ATOM 2570 C C . GLN A 1 332 ? -23.833 -5.231 19.837 1.00 82.31 332 GLN A C 1
ATOM 2572 O O . GLN A 1 332 ? -23.677 -5.849 20.886 1.00 82.31 332 GLN A O 1
ATOM 2577 N N . THR A 1 333 ? -24.094 -3.919 19.831 1.00 84.88 333 THR A N 1
ATOM 2578 C CA . THR A 1 333 ? -24.233 -3.135 21.067 1.00 84.88 333 THR A CA 1
ATOM 2579 C C . THR A 1 333 ? -25.386 -3.649 21.927 1.00 84.88 333 THR A C 1
ATOM 2581 O O . THR A 1 333 ? -25.230 -3.757 23.138 1.00 84.88 333 THR A O 1
ATOM 2584 N N . ALA A 1 334 ? -26.517 -4.023 21.321 1.00 88.38 334 ALA A N 1
ATOM 2585 C CA . ALA A 1 334 ? -27.644 -4.602 22.044 1.00 88.38 334 ALA A CA 1
ATOM 2586 C C . ALA A 1 334 ? -27.307 -5.967 22.669 1.00 88.38 334 ALA A C 1
ATOM 2588 O O . ALA A 1 334 ? -27.720 -6.229 23.796 1.00 88.38 334 ALA A O 1
ATOM 2589 N N . VAL A 1 335 ? -26.535 -6.819 21.981 1.00 91.50 335 VAL A N 1
ATOM 2590 C CA . VAL A 1 335 ? -26.060 -8.104 22.532 1.00 91.50 335 VAL A CA 1
ATOM 2591 C C . VAL A 1 335 ? -25.121 -7.875 23.716 1.00 91.50 335 VAL A C 1
ATOM 2593 O O . VAL A 1 335 ? -25.342 -8.452 24.775 1.00 91.50 335 VAL A O 1
ATOM 2596 N N . VAL A 1 336 ? -24.132 -6.987 23.572 1.00 90.25 336 VAL A N 1
ATOM 2597 C CA . VAL A 1 336 ? -23.197 -6.653 24.660 1.00 90.25 336 VAL A CA 1
ATOM 2598 C C . VAL A 1 336 ? -23.936 -6.056 25.856 1.00 90.25 336 VAL A C 1
ATOM 2600 O O . VAL A 1 336 ? -23.651 -6.433 26.988 1.00 90.25 336 VAL A O 1
ATOM 2603 N N . GLN A 1 337 ? -24.908 -5.170 25.622 1.00 89.06 337 GLN A N 1
ATOM 2604 C CA . GLN A 1 337 ? -25.718 -4.587 26.691 1.00 89.06 337 GLN A CA 1
ATOM 2605 C C . GLN A 1 337 ? -26.548 -5.655 27.403 1.00 89.06 337 GLN A C 1
ATOM 2607 O O . GLN A 1 337 ? -26.534 -5.713 28.626 1.00 89.06 337 GLN A O 1
ATOM 2612 N N . ARG A 1 338 ? -27.215 -6.539 26.652 1.00 91.75 338 ARG A N 1
ATOM 2613 C CA . ARG A 1 338 ? -27.985 -7.649 27.222 1.00 91.75 338 ARG A CA 1
ATOM 2614 C C . ARG A 1 338 ? -27.108 -8.548 28.091 1.00 91.75 338 ARG A C 1
ATOM 2616 O O . ARG A 1 338 ? -27.519 -8.916 29.184 1.00 91.75 338 ARG A O 1
ATOM 2623 N N . ASP A 1 339 ? -25.923 -8.912 27.613 1.00 91.06 339 ASP A N 1
ATOM 2624 C CA . ASP A 1 339 ? -25.015 -9.794 28.348 1.00 91.06 339 ASP A CA 1
ATOM 2625 C C . ASP A 1 339 ? -24.427 -9.086 29.586 1.00 91.06 339 ASP A C 1
ATOM 2627 O O . ASP A 1 339 ? -24.276 -9.706 30.639 1.00 91.06 339 ASP A O 1
ATOM 2631 N N . ALA A 1 340 ? -24.176 -7.774 29.505 1.00 90.00 340 ALA A N 1
ATOM 2632 C CA . ALA A 1 340 ? -23.814 -6.957 30.661 1.00 90.00 340 ALA A CA 1
ATOM 2633 C C . ALA A 1 340 ? -24.949 -6.891 31.698 1.00 90.00 340 ALA A C 1
ATOM 2635 O O . ALA A 1 340 ? -24.689 -7.078 32.884 1.00 90.00 340 ALA A O 1
ATOM 2636 N N . ASP A 1 341 ? -26.198 -6.691 31.266 1.00 92.12 341 ASP A N 1
ATOM 2637 C CA . ASP A 1 341 ? -27.373 -6.657 32.143 1.00 92.12 341 ASP A CA 1
ATOM 2638 C C . ASP A 1 341 ? -27.594 -8.015 32.831 1.00 92.12 341 ASP A C 1
ATOM 2640 O O . ASP A 1 341 ? -27.901 -8.063 34.022 1.00 92.12 341 ASP A O 1
ATOM 2644 N N . ILE A 1 342 ? -27.374 -9.126 32.113 1.00 91.81 342 ILE A N 1
ATOM 2645 C CA . ILE A 1 342 ? -27.378 -10.480 32.690 1.00 91.81 342 ILE A CA 1
ATOM 2646 C C . ILE A 1 342 ? -26.292 -10.596 33.768 1.00 91.81 342 ILE A C 1
ATOM 2648 O O . ILE A 1 342 ? -26.587 -11.042 34.875 1.00 91.81 342 ILE A O 1
ATOM 2652 N N . GLY A 1 343 ? -25.065 -10.145 33.485 1.00 93.75 343 GLY A N 1
ATOM 2653 C CA . GLY A 1 343 ? -23.968 -10.168 34.456 1.00 93.75 343 GLY A CA 1
ATOM 2654 C C . GLY A 1 343 ? -24.240 -9.323 35.707 1.00 93.75 343 GLY A C 1
ATOM 2655 O O . GLY A 1 343 ? -23.928 -9.752 36.819 1.00 93.75 343 GLY A O 1
ATOM 2656 N N . VAL A 1 344 ? -24.867 -8.151 35.556 1.00 92.75 344 VAL A N 1
ATOM 2657 C CA . VAL A 1 344 ? -25.295 -7.308 36.687 1.00 92.75 344 VAL A CA 1
ATOM 2658 C C . VAL A 1 344 ? -26.388 -8.004 37.496 1.00 92.75 344 VAL A C 1
ATOM 2660 O O . VAL A 1 344 ? -26.282 -8.071 38.718 1.00 92.75 344 VAL A O 1
ATOM 2663 N N . ALA A 1 345 ? -27.398 -8.577 36.837 1.00 89.44 345 ALA A N 1
ATOM 2664 C CA . ALA A 1 345 ? -28.488 -9.277 37.511 1.00 89.44 345 ALA A CA 1
ATOM 2665 C C . ALA A 1 345 ? -28.002 -10.514 38.290 1.00 89.44 345 ALA A C 1
ATOM 2667 O O . ALA A 1 345 ? -28.472 -10.770 39.399 1.00 89.44 345 ALA A O 1
ATOM 2668 N N . GLU A 1 346 ? -27.047 -11.273 37.746 1.00 92.88 346 GLU A N 1
ATOM 2669 C CA . GLU A 1 346 ? -26.414 -12.394 38.451 1.00 92.88 346 GLU A CA 1
ATOM 2670 C C . GLU A 1 346 ? -25.611 -11.918 39.668 1.00 92.88 346 GLU A C 1
ATOM 2672 O O . GLU A 1 346 ? -25.761 -12.479 40.756 1.00 92.88 346 GLU A O 1
ATOM 2677 N N . ALA A 1 347 ? -24.828 -10.845 39.521 1.00 89.94 347 ALA A N 1
ATOM 2678 C CA . ALA A 1 347 ? -24.063 -10.266 40.622 1.00 89.94 347 ALA A CA 1
ATOM 2679 C C . ALA A 1 347 ? -24.965 -9.715 41.743 1.00 89.94 347 ALA A C 1
ATOM 2681 O O . ALA A 1 347 ? -24.692 -9.956 42.920 1.00 89.94 347 ALA A O 1
ATOM 2682 N N . GLU A 1 348 ? -26.055 -9.018 41.406 1.00 91.38 348 GLU A N 1
ATOM 2683 C CA . GLU A 1 348 ? -27.041 -8.522 42.377 1.00 91.38 348 GLU A CA 1
ATOM 2684 C C . GLU A 1 348 ? -27.771 -9.664 43.085 1.00 91.38 348 GLU A C 1
ATOM 2686 O O . GLU A 1 348 ? -27.959 -9.617 44.303 1.00 91.38 348 GLU A O 1
ATOM 2691 N N . ARG A 1 349 ? -28.148 -10.717 42.349 1.00 91.25 349 ARG A N 1
ATOM 2692 C CA . ARG A 1 349 ? -28.764 -11.915 42.928 1.00 91.25 349 ARG A CA 1
ATOM 2693 C C . ARG A 1 349 ? -27.831 -12.561 43.948 1.00 91.25 349 ARG A C 1
ATOM 2695 O O . ARG A 1 349 ? -28.259 -12.846 45.065 1.00 91.25 349 ARG A O 1
ATOM 2702 N N . ASP A 1 350 ? -26.574 -12.784 43.581 1.00 90.81 350 ASP A N 1
ATOM 2703 C CA . ASP A 1 350 ? -25.605 -13.467 44.438 1.00 90.81 350 ASP A CA 1
ATOM 2704 C C . ASP A 1 350 ? -25.231 -12.607 45.659 1.00 90.81 350 ASP A C 1
ATOM 2706 O O . ASP A 1 350 ? -25.153 -13.119 46.781 1.00 90.81 350 ASP A O 1
ATOM 2710 N N . ALA A 1 351 ? -25.091 -11.288 45.478 1.00 88.12 351 ALA A N 1
ATOM 2711 C CA . ALA A 1 351 ? -24.930 -10.340 46.579 1.00 88.12 351 ALA A CA 1
ATOM 2712 C C . ALA A 1 351 ? -26.145 -10.353 47.521 1.00 88.12 351 ALA A C 1
ATOM 2714 O O . ALA A 1 351 ? -25.972 -10.418 48.738 1.00 88.12 351 ALA A O 1
ATOM 2715 N N . GLY A 1 352 ? -27.365 -10.364 46.975 1.00 91.56 352 GLY A N 1
ATOM 2716 C CA . GLY A 1 352 ? -28.609 -10.420 47.741 1.00 91.56 352 GLY A CA 1
ATOM 2717 C C . GLY A 1 352 ? -28.773 -11.716 48.539 1.00 91.56 352 GLY A C 1
ATOM 2718 O O . GLY A 1 352 ? -29.163 -11.666 49.706 1.00 91.56 352 GLY A O 1
ATOM 2719 N N . ILE A 1 353 ? -28.420 -12.872 47.959 1.00 90.62 353 ILE A N 1
ATOM 2720 C CA . ILE A 1 353 ? -28.396 -14.162 48.673 1.00 90.62 353 ILE A CA 1
ATOM 2721 C C . ILE A 1 353 ? -27.431 -14.078 49.856 1.00 90.62 353 ILE A C 1
ATOM 2723 O O . ILE A 1 353 ? -27.800 -14.410 50.983 1.00 90.62 353 ILE A O 1
ATOM 2727 N N . ARG A 1 354 ? -26.216 -13.572 49.622 1.00 87.81 354 ARG A N 1
ATOM 2728 C CA . ARG A 1 354 ? -25.189 -13.486 50.662 1.00 87.81 354 ARG A CA 1
ATOM 2729 C C . ARG A 1 354 ? -25.546 -12.483 51.756 1.00 87.81 354 ARG A C 1
ATOM 2731 O O . ARG A 1 354 ? -25.293 -12.738 52.929 1.00 87.81 354 ARG A O 1
ATOM 2738 N N . GLU A 1 355 ? -26.182 -11.370 51.404 1.00 89.06 355 GLU A N 1
ATOM 2739 C CA . GLU A 1 355 ? -26.699 -10.406 52.376 1.00 89.06 355 GLU A CA 1
ATOM 2740 C C . GLU A 1 355 ? -27.831 -11.009 53.222 1.00 89.06 355 GLU A C 1
ATOM 2742 O O . GLU A 1 355 ? -27.861 -10.809 54.437 1.00 89.06 355 GLU A O 1
ATOM 2747 N N . ALA A 1 356 ? -28.743 -11.772 52.612 1.00 88.12 356 ALA A N 1
ATOM 2748 C CA . ALA A 1 356 ? -29.821 -12.454 53.323 1.00 88.12 356 ALA A CA 1
ATOM 2749 C C . ALA A 1 356 ? -29.291 -13.529 54.289 1.00 88.12 356 ALA A C 1
ATOM 2751 O O . ALA A 1 356 ? -29.761 -13.603 55.426 1.00 88.12 356 ALA A O 1
ATOM 2752 N N . GLU A 1 357 ? -28.289 -14.312 53.878 1.00 89.06 357 GLU A N 1
ATOM 2753 C CA . GLU A 1 357 ? -27.594 -15.279 54.740 1.00 89.06 357 GLU A CA 1
ATOM 2754 C C . GLU A 1 357 ? -26.918 -14.583 55.926 1.00 89.06 357 GLU A C 1
ATOM 2756 O O . GLU A 1 357 ? -27.211 -14.910 57.076 1.00 89.06 357 GLU A O 1
ATOM 2761 N N . CYS A 1 358 ? -26.111 -13.547 55.668 1.00 85.81 358 CYS A N 1
ATOM 2762 C CA . CYS A 1 358 ? -25.462 -12.758 56.716 1.00 85.81 358 CYS A CA 1
ATOM 2763 C C . CYS A 1 358 ? -26.478 -12.121 57.679 1.00 85.81 358 CYS A C 1
ATOM 2765 O O . CYS A 1 358 ? -26.252 -12.089 58.888 1.00 85.81 358 CYS A O 1
ATOM 2767 N N . LYS A 1 359 ? -27.614 -11.618 57.174 1.00 87.69 359 LYS A N 1
ATOM 2768 C CA . LYS A 1 359 ? -28.694 -11.075 58.016 1.00 87.69 359 LYS A CA 1
ATOM 2769 C C . LYS A 1 359 ? -29.338 -12.155 58.874 1.00 87.69 359 LYS A C 1
ATOM 2771 O O . LYS A 1 359 ? -29.614 -11.893 60.041 1.00 87.69 359 LYS A O 1
ATOM 2776 N N . LYS A 1 360 ? -29.580 -13.345 58.324 1.00 89.94 360 LYS A N 1
ATOM 2777 C CA . LYS A 1 360 ? -30.145 -14.470 59.076 1.00 89.94 360 LYS A CA 1
ATOM 2778 C C . LYS A 1 360 ? -29.207 -14.894 60.206 1.00 89.94 360 LYS A C 1
ATOM 2780 O O . LYS A 1 360 ? -29.644 -14.953 61.348 1.00 89.94 360 LYS A O 1
ATOM 2785 N N . GLU A 1 361 ? -27.921 -15.076 59.912 1.00 87.75 361 GLU A N 1
ATOM 2786 C CA . GLU A 1 361 ? -26.909 -15.403 60.924 1.00 87.75 361 GLU A CA 1
ATOM 2787 C C . GLU A 1 361 ? -26.782 -14.304 61.988 1.00 87.75 361 GLU A C 1
ATOM 2789 O O . GLU A 1 361 ? -26.756 -14.593 63.185 1.00 87.75 361 GLU A O 1
ATOM 2794 N N . MET A 1 362 ? -26.767 -13.030 61.578 1.00 86.56 362 MET A N 1
ATOM 2795 C CA . MET A 1 362 ? -26.752 -11.894 62.504 1.00 86.56 362 MET A CA 1
ATOM 2796 C C . MET A 1 362 ? -27.971 -11.911 63.434 1.00 86.56 362 MET A C 1
ATOM 2798 O O . MET A 1 362 ? -27.826 -11.698 64.639 1.00 86.56 362 MET A O 1
ATOM 2802 N N . LEU A 1 363 ? -29.169 -12.141 62.889 1.00 87.88 363 LEU A N 1
ATOM 2803 C CA . LEU A 1 363 ? -30.407 -12.193 63.662 1.00 87.88 363 LEU A CA 1
ATOM 2804 C C . LEU A 1 363 ? -30.419 -13.382 64.621 1.00 87.88 363 LEU A C 1
ATOM 2806 O O . LEU A 1 363 ? -30.789 -13.192 65.774 1.00 87.88 363 LEU A O 1
ATOM 2810 N N . ASP A 1 364 ? -29.960 -14.560 64.200 1.00 86.88 364 ASP A N 1
ATOM 2811 C CA . ASP A 1 364 ? -29.860 -15.737 65.068 1.00 86.88 364 ASP A CA 1
ATOM 2812 C C . ASP A 1 364 ? -28.913 -15.469 66.248 1.00 86.88 364 ASP A C 1
ATOM 2814 O O . ASP A 1 364 ? -29.279 -15.688 67.406 1.00 86.88 364 ASP A O 1
ATOM 2818 N N . VAL A 1 365 ? -27.732 -14.893 65.992 1.00 82.69 365 VAL A N 1
ATOM 2819 C CA . VAL A 1 365 ? -26.791 -14.487 67.052 1.00 82.69 365 VAL A CA 1
ATOM 2820 C C . VAL A 1 365 ? -27.414 -13.434 67.970 1.00 82.69 365 VAL A C 1
ATOM 2822 O O . VAL A 1 365 ? -27.274 -13.523 69.193 1.00 82.69 365 VAL A O 1
ATOM 2825 N N . LYS A 1 366 ? -28.131 -12.456 67.405 1.00 87.06 366 LYS A N 1
ATOM 2826 C CA . LYS A 1 366 ? -28.818 -11.416 68.174 1.00 87.06 366 LYS A CA 1
ATOM 2827 C C . LYS A 1 366 ? -29.916 -12.004 69.059 1.00 87.06 366 LYS A C 1
ATOM 2829 O O . LYS A 1 366 ? -29.936 -11.709 70.247 1.00 87.06 366 LYS A O 1
ATOM 2834 N N . PHE A 1 367 ? -30.770 -12.882 68.537 1.00 88.44 367 PHE A N 1
ATOM 2835 C CA . PHE A 1 367 ? -31.815 -13.542 69.318 1.00 88.44 367 PHE A CA 1
ATOM 2836 C C . PHE A 1 367 ? -31.233 -14.448 70.402 1.00 88.44 367 PHE A C 1
ATOM 2838 O O . PHE A 1 367 ? -31.742 -14.461 71.522 1.00 88.44 367 PHE A O 1
ATOM 2845 N N . MET A 1 368 ? -30.137 -15.160 70.125 1.00 88.06 368 MET A N 1
ATOM 2846 C CA . MET A 1 368 ? -29.421 -15.926 71.147 1.00 88.06 368 MET A CA 1
ATOM 2847 C C . MET A 1 368 ? -28.857 -15.024 72.253 1.00 88.06 368 MET A C 1
ATOM 2849 O O . MET A 1 368 ? -28.920 -15.385 73.430 1.00 88.06 368 MET A O 1
ATOM 2853 N N . ALA A 1 369 ? -28.309 -13.858 71.901 1.00 85.94 369 ALA A N 1
ATOM 2854 C CA . ALA A 1 369 ? -27.825 -12.880 72.871 1.00 85.94 369 ALA A CA 1
ATOM 2855 C C . ALA A 1 369 ? -28.977 -12.282 73.694 1.00 85.94 369 ALA A C 1
ATOM 2857 O O . ALA A 1 369 ? -28.901 -12.275 74.921 1.00 85.94 369 ALA A O 1
ATOM 2858 N N . ASP A 1 370 ? -30.064 -11.868 73.043 1.00 87.12 370 ASP A N 1
ATOM 2859 C CA . ASP A 1 370 ? -31.254 -11.309 73.691 1.00 87.12 370 ASP A CA 1
ATOM 2860 C C . ASP A 1 370 ? -31.909 -12.332 74.630 1.00 87.12 370 ASP A C 1
ATOM 2862 O O . ASP A 1 370 ? -32.286 -11.982 75.748 1.00 87.12 370 ASP A O 1
ATOM 2866 N N . THR A 1 371 ? -31.960 -13.610 74.238 1.00 87.56 371 THR A N 1
ATOM 2867 C CA . THR A 1 371 ? -32.446 -14.703 75.099 1.00 87.56 371 THR A CA 1
ATOM 2868 C C . THR A 1 371 ? -31.575 -14.839 76.347 1.00 87.56 371 THR A C 1
ATOM 2870 O O . THR A 1 371 ? -32.094 -14.845 77.459 1.00 87.56 371 THR A O 1
ATOM 2873 N N . LYS A 1 372 ? -30.241 -14.845 76.201 1.00 89.69 372 LYS A N 1
ATOM 2874 C CA . LYS A 1 372 ? -29.315 -14.897 77.348 1.00 89.69 372 LYS A CA 1
ATOM 2875 C C . LYS A 1 372 ? -29.445 -13.680 78.265 1.00 89.69 372 LYS A C 1
ATOM 2877 O O . LYS A 1 372 ? -29.351 -13.827 79.485 1.00 89.69 372 LYS A O 1
ATOM 2882 N N . ILE A 1 373 ? -29.648 -12.486 77.705 1.00 85.38 373 ILE A N 1
ATOM 2883 C CA . ILE A 1 373 ? -29.881 -11.259 78.478 1.00 85.38 373 ILE A CA 1
ATOM 2884 C C . ILE A 1 373 ? -31.205 -11.367 79.241 1.00 85.38 373 ILE A C 1
ATOM 2886 O O . ILE A 1 373 ? -31.241 -11.071 80.435 1.00 85.38 373 ILE A O 1
ATOM 2890 N N . ALA A 1 374 ? -32.276 -11.821 78.586 1.00 82.62 374 ALA A N 1
ATOM 2891 C CA . ALA A 1 374 ? -33.586 -12.001 79.201 1.00 82.62 374 ALA A CA 1
ATOM 2892 C C . ALA A 1 374 ? -33.560 -13.057 80.317 1.00 82.62 374 ALA A C 1
ATOM 2894 O O . ALA A 1 374 ? -34.069 -12.794 81.405 1.00 82.62 374 ALA A O 1
ATOM 2895 N N . ASP A 1 375 ? -32.904 -14.198 80.098 1.00 84.88 375 ASP A N 1
ATOM 2896 C CA . ASP A 1 375 ? -32.730 -15.247 81.106 1.00 84.88 375 ASP A CA 1
ATOM 2897 C C . ASP A 1 375 ? -31.917 -14.749 82.304 1.00 84.88 375 ASP A C 1
ATOM 2899 O O . ASP A 1 375 ? -32.312 -14.950 83.454 1.00 84.88 375 ASP A O 1
ATOM 2903 N N . SER A 1 376 ? -30.819 -14.027 82.054 1.00 83.19 376 SER A N 1
ATOM 2904 C CA . SER A 1 376 ? -29.995 -13.435 83.117 1.00 83.19 376 SER A CA 1
ATOM 2905 C C . SER A 1 376 ? -30.775 -12.391 83.916 1.00 83.19 376 SER A C 1
ATOM 2907 O O . SER A 1 376 ? -30.696 -12.353 85.144 1.00 83.19 376 SER A O 1
ATOM 2909 N N . LYS A 1 377 ? -31.576 -11.565 83.234 1.00 86.06 377 LYS A N 1
ATOM 2910 C CA . LYS A 1 377 ? -32.432 -10.562 83.870 1.00 86.06 377 LYS A CA 1
ATOM 2911 C C . LYS A 1 377 ? -33.538 -11.213 84.697 1.00 86.06 377 LYS A C 1
ATOM 2913 O O . LYS A 1 377 ? -33.752 -10.802 85.832 1.00 86.06 377 LYS A O 1
ATOM 2918 N N . ARG A 1 378 ? -34.183 -12.260 84.179 1.00 84.81 378 ARG A N 1
ATOM 2919 C CA . ARG A 1 378 ? -35.187 -13.046 84.905 1.00 84.81 378 ARG A CA 1
ATOM 2920 C C . ARG A 1 378 ? -34.586 -13.713 86.140 1.00 84.81 378 ARG A C 1
ATOM 2922 O O . ARG A 1 378 ? -35.199 -13.675 87.201 1.00 84.81 378 ARG A O 1
ATOM 2929 N N . ALA A 1 379 ? -33.395 -14.301 86.027 1.00 84.12 379 ALA A N 1
ATOM 2930 C CA . ALA A 1 379 ? -32.693 -14.900 87.159 1.00 84.12 379 ALA A CA 1
ATOM 2931 C C . ALA A 1 379 ? -32.352 -13.852 88.231 1.00 84.12 379 ALA A C 1
ATOM 2933 O O . ALA A 1 379 ? -32.577 -14.090 89.417 1.00 84.12 379 ALA A O 1
ATOM 2934 N N . PHE A 1 380 ? -31.880 -12.674 87.815 1.00 88.25 380 PHE A N 1
ATOM 2935 C CA . PHE A 1 380 ? -31.630 -11.551 88.716 1.00 88.25 380 PHE A CA 1
ATOM 2936 C C . PHE A 1 380 ? -32.914 -11.044 89.391 1.00 88.25 380 PHE A C 1
ATOM 2938 O O . PHE A 1 380 ? -32.917 -10.807 90.596 1.00 88.25 380 PHE A O 1
ATOM 2945 N N . GLU A 1 381 ? -34.016 -10.908 88.650 1.00 83.12 381 GLU A N 1
ATOM 2946 C CA . GLU A 1 381 ? -35.313 -10.493 89.198 1.00 83.12 381 GLU A CA 1
ATOM 2947 C C . GLU A 1 381 ? -35.868 -11.521 90.189 1.00 83.12 381 GLU A C 1
ATOM 2949 O O . GLU A 1 381 ? -36.306 -11.129 91.266 1.00 83.12 381 GLU A O 1
ATOM 2954 N N . LEU A 1 382 ? -35.766 -12.823 89.897 1.00 84.44 382 LEU A N 1
ATOM 2955 C CA . LEU A 1 382 ? -36.141 -13.888 90.833 1.00 84.44 382 LEU A CA 1
ATOM 2956 C C . LEU A 1 382 ? -35.308 -13.841 92.117 1.00 84.44 382 LEU A C 1
ATOM 2958 O O . LEU A 1 382 ? -35.869 -13.940 93.206 1.00 84.44 382 LEU A O 1
ATOM 2962 N N . GLN A 1 383 ? -33.989 -13.645 92.010 1.00 82.06 383 GLN A N 1
ATOM 2963 C CA . GLN A 1 383 ? -33.127 -13.476 93.184 1.00 82.06 383 GLN A CA 1
ATOM 2964 C C . GLN A 1 383 ? -33.508 -12.228 93.982 1.00 82.06 383 GLN A C 1
ATOM 2966 O O . GLN A 1 383 ? -33.637 -12.295 95.200 1.00 82.06 383 GLN A O 1
ATOM 2971 N N . LYS A 1 384 ? -33.744 -11.095 93.311 1.00 86.19 384 LYS A N 1
ATOM 2972 C CA . LYS A 1 384 ? -34.183 -9.854 93.959 1.00 86.19 384 LYS A CA 1
ATOM 2973 C C . LYS A 1 384 ? -35.521 -10.036 94.678 1.00 86.19 384 LYS A C 1
ATOM 2975 O O . LYS A 1 384 ? -35.662 -9.564 95.803 1.00 86.19 384 LYS A O 1
ATOM 2980 N N . SER A 1 385 ? -36.478 -10.723 94.055 1.00 75.31 385 SER A N 1
ATOM 2981 C CA . SER A 1 385 ? -37.764 -11.055 94.667 1.00 75.31 385 SER A CA 1
ATOM 2982 C C . SER A 1 385 ? -37.591 -11.961 95.886 1.00 75.31 385 SER A C 1
ATOM 2984 O O . SER A 1 385 ? -38.142 -11.634 96.933 1.00 75.31 385 SER A O 1
ATOM 2986 N N . ALA A 1 386 ? -36.761 -13.005 95.802 1.00 81.50 386 ALA A N 1
ATOM 2987 C CA . ALA A 1 386 ? -36.462 -13.888 96.932 1.00 81.50 386 ALA A CA 1
ATOM 2988 C C . ALA A 1 386 ? -35.820 -13.133 98.111 1.00 81.50 386 ALA A C 1
ATOM 2990 O O . ALA A 1 386 ? -36.274 -13.262 99.244 1.00 81.50 386 ALA A O 1
ATOM 2991 N N . PHE A 1 387 ? -34.832 -12.267 97.852 1.00 80.56 387 PHE A N 1
ATOM 2992 C CA . PHE A 1 387 ? -34.242 -11.423 98.897 1.00 80.56 387 PHE A CA 1
ATOM 2993 C C . PHE A 1 387 ? -35.250 -10.430 99.479 1.00 80.56 387 PHE A C 1
ATOM 2995 O O . PHE A 1 387 ? -35.246 -10.185 100.681 1.00 80.56 387 PHE A O 1
ATOM 3002 N N . SER A 1 388 ? -36.125 -9.849 98.654 1.00 77.94 388 SER A N 1
ATOM 3003 C CA . SER A 1 388 ? -37.163 -8.942 99.150 1.00 77.94 388 SER A CA 1
ATOM 3004 C C . SER A 1 388 ? -38.202 -9.662 100.005 1.00 77.94 388 SER A C 1
ATOM 3006 O O . SER A 1 388 ? -38.651 -9.105 100.998 1.00 77.94 388 SER A O 1
ATOM 3008 N N . GLU A 1 389 ? -38.550 -10.903 99.663 1.00 77.94 389 GLU A N 1
A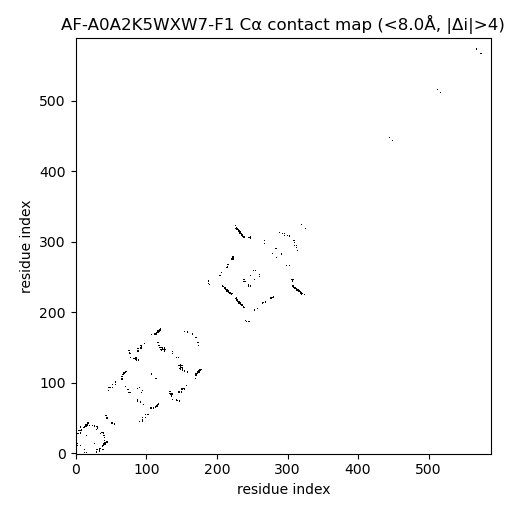TOM 3009 C CA . GLU A 1 389 ? -39.436 -11.749 100.458 1.00 77.94 389 GLU A CA 1
ATOM 3010 C C . GLU A 1 389 ? -38.789 -12.091 101.803 1.00 77.94 389 GLU A C 1
ATOM 3012 O O . GLU A 1 389 ? -39.420 -11.922 102.843 1.00 77.94 389 GLU A O 1
ATOM 3017 N N . GLU A 1 390 ? -37.507 -12.457 101.807 1.00 79.31 390 GLU A N 1
ATOM 3018 C CA . GLU A 1 390 ? -36.752 -12.726 103.032 1.00 79.31 390 GLU A CA 1
ATOM 3019 C C . GLU A 1 390 ? -36.642 -11.481 103.929 1.00 79.31 390 GLU A C 1
ATOM 3021 O O . GLU A 1 390 ? -36.900 -11.556 105.134 1.00 79.31 390 GLU A O 1
ATOM 3026 N N . VAL A 1 391 ? -36.348 -10.311 103.348 1.00 77.94 391 VAL A N 1
ATOM 3027 C CA . VAL A 1 391 ? -36.361 -9.027 104.066 1.00 77.94 391 VAL A CA 1
ATOM 3028 C C . VAL A 1 391 ? -37.756 -8.729 104.611 1.00 77.94 391 VAL A C 1
ATOM 3030 O O . VAL A 1 391 ? -37.866 -8.360 105.777 1.00 77.94 391 VAL A O 1
ATOM 3033 N N . ASN A 1 392 ? -38.812 -8.940 103.820 1.00 78.62 392 ASN A N 1
ATOM 3034 C CA . ASN A 1 392 ? -40.194 -8.692 104.229 1.00 78.62 392 ASN A CA 1
ATOM 3035 C C . ASN A 1 392 ? -40.622 -9.597 105.393 1.00 78.62 392 ASN A C 1
ATOM 3037 O O . ASN A 1 392 ? -41.233 -9.109 106.345 1.00 78.62 392 ASN A O 1
ATOM 3041 N N . ILE A 1 393 ? -40.259 -10.884 105.360 1.00 78.69 393 ILE A N 1
ATOM 3042 C CA . ILE A 1 393 ? -40.482 -11.829 106.464 1.00 78.69 393 ILE A CA 1
ATOM 3043 C C . ILE A 1 393 ? -39.766 -11.331 107.720 1.00 78.69 393 ILE A C 1
ATOM 3045 O O . ILE A 1 393 ? -40.382 -11.240 108.779 1.00 78.69 393 ILE A O 1
ATOM 3049 N N . LYS A 1 394 ? -38.494 -10.928 107.608 1.00 78.31 394 LYS A N 1
ATOM 3050 C CA . LYS A 1 394 ? -37.713 -10.413 108.744 1.00 78.31 394 LYS A CA 1
ATOM 3051 C C . LYS A 1 394 ? -38.268 -9.102 109.299 1.00 78.31 394 LYS A C 1
ATOM 3053 O O . LYS A 1 394 ? -38.291 -8.919 110.515 1.00 78.31 394 LYS A O 1
ATOM 3058 N N . THR A 1 395 ? -38.752 -8.201 108.446 1.00 75.56 395 THR A N 1
ATOM 3059 C CA . THR A 1 395 ? -39.421 -6.974 108.897 1.00 75.56 395 THR A CA 1
ATOM 3060 C C . THR A 1 395 ? -40.768 -7.262 109.547 1.00 75.56 395 THR A C 1
ATOM 3062 O O . THR A 1 395 ? -41.058 -6.663 110.576 1.00 75.56 395 THR A O 1
ATOM 3065 N N . ALA A 1 396 ? -41.558 -8.207 109.025 1.00 73.69 396 ALA A N 1
ATOM 3066 C CA . ALA A 1 396 ? -42.819 -8.615 109.638 1.00 73.69 396 ALA A CA 1
ATOM 3067 C C . ALA A 1 396 ? -42.586 -9.284 111.003 1.00 73.69 396 ALA A C 1
ATOM 3069 O O . ALA A 1 396 ? -43.281 -8.960 111.959 1.00 73.69 396 ALA A O 1
ATOM 3070 N N . GLU A 1 397 ? -41.564 -10.140 111.133 1.00 76.19 397 GLU A N 1
ATOM 3071 C CA . GLU A 1 397 ? -41.125 -10.702 112.420 1.00 76.19 397 GLU A CA 1
ATOM 3072 C C . GLU A 1 397 ? -40.736 -9.597 113.416 1.00 76.19 397 GLU A C 1
ATOM 3074 O O . GLU A 1 397 ? -41.160 -9.631 114.572 1.00 76.19 397 GLU A O 1
ATOM 3079 N N . ALA A 1 398 ? -39.969 -8.592 112.978 1.00 74.50 398 ALA A N 1
ATOM 3080 C CA . ALA A 1 398 ? -39.566 -7.468 113.823 1.00 74.50 398 ALA A CA 1
ATOM 3081 C C . ALA A 1 398 ? -40.758 -6.589 114.245 1.00 74.50 398 ALA A C 1
ATOM 3083 O O . ALA A 1 398 ? -40.834 -6.151 115.393 1.00 74.50 398 ALA A O 1
ATOM 3084 N N . GLN A 1 399 ? -41.703 -6.354 113.336 1.00 78.56 399 GLN A N 1
ATOM 3085 C CA . GLN A 1 399 ? -42.890 -5.539 113.583 1.00 78.56 399 GLN A CA 1
ATOM 3086 C C . GLN A 1 399 ? -43.871 -6.256 114.517 1.00 78.56 399 GLN A C 1
ATOM 3088 O O . GLN A 1 399 ? -44.358 -5.658 115.472 1.00 78.56 399 GLN A O 1
ATOM 3093 N N . LEU A 1 400 ? -44.050 -7.566 114.338 1.00 74.94 400 LEU A N 1
ATOM 3094 C CA . LEU A 1 400 ? -44.850 -8.411 115.223 1.00 74.94 400 LEU A CA 1
ATOM 3095 C C . LEU A 1 400 ? -44.202 -8.538 116.612 1.00 74.94 400 LEU A C 1
ATOM 3097 O O . LEU A 1 400 ? -44.899 -8.508 117.624 1.00 74.94 400 LEU A O 1
ATOM 3101 N N . ALA A 1 401 ? -42.867 -8.590 116.696 1.00 70.00 401 ALA A N 1
ATOM 3102 C CA . ALA A 1 401 ? -42.148 -8.520 117.968 1.00 70.00 401 ALA A CA 1
ATOM 3103 C C . ALA A 1 401 ? -42.334 -7.165 118.677 1.00 70.00 401 ALA A C 1
ATOM 3105 O O . ALA A 1 401 ? -42.494 -7.140 119.899 1.00 70.00 401 ALA A O 1
ATOM 3106 N N . TYR A 1 402 ? -42.351 -6.056 117.929 1.00 75.81 402 TYR A N 1
ATOM 3107 C CA . TYR A 1 402 ? -42.613 -4.715 118.459 1.00 75.81 402 TYR A CA 1
ATOM 3108 C C . TYR A 1 402 ? -44.055 -4.569 118.968 1.00 75.81 402 TYR A C 1
ATOM 3110 O O . TYR A 1 402 ? -44.268 -4.094 120.083 1.00 75.81 402 TYR A O 1
ATOM 3118 N N . GLU A 1 403 ? -45.046 -5.041 118.208 1.00 75.19 403 GLU A N 1
ATOM 3119 C CA . GLU A 1 403 ? -46.457 -5.045 118.618 1.00 75.19 403 GLU A CA 1
ATOM 3120 C C . GLU A 1 403 ? -46.694 -5.919 119.855 1.00 75.19 403 GLU A C 1
ATOM 3122 O O . GLU A 1 403 ? -47.390 -5.511 120.786 1.00 75.19 403 GLU A O 1
ATOM 3127 N N . LEU A 1 404 ? -46.066 -7.095 119.918 1.00 69.38 404 LEU A N 1
ATOM 3128 C CA . LEU A 1 404 ? -46.176 -8.008 121.057 1.00 69.38 404 LEU A CA 1
ATOM 3129 C C . LEU A 1 404 ? -45.490 -7.445 122.315 1.00 69.38 404 LEU A C 1
ATOM 3131 O O . LEU A 1 404 ? -45.982 -7.646 123.428 1.00 69.38 404 LEU A O 1
ATOM 3135 N N . GLN A 1 405 ? -44.392 -6.701 122.152 1.00 67.31 405 GLN A N 1
ATOM 3136 C CA . GLN A 1 405 ? -43.783 -5.891 123.214 1.00 67.31 405 GLN A CA 1
ATOM 3137 C C . GLN A 1 405 ? -44.732 -4.782 123.688 1.00 67.31 405 GLN A C 1
ATOM 3139 O O . GLN A 1 405 ? -45.007 -4.699 124.883 1.00 67.31 405 GLN A O 1
ATOM 3144 N N . GLY A 1 406 ? -45.313 -4.004 122.770 1.00 74.62 406 GLY A N 1
ATOM 3145 C CA . GLY A 1 406 ? -46.275 -2.950 123.103 1.00 74.62 406 GLY A CA 1
ATOM 3146 C C . GLY A 1 406 ? -47.514 -3.472 123.840 1.00 74.62 406 GLY A C 1
ATOM 3147 O O . GLY A 1 406 ? -47.938 -2.884 124.834 1.00 74.62 406 GLY A O 1
ATOM 3148 N N . ALA A 1 407 ? -48.056 -4.618 123.419 1.00 72.31 407 ALA A N 1
ATOM 3149 C CA . ALA A 1 407 ? -49.182 -5.270 124.085 1.00 72.31 407 ALA A CA 1
ATOM 3150 C C . ALA A 1 407 ? -48.827 -5.756 125.503 1.00 72.31 407 ALA A C 1
ATOM 3152 O O . ALA A 1 407 ? -49.633 -5.610 126.422 1.00 72.31 407 ALA A O 1
ATOM 3153 N N . ARG A 1 408 ? -47.612 -6.288 125.712 1.00 72.00 408 ARG A N 1
ATOM 3154 C CA . ARG A 1 408 ? -47.114 -6.659 127.050 1.00 72.00 408 ARG A CA 1
ATOM 3155 C C . ARG A 1 408 ? -46.969 -5.446 127.968 1.00 72.00 408 ARG A C 1
ATOM 3157 O O . ARG A 1 408 ? -47.339 -5.536 129.138 1.00 72.00 408 ARG A O 1
ATOM 3164 N N . GLU A 1 409 ? -46.461 -4.328 127.455 1.00 68.06 409 GLU A N 1
ATOM 3165 C CA . GLU A 1 409 ? -46.334 -3.076 128.211 1.00 68.06 409 GLU A CA 1
ATOM 3166 C C . GLU A 1 409 ? -47.719 -2.524 128.595 1.00 68.06 409 GLU A C 1
ATOM 3168 O O . GLU A 1 409 ? -47.961 -2.209 129.758 1.00 68.06 409 GLU A O 1
ATOM 3173 N N . GLN A 1 410 ? -48.675 -2.505 127.657 1.00 69.69 410 GLN A N 1
ATOM 3174 C CA . GLN A 1 410 ? -50.062 -2.105 127.932 1.00 69.69 410 GLN A CA 1
ATOM 3175 C C . GLN A 1 410 ? -50.746 -3.008 128.963 1.00 69.69 410 GLN A C 1
ATOM 3177 O O . GLN A 1 410 ? -51.516 -2.525 129.793 1.00 69.69 410 GLN A O 1
ATOM 3182 N N . GLN A 1 411 ? -50.468 -4.314 128.940 1.00 67.88 411 GLN A N 1
ATOM 3183 C CA . GLN A 1 411 ? -51.016 -5.250 129.918 1.00 67.88 411 GLN A CA 1
ATOM 3184 C C . GLN A 1 411 ? -50.484 -4.975 131.335 1.00 67.88 411 GLN A C 1
ATOM 3186 O O . GLN A 1 411 ? -51.255 -5.072 132.291 1.00 67.88 411 GLN A O 1
ATOM 3191 N N . LYS A 1 412 ? -49.211 -4.573 131.472 1.00 73.31 412 LYS A N 1
ATOM 3192 C CA . LYS A 1 412 ? -48.636 -4.121 132.751 1.00 73.31 412 LYS A CA 1
ATOM 3193 C C . LYS A 1 412 ? -49.250 -2.804 133.230 1.00 73.31 412 LYS A C 1
ATOM 3195 O O . LYS A 1 412 ? -49.664 -2.732 134.379 1.00 73.31 412 LYS A O 1
ATOM 3200 N N . ILE A 1 413 ? -49.386 -1.806 132.350 1.00 72.81 413 ILE A N 1
ATOM 3201 C CA . ILE A 1 413 ? -50.021 -0.518 132.693 1.00 72.81 413 ILE A CA 1
ATOM 3202 C C . ILE A 1 413 ? -51.458 -0.746 133.177 1.00 72.81 413 ILE A C 1
ATOM 3204 O O . ILE A 1 413 ? -51.858 -0.221 134.209 1.00 72.81 413 ILE A O 1
ATOM 3208 N N . ARG A 1 414 ? -52.224 -1.600 132.488 1.00 71.31 414 ARG A N 1
ATOM 3209 C CA . ARG A 1 414 ? -53.594 -1.937 132.894 1.00 71.31 414 ARG A CA 1
ATOM 3210 C C . ARG A 1 414 ? -53.652 -2.671 134.241 1.00 71.31 414 ARG A C 1
ATOM 3212 O O . ARG A 1 414 ? -54.613 -2.485 134.981 1.00 71.31 414 ARG A O 1
ATOM 3219 N N . GLN A 1 415 ? -52.654 -3.492 134.578 1.00 68.44 415 GLN A N 1
ATOM 3220 C CA . GLN A 1 415 ? -52.543 -4.086 135.918 1.00 68.44 415 GLN A CA 1
ATOM 3221 C C . GLN A 1 415 ? -52.332 -3.017 137.000 1.00 68.44 415 GLN A C 1
ATOM 3223 O O . GLN A 1 415 ? -53.008 -3.067 138.027 1.00 68.44 415 GLN A O 1
ATOM 3228 N N . GLU A 1 416 ? -51.461 -2.038 136.752 1.00 68.44 416 GLU A N 1
ATOM 3229 C CA . GLU A 1 416 ? -51.219 -0.923 137.678 1.00 68.44 416 GLU A CA 1
ATOM 3230 C C . GLU A 1 416 ? -52.449 -0.002 137.814 1.00 68.44 416 GLU A C 1
ATOM 3232 O O . GLU A 1 416 ? -52.798 0.409 138.921 1.00 68.44 416 GLU A O 1
ATOM 3237 N N . GLU A 1 417 ? -53.175 0.270 136.723 1.00 68.94 417 GLU A N 1
ATOM 3238 C CA . GLU A 1 417 ? -54.431 1.040 136.751 1.00 68.94 417 GLU A CA 1
ATOM 3239 C C . GLU A 1 417 ? -55.508 0.370 137.619 1.00 68.94 417 GLU A C 1
ATOM 3241 O O . GLU A 1 417 ? -56.166 1.042 138.418 1.00 68.94 417 GLU A O 1
ATOM 3246 N N . ILE A 1 418 ? -55.661 -0.957 137.517 1.00 68.06 418 ILE A N 1
ATOM 3247 C CA . ILE A 1 418 ? -56.608 -1.721 138.345 1.00 68.06 418 ILE A CA 1
ATOM 3248 C C . ILE A 1 418 ? -56.233 -1.619 139.833 1.00 68.06 418 ILE A C 1
ATOM 3250 O O . ILE A 1 418 ? -57.118 -1.476 140.681 1.00 68.06 418 ILE A O 1
ATOM 3254 N N . GLU A 1 419 ? -54.942 -1.646 140.178 1.00 68.06 419 GLU A N 1
ATOM 3255 C CA . GLU A 1 419 ? -54.498 -1.440 141.563 1.00 68.06 419 GLU A CA 1
ATOM 3256 C C . GLU A 1 419 ? -54.849 -0.040 142.088 1.00 68.06 419 GLU A C 1
ATOM 3258 O O . GLU A 1 419 ? -55.326 0.092 143.222 1.00 68.06 419 GLU A O 1
ATOM 3263 N N . ILE A 1 420 ? -54.699 1.001 141.262 1.00 64.81 420 ILE A N 1
ATOM 3264 C CA . ILE A 1 420 ? -55.094 2.372 141.616 1.00 64.81 420 ILE A CA 1
ATOM 3265 C C . ILE A 1 420 ? -56.616 2.463 141.835 1.00 64.81 420 ILE A C 1
ATOM 3267 O O . ILE A 1 420 ? -57.059 3.067 142.820 1.00 64.81 420 ILE A O 1
ATOM 3271 N N . GLU A 1 421 ? -57.425 1.829 140.981 1.00 65.12 421 GLU A N 1
ATOM 3272 C CA . GLU A 1 421 ? -58.892 1.836 141.092 1.00 65.12 421 GLU A CA 1
ATOM 3273 C C . GLU A 1 421 ? -59.378 1.142 142.381 1.00 65.12 421 GLU A C 1
ATOM 3275 O O . GLU A 1 421 ? -60.267 1.644 143.079 1.00 65.12 421 GLU A O 1
ATOM 3280 N N . VAL A 1 422 ? -58.746 0.030 142.774 1.00 66.19 422 VAL A N 1
ATOM 3281 C CA . VAL A 1 422 ? -59.059 -0.674 144.031 1.00 66.19 422 VAL A CA 1
ATOM 3282 C C . VAL A 1 422 ? -58.758 0.200 145.256 1.00 66.19 422 VAL A C 1
ATOM 3284 O O . VAL A 1 422 ? -59.523 0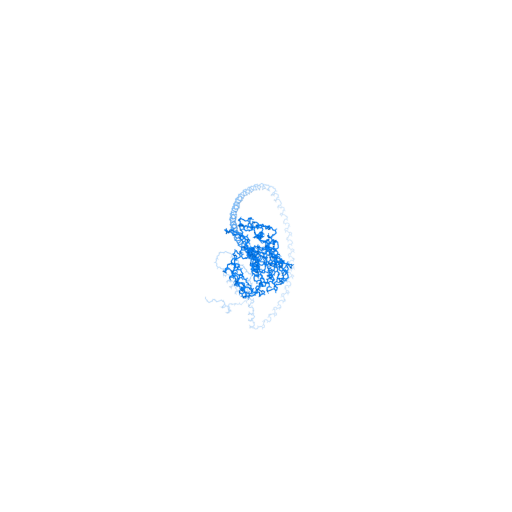.193 146.228 1.00 66.19 422 VAL A O 1
ATOM 3287 N N . VAL A 1 423 ? -57.680 0.990 145.225 1.00 65.44 423 VAL A N 1
ATOM 3288 C CA . VAL A 1 423 ? -57.336 1.928 146.308 1.00 65.44 423 VAL A CA 1
ATOM 3289 C C . VAL A 1 423 ? -58.324 3.100 146.375 1.00 65.44 423 VAL A C 1
ATOM 3291 O O . VAL A 1 423 ? -58.724 3.496 147.475 1.00 65.44 423 VAL A O 1
ATOM 3294 N N . GLN A 1 424 ? -58.776 3.628 145.232 1.00 59.31 424 GLN A N 1
ATOM 3295 C CA . GLN A 1 424 ? -59.794 4.686 145.183 1.00 59.31 424 GLN A CA 1
ATOM 3296 C C . GLN A 1 424 ? -61.155 4.208 145.709 1.00 59.31 424 GLN A C 1
ATOM 3298 O O . GLN A 1 424 ? -61.743 4.880 146.563 1.00 59.31 424 GLN A O 1
ATOM 3303 N N . ARG A 1 425 ? -61.617 3.014 145.306 1.00 56.66 425 ARG A N 1
ATOM 3304 C CA . ARG A 1 425 ? -62.867 2.425 145.824 1.00 56.66 425 ARG A CA 1
ATOM 3305 C C . ARG A 1 425 ? -62.827 2.183 147.331 1.00 56.66 425 ARG A C 1
ATOM 3307 O O . ARG A 1 425 ? -63.803 2.468 148.020 1.00 56.66 425 ARG A O 1
ATOM 3314 N N . LYS A 1 426 ? -61.696 1.720 147.879 1.00 65.56 426 LYS A N 1
ATOM 3315 C CA . LYS A 1 426 ? -61.539 1.556 149.338 1.00 65.56 426 LYS A CA 1
ATOM 3316 C C . LYS A 1 426 ? -61.669 2.880 150.097 1.00 65.56 426 LYS A C 1
ATOM 3318 O O . LYS A 1 426 ? -62.228 2.891 151.191 1.00 65.56 426 LYS A O 1
ATOM 3323 N N . LYS A 1 427 ? -61.189 3.994 149.530 1.00 63.12 427 LYS A N 1
ATOM 3324 C CA . LYS A 1 427 ? -61.353 5.327 150.133 1.00 63.12 427 LYS A CA 1
ATOM 3325 C C . LYS A 1 427 ? -62.794 5.843 150.057 1.00 63.12 427 LYS A C 1
ATOM 3327 O O . LYS A 1 427 ? -63.234 6.458 151.019 1.00 63.12 427 LYS A O 1
ATOM 3332 N N . GLN A 1 428 ? -63.533 5.566 148.980 1.00 61.44 428 GLN A N 1
ATOM 3333 C CA . GLN A 1 428 ? -64.949 5.955 148.862 1.00 61.44 428 GLN A CA 1
ATOM 3334 C C . GLN A 1 428 ? -65.841 5.238 149.882 1.00 61.44 428 GLN A C 1
ATOM 3336 O O . GLN A 1 428 ? -66.592 5.900 150.593 1.00 61.44 428 GLN A O 1
ATOM 3341 N N . ILE A 1 429 ? -65.669 3.923 150.055 1.00 64.50 429 ILE A N 1
ATOM 3342 C CA . ILE A 1 429 ? -66.430 3.142 151.051 1.00 64.50 429 ILE A CA 1
ATOM 3343 C C . ILE A 1 429 ? -66.200 3.680 152.478 1.00 64.50 429 ILE A C 1
ATOM 3345 O O . ILE A 1 429 ? -67.116 3.701 153.298 1.00 64.50 429 ILE A O 1
ATOM 3349 N N . ALA A 1 430 ? -64.989 4.157 152.786 1.00 64.19 430 ALA A N 1
ATOM 3350 C CA . ALA A 1 430 ? -64.669 4.727 154.095 1.00 64.19 430 ALA A CA 1
ATOM 3351 C C . ALA A 1 430 ? -65.337 6.095 154.353 1.00 64.19 430 ALA A C 1
ATOM 3353 O O . ALA A 1 430 ? -65.671 6.394 155.500 1.00 64.19 430 ALA A O 1
ATOM 3354 N N . VAL A 1 431 ? -65.542 6.911 153.313 1.00 67.44 431 VAL A N 1
ATOM 3355 C CA . VAL A 1 431 ? -66.233 8.210 153.416 1.00 67.44 431 VAL A CA 1
ATOM 3356 C C . VAL A 1 431 ? -67.740 8.003 153.581 1.00 67.44 431 VAL A C 1
ATOM 3358 O O . VAL A 1 431 ? -68.341 8.576 154.489 1.00 67.44 431 VAL A O 1
ATOM 3361 N N . GLU A 1 432 ? -68.333 7.107 152.791 1.00 57.56 432 GLU A N 1
ATOM 3362 C CA . GLU A 1 432 ? -69.765 6.783 152.869 1.00 57.56 432 GLU A CA 1
ATOM 3363 C C . GLU A 1 432 ? -70.150 6.175 154.232 1.00 57.56 432 GLU A C 1
ATOM 3365 O O . GLU A 1 432 ? -71.193 6.507 154.797 1.00 57.56 432 GLU A O 1
ATOM 3370 N N . ALA A 1 433 ? -69.273 5.363 154.836 1.00 59.84 433 ALA A N 1
ATOM 3371 C CA . ALA A 1 433 ? -69.493 4.810 156.174 1.00 59.84 433 ALA A CA 1
ATOM 3372 C C . ALA A 1 433 ? -69.568 5.882 157.285 1.00 59.84 433 ALA A C 1
ATOM 3374 O O . ALA A 1 433 ? -70.260 5.680 158.287 1.00 59.84 433 ALA A O 1
ATOM 3375 N N . GLN A 1 434 ? -68.886 7.025 157.133 1.00 61.78 434 GLN A N 1
ATOM 3376 C CA . GLN A 1 434 ? -68.952 8.122 158.107 1.00 61.78 434 GLN A CA 1
ATOM 3377 C C . GLN A 1 434 ? -70.186 9.016 157.928 1.00 61.78 434 GLN A C 1
ATOM 3379 O O . GLN A 1 434 ? -70.693 9.545 158.921 1.00 61.78 434 GLN A O 1
ATOM 3384 N N . GLU A 1 435 ? -70.714 9.155 156.711 1.00 61.25 435 GLU A N 1
ATOM 3385 C CA . GLU A 1 435 ? -71.929 9.942 156.461 1.00 61.25 435 GLU A CA 1
ATOM 3386 C C . GLU A 1 435 ? -73.193 9.244 156.986 1.00 61.25 435 GLU A C 1
ATOM 3388 O O . GLU A 1 435 ? -74.034 9.903 157.605 1.00 61.25 435 GLU A O 1
ATOM 3393 N N . ILE A 1 436 ? -73.270 7.910 156.877 1.00 56.97 436 ILE A N 1
ATOM 3394 C CA . ILE A 1 436 ? -74.393 7.099 157.391 1.00 56.97 436 ILE A CA 1
ATOM 3395 C C . ILE A 1 436 ? -74.596 7.296 158.909 1.00 56.97 436 ILE A C 1
ATOM 3397 O O . ILE A 1 436 ? -75.728 7.420 159.385 1.00 56.97 436 ILE A O 1
ATOM 3401 N N . LEU A 1 437 ? -73.509 7.409 159.681 1.00 64.88 437 LEU A N 1
ATOM 3402 C CA . LEU A 1 437 ? -73.553 7.616 161.137 1.00 64.88 437 LEU A CA 1
ATOM 3403 C C . LEU A 1 437 ? -74.058 9.008 161.556 1.00 64.88 437 LEU A C 1
ATOM 3405 O O . LEU A 1 437 ? -74.569 9.163 162.670 1.00 64.88 437 LEU A O 1
ATOM 3409 N N . ARG A 1 438 ? -73.917 10.026 160.697 1.00 62.16 438 ARG A N 1
ATOM 3410 C CA . ARG A 1 438 ? -74.446 11.375 160.956 1.00 62.16 438 ARG A CA 1
ATOM 3411 C C . ARG A 1 438 ? -75.950 11.424 160.691 1.00 62.16 438 ARG A C 1
ATOM 3413 O O . ARG A 1 438 ? -76.688 11.970 161.507 1.00 62.16 438 ARG A O 1
ATOM 3420 N N . THR A 1 439 ? -7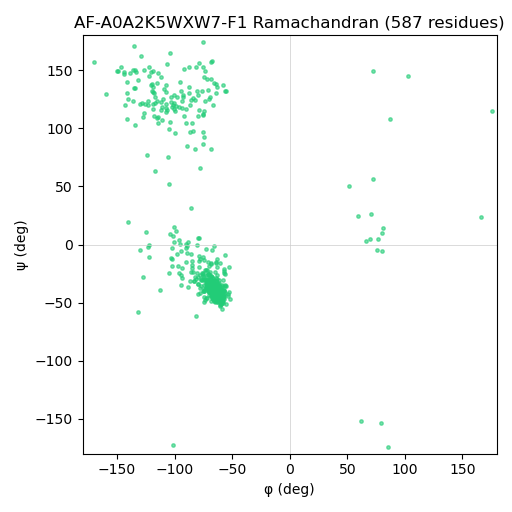6.399 10.793 159.607 1.00 58.06 439 THR A N 1
ATOM 3421 C CA . THR A 1 439 ? -77.817 10.732 159.216 1.00 58.06 439 THR A CA 1
ATOM 3422 C C . THR A 1 439 ? -78.677 9.896 160.167 1.00 58.06 439 THR A C 1
ATOM 3424 O O . THR A 1 439 ? -79.822 10.261 160.427 1.00 58.06 439 THR A O 1
ATOM 3427 N N . ASP A 1 440 ? -78.135 8.831 160.766 1.00 56.72 440 ASP A N 1
ATOM 3428 C CA . ASP A 1 440 ? -78.886 7.977 161.703 1.00 56.72 440 ASP A CA 1
ATOM 3429 C C . ASP A 1 440 ? -79.266 8.723 163.003 1.00 56.72 440 ASP A C 1
ATOM 3431 O O . ASP A 1 440 ? -80.348 8.543 163.564 1.00 56.72 440 ASP A O 1
ATOM 3435 N N . LYS A 1 441 ? -78.426 9.670 163.445 1.00 60.56 441 LYS A N 1
ATOM 3436 C CA . LYS A 1 441 ? -78.702 10.505 164.629 1.00 60.56 441 LYS A CA 1
ATOM 3437 C C . LYS A 1 441 ? -79.744 11.600 164.375 1.00 60.56 441 LYS A C 1
ATOM 3439 O O . LYS A 1 441 ? -80.446 11.981 165.310 1.00 60.56 441 LYS A O 1
ATOM 3444 N N . GLU A 1 442 ? -79.892 12.071 163.138 1.00 57.50 442 GLU A N 1
ATOM 3445 C CA . GLU A 1 442 ? -80.936 13.032 162.750 1.00 57.50 442 GLU A CA 1
ATOM 3446 C C . GLU A 1 442 ? -82.300 12.347 162.545 1.00 57.50 442 GLU A C 1
ATOM 3448 O O . GLU A 1 442 ? -83.334 12.903 162.919 1.00 57.50 442 GLU A O 1
ATOM 3453 N N . LEU A 1 443 ? -82.328 11.102 162.051 1.00 55.19 443 LEU A N 1
ATOM 3454 C CA . LEU A 1 443 ? -83.574 10.359 161.814 1.00 55.19 443 LEU A CA 1
ATOM 3455 C C . LEU A 1 443 ? -84.319 9.988 163.117 1.00 55.19 443 LEU A C 1
ATOM 3457 O O . LEU A 1 443 ? -85.554 9.966 163.157 1.00 55.19 443 LEU A O 1
ATOM 3461 N N . ILE A 1 444 ? -83.580 9.739 164.205 1.00 57.88 444 ILE A N 1
ATOM 3462 C CA . ILE A 1 444 ? -84.135 9.339 165.512 1.00 57.88 444 ILE A CA 1
ATOM 3463 C C . ILE A 1 444 ? -84.909 10.484 166.195 1.00 57.88 444 ILE A C 1
ATOM 3465 O O . ILE A 1 444 ? -85.876 10.218 166.914 1.00 57.88 444 ILE A O 1
ATOM 3469 N N . ALA A 1 445 ? -84.548 11.749 165.954 1.00 54.69 445 ALA A N 1
ATOM 3470 C CA . ALA A 1 445 ? -85.237 12.903 166.540 1.00 54.69 445 ALA A CA 1
ATOM 3471 C C . ALA A 1 445 ? -86.502 13.314 165.762 1.00 54.69 445 ALA A C 1
ATOM 3473 O O . ALA A 1 445 ? -87.465 13.776 166.375 1.00 54.69 445 ALA A O 1
ATOM 3474 N N . THR A 1 446 ? -86.527 13.109 164.440 1.00 56.97 446 THR A N 1
ATOM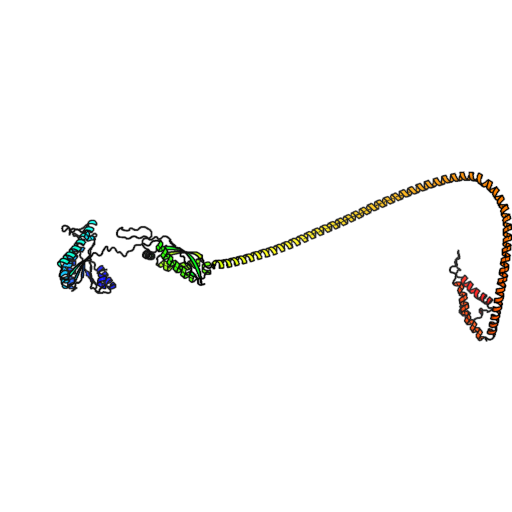 3475 C CA . THR A 1 446 ? -87.544 13.710 163.553 1.00 56.97 446 THR A CA 1
ATOM 3476 C C . THR A 1 446 ? -88.623 12.726 163.079 1.00 56.97 446 THR A C 1
ATOM 3478 O O . THR A 1 446 ? -89.729 13.161 162.775 1.00 56.97 446 THR A O 1
ATOM 3481 N N . VAL A 1 447 ? -88.359 11.408 163.043 1.00 56.06 447 VAL A N 1
ATOM 3482 C CA . VAL A 1 447 ? -89.289 10.422 162.437 1.00 56.06 447 VAL A CA 1
ATOM 3483 C C . VAL A 1 447 ? -89.924 9.460 163.449 1.00 56.06 447 VAL A C 1
ATOM 3485 O O . VAL A 1 447 ? -91.114 9.168 163.351 1.00 56.06 447 VAL A O 1
ATOM 3488 N N . ARG A 1 448 ? -89.186 8.978 164.459 1.00 57.22 448 ARG A N 1
ATOM 3489 C CA . ARG A 1 448 ? -89.705 7.929 165.365 1.00 57.22 448 ARG A CA 1
ATOM 3490 C C . ARG A 1 448 ? -90.747 8.415 166.381 1.00 57.22 448 ARG A C 1
ATOM 3492 O O . ARG A 1 448 ? -91.721 7.714 166.620 1.00 57.22 448 ARG A O 1
ATOM 3499 N N . ARG A 1 449 ? -90.584 9.616 166.947 1.00 58.97 449 ARG A N 1
ATOM 3500 C CA . ARG A 1 449 ? -91.492 10.156 167.983 1.00 58.97 449 ARG A CA 1
ATOM 3501 C C . ARG A 1 449 ? -92.899 10.569 167.493 1.00 58.97 449 ARG A C 1
ATOM 3503 O O . ARG A 1 449 ? -93.828 10.415 168.277 1.00 58.97 449 ARG A O 1
ATOM 3510 N N . PRO A 1 450 ? -93.111 11.050 166.250 1.00 58.44 450 PRO A N 1
ATOM 3511 C CA . PRO A 1 450 ? -94.466 11.268 165.723 1.00 58.44 450 PRO A CA 1
ATOM 3512 C C . PRO A 1 450 ? -95.134 9.996 165.158 1.00 58.44 450 PRO A C 1
ATOM 3514 O O . PRO A 1 450 ? -96.353 9.866 165.241 1.00 58.44 450 PRO A O 1
ATOM 3517 N N . ALA A 1 451 ? -94.369 9.019 164.652 1.00 60.06 451 ALA A N 1
ATOM 3518 C CA . ALA A 1 451 ? -94.924 7.785 164.078 1.00 60.06 451 ALA A CA 1
ATOM 3519 C C . ALA A 1 451 ? -95.613 6.866 165.113 1.00 60.06 451 ALA A C 1
ATOM 3521 O O . ALA A 1 451 ? -96.567 6.164 164.777 1.00 60.06 451 ALA A O 1
ATOM 3522 N N . GLU A 1 452 ? -95.191 6.905 166.380 1.00 58.62 452 GLU A N 1
ATOM 3523 C CA . GLU A 1 452 ? -95.837 6.151 167.469 1.00 58.62 452 GLU A CA 1
ATOM 3524 C C . GLU A 1 452 ? -97.221 6.719 167.857 1.00 58.62 452 GLU A C 1
ATOM 3526 O O . GLU A 1 452 ? -98.091 5.969 168.298 1.00 58.62 452 GLU A O 1
ATOM 3531 N N . ALA A 1 453 ? -97.478 8.013 167.620 1.00 59.72 453 ALA A N 1
ATOM 3532 C CA . ALA A 1 453 ? -98.788 8.633 167.853 1.00 59.72 453 ALA A CA 1
ATOM 3533 C C . ALA A 1 453 ? -99.794 8.342 166.718 1.00 59.72 453 ALA A C 1
ATOM 3535 O O . ALA A 1 453 ? -100.987 8.164 166.968 1.00 59.72 453 ALA A O 1
ATOM 3536 N N . GLU A 1 454 ? -99.320 8.239 165.472 1.00 60.56 454 GLU A N 1
ATOM 3537 C CA . GLU A 1 454 ? -100.151 7.954 164.291 1.00 60.56 454 GLU A CA 1
ATOM 3538 C C . GLU A 1 454 ? -100.638 6.488 164.264 1.00 60.56 454 GLU A C 1
ATOM 3540 O O . GLU A 1 454 ? -101.776 6.207 163.880 1.00 60.56 454 GLU A O 1
ATOM 3545 N N . ALA A 1 455 ? -99.809 5.548 164.737 1.00 61.53 455 ALA A N 1
ATOM 3546 C CA . ALA A 1 455 ? -100.126 4.118 164.772 1.00 61.53 455 ALA A CA 1
ATOM 3547 C C . ALA A 1 455 ? -101.357 3.791 165.643 1.00 61.53 455 ALA A C 1
ATOM 3549 O O . ALA A 1 455 ? -102.181 2.955 165.265 1.00 61.53 455 ALA A O 1
ATOM 3550 N N . HIS A 1 456 ? -101.544 4.500 166.762 1.00 60.34 456 HIS A N 1
ATOM 3551 C CA . HIS A 1 456 ? -102.712 4.319 167.632 1.00 60.34 456 HIS A CA 1
ATOM 3552 C C . HIS A 1 456 ? -104.028 4.794 166.992 1.00 60.34 456 HIS A C 1
ATOM 3554 O O . HIS A 1 456 ? -105.081 4.207 167.247 1.00 60.34 456 HIS A O 1
ATOM 3560 N N . ARG A 1 457 ? -103.990 5.810 166.119 1.00 64.62 457 ARG A N 1
ATOM 3561 C CA . ARG A 1 457 ? -105.180 6.320 165.414 1.00 64.62 457 ARG A CA 1
ATOM 3562 C C . ARG A 1 457 ? -105.690 5.335 164.356 1.00 64.62 457 ARG A C 1
ATOM 3564 O O . ARG A 1 457 ? -106.896 5.186 164.178 1.00 64.62 457 ARG A O 1
ATOM 3571 N N . ILE A 1 458 ? -104.779 4.645 163.670 1.00 60.38 458 ILE A N 1
ATOM 3572 C CA . ILE A 1 458 ? -105.108 3.709 162.582 1.00 60.38 458 ILE A CA 1
ATOM 3573 C C . ILE A 1 458 ? -105.769 2.425 163.118 1.00 60.38 458 ILE A C 1
ATOM 3575 O O . ILE A 1 458 ? -106.644 1.864 162.457 1.00 60.38 458 ILE A O 1
ATOM 3579 N N . GLN A 1 459 ? -105.449 2.002 164.345 1.00 60.12 459 GLN A N 1
ATOM 3580 C CA . GLN A 1 459 ? -106.064 0.822 164.967 1.00 60.12 459 GLN A CA 1
ATOM 3581 C C . GLN A 1 459 ? -107.584 0.959 165.181 1.00 60.12 459 GLN A C 1
ATOM 3583 O O . GLN A 1 459 ? -108.310 -0.006 164.958 1.00 60.12 459 GLN A O 1
ATOM 3588 N N . GLN A 1 460 ? -108.087 2.150 165.529 1.00 55.03 460 GLN A N 1
ATOM 3589 C CA . GLN A 1 460 ? -109.527 2.369 165.753 1.00 55.03 460 GLN A CA 1
ATOM 3590 C C . GLN A 1 460 ? -110.351 2.445 164.457 1.00 55.03 460 GLN A C 1
ATOM 3592 O O . GLN A 1 460 ? -111.539 2.133 164.462 1.00 55.03 460 GLN A O 1
ATOM 3597 N N . ILE A 1 461 ? -109.737 2.827 163.333 1.00 63.19 461 ILE A N 1
ATOM 3598 C CA . ILE A 1 461 ? -110.424 2.912 162.032 1.00 63.19 461 ILE A CA 1
ATOM 3599 C C . ILE A 1 461 ? -110.589 1.510 161.413 1.00 63.19 461 ILE A C 1
ATOM 3601 O O . ILE A 1 461 ? -111.644 1.198 160.859 1.00 63.19 461 ILE A O 1
ATOM 3605 N N . ALA A 1 462 ? -109.596 0.630 161.578 1.00 60.09 462 ALA A N 1
ATOM 3606 C CA . ALA A 1 462 ? -109.613 -0.724 161.020 1.00 60.09 462 ALA A CA 1
ATOM 3607 C C . ALA A 1 462 ? -110.669 -1.658 161.659 1.00 60.09 462 ALA A C 1
ATOM 3609 O O . ALA A 1 462 ? -111.170 -2.572 160.999 1.00 60.09 462 ALA A O 1
ATOM 3610 N N . GLU A 1 463 ? -111.060 -1.439 162.920 1.00 62.22 463 GLU A N 1
ATOM 3611 C CA . GLU A 1 463 ? -112.134 -2.221 163.559 1.00 62.22 463 GLU A CA 1
ATOM 3612 C C . GLU A 1 463 ? -113.525 -1.916 162.974 1.00 62.22 463 GLU A C 1
ATOM 3614 O O . GLU A 1 463 ? -114.347 -2.827 162.848 1.00 62.22 463 GLU A O 1
ATOM 3619 N N . GLY A 1 464 ? -113.777 -0.680 162.525 1.00 58.50 464 GLY A N 1
ATOM 3620 C CA . GLY A 1 464 ? -115.040 -0.295 161.881 1.00 58.50 464 GLY A CA 1
ATOM 3621 C C . GLY A 1 464 ? -115.239 -0.914 160.490 1.00 58.50 464 GLY A C 1
ATOM 3622 O O . GLY A 1 464 ? -116.353 -1.305 160.133 1.00 58.50 464 GLY A O 1
ATOM 3623 N N . GLU A 1 465 ? -114.167 -1.075 159.709 1.00 63.31 465 GLU A N 1
ATOM 3624 C CA . GLU A 1 465 ? -114.232 -1.688 158.371 1.00 63.31 465 GLU A CA 1
ATOM 3625 C C . GLU A 1 465 ? -114.470 -3.205 158.416 1.00 63.31 465 GLU A C 1
ATOM 3627 O O . GLU A 1 465 ? -115.173 -3.749 157.557 1.00 63.31 465 GLU A O 1
ATOM 3632 N N . LYS A 1 466 ? -113.978 -3.886 159.458 1.00 64.25 466 LYS A N 1
ATOM 3633 C CA . LYS A 1 466 ? -114.174 -5.332 159.656 1.00 64.25 466 LYS A CA 1
ATOM 3634 C C . LYS A 1 466 ? -115.652 -5.725 159.758 1.00 64.25 466 LYS A C 1
ATOM 3636 O O . LYS A 1 466 ? -116.053 -6.759 159.231 1.00 64.25 466 LYS A O 1
ATOM 3641 N N . VAL A 1 467 ? -116.481 -4.889 160.385 1.00 65.69 467 VAL A N 1
ATOM 3642 C CA . VAL A 1 467 ? -117.920 -5.159 160.566 1.00 65.69 467 VAL A CA 1
ATOM 3643 C C . VAL A 1 467 ? -118.695 -5.019 159.248 1.00 65.69 467 VAL A C 1
ATOM 3645 O O . VAL A 1 467 ? -119.632 -5.776 158.993 1.00 65.69 467 VAL A O 1
ATOM 3648 N N . LYS A 1 468 ? -118.273 -4.112 158.357 1.00 63.62 468 LYS A N 1
ATOM 3649 C CA . LYS A 1 468 ? -118.918 -3.892 157.052 1.00 63.62 468 LYS A CA 1
ATOM 3650 C C . LYS A 1 468 ? -118.721 -5.070 156.086 1.00 63.62 468 LYS A C 1
ATOM 3652 O O . LYS A 1 468 ? -119.645 -5.399 155.345 1.00 63.62 468 LYS A O 1
ATOM 3657 N N . GLN A 1 469 ? -117.555 -5.723 156.092 1.00 59.44 469 GLN A N 1
ATOM 3658 C CA . GLN A 1 469 ? -117.280 -6.854 155.190 1.00 59.44 469 GLN A CA 1
ATOM 3659 C C . GLN A 1 469 ? -118.055 -8.135 155.543 1.00 59.44 469 GLN A C 1
ATOM 3661 O O . GLN A 1 469 ? -118.445 -8.870 154.638 1.00 59.44 469 GLN A O 1
ATOM 3666 N N . VAL A 1 470 ? -118.348 -8.391 156.823 1.00 67.44 470 VAL A N 1
ATOM 3667 C CA . VAL A 1 470 ? -119.091 -9.600 157.237 1.00 67.44 470 VAL A CA 1
ATOM 3668 C C . VAL A 1 470 ? -120.537 -9.598 156.713 1.00 67.44 470 VAL A C 1
ATOM 3670 O O . VAL A 1 470 ? -121.043 -10.642 156.306 1.00 67.44 470 VAL A O 1
ATOM 3673 N N . LEU A 1 471 ? -121.186 -8.430 156.646 1.00 64.00 471 LEU A N 1
ATOM 3674 C CA . LEU A 1 471 ? -122.562 -8.293 156.144 1.00 64.00 471 LEU A CA 1
ATOM 3675 C C . LEU A 1 471 ? -122.682 -8.496 154.623 1.00 64.00 471 LEU A C 1
ATOM 3677 O O . LEU A 1 471 ? -123.697 -9.006 154.155 1.00 64.00 471 LEU A O 1
ATOM 3681 N N . LEU A 1 472 ? -121.649 -8.150 153.846 1.00 63.12 472 LEU A N 1
ATOM 3682 C CA . LEU A 1 472 ? -121.633 -8.381 152.394 1.00 63.12 472 LEU A CA 1
ATOM 3683 C C . LEU A 1 472 ? -121.483 -9.871 152.044 1.00 63.12 472 LEU A C 1
ATOM 3685 O O . LEU A 1 472 ? -122.166 -10.355 151.144 1.00 63.12 472 LEU A O 1
ATOM 3689 N N . ALA A 1 473 ? -120.670 -10.618 152.797 1.00 66.69 473 ALA A N 1
ATOM 3690 C CA . ALA A 1 473 ? -120.460 -12.050 152.564 1.00 66.69 473 ALA A CA 1
ATOM 3691 C C . ALA A 1 473 ? -121.720 -12.906 152.827 1.00 66.69 473 ALA A C 1
ATOM 3693 O O . ALA A 1 473 ? -121.921 -13.935 152.182 1.00 66.69 473 ALA A O 1
ATOM 3694 N N . GLN A 1 474 ? -122.608 -12.483 153.737 1.00 64.50 474 GLN A N 1
ATOM 3695 C CA . GLN A 1 474 ? -123.873 -13.186 153.995 1.00 64.50 474 GLN A CA 1
ATOM 3696 C C . GLN A 1 474 ? -124.874 -13.059 152.832 1.00 64.50 474 GLN A C 1
ATOM 3698 O O . GLN A 1 474 ? -125.597 -14.012 152.546 1.00 64.50 474 GLN A O 1
ATOM 3703 N N . ALA A 1 475 ? -124.880 -11.928 152.118 1.00 63.41 475 ALA A N 1
ATOM 3704 C CA . ALA A 1 475 ? -125.773 -11.704 150.978 1.00 63.41 475 ALA A CA 1
ATOM 3705 C C . ALA A 1 475 ? -125.386 -12.536 149.735 1.00 63.41 475 ALA A C 1
ATOM 3707 O O . ALA A 1 475 ? -126.257 -12.983 148.987 1.00 63.41 475 ALA A O 1
ATOM 3708 N N . GLU A 1 476 ? -124.094 -12.796 149.514 1.00 64.56 476 GLU A N 1
ATOM 3709 C CA . GLU A 1 476 ? -123.635 -13.641 148.399 1.00 64.56 476 GLU A CA 1
ATOM 3710 C C . GLU A 1 476 ? -123.948 -15.132 148.607 1.00 64.56 476 GLU A C 1
ATOM 3712 O O . GLU A 1 476 ? -124.245 -15.839 147.639 1.00 64.56 476 GLU A O 1
ATOM 3717 N N . ALA A 1 477 ? -123.977 -15.608 149.855 1.00 67.81 477 ALA A N 1
ATOM 3718 C CA . ALA A 1 477 ? -124.289 -17.002 150.173 1.00 67.81 477 ALA A CA 1
ATOM 3719 C C . ALA A 1 477 ? -125.736 -17.401 149.805 1.00 67.81 477 ALA A C 1
ATOM 3721 O O . ALA A 1 477 ? -125.970 -18.503 149.302 1.00 67.81 477 ALA A O 1
ATOM 3722 N N . GLU A 1 478 ? -126.719 -16.510 149.980 1.00 66.88 478 GLU A N 1
ATOM 3723 C CA . GLU A 1 478 ? -128.115 -16.793 149.601 1.00 66.88 478 GLU A CA 1
ATOM 3724 C C . GLU A 1 478 ? -128.325 -16.867 148.083 1.00 66.88 478 GLU A C 1
ATOM 3726 O O . GLU A 1 478 ? -129.146 -17.658 147.607 1.00 66.88 478 GLU A O 1
ATOM 3731 N N . LYS A 1 479 ? -127.555 -16.089 147.311 1.00 65.56 479 LYS A N 1
ATOM 3732 C CA . LYS A 1 479 ? -127.617 -16.088 145.843 1.00 65.56 479 LYS A CA 1
ATOM 3733 C C . LYS A 1 479 ? -127.205 -17.443 145.259 1.00 65.56 479 LYS A C 1
ATOM 3735 O O . LYS A 1 479 ? -127.865 -17.937 144.348 1.00 65.56 479 LYS A O 1
ATOM 3740 N N . ILE A 1 480 ? -126.152 -18.059 145.798 1.00 67.00 480 ILE A N 1
ATOM 3741 C CA . ILE A 1 480 ? -125.633 -19.356 145.330 1.00 67.00 480 ILE A CA 1
ATOM 3742 C C . ILE A 1 480 ? -126.627 -20.489 145.628 1.00 67.00 480 ILE A C 1
ATOM 3744 O O . ILE A 1 480 ? -126.833 -21.366 144.789 1.00 67.00 480 ILE A O 1
ATOM 3748 N N . ARG A 1 481 ? -127.321 -20.442 146.773 1.00 69.25 481 ARG A N 1
ATOM 3749 C CA . ARG A 1 481 ? -128.265 -21.497 147.179 1.00 69.25 481 ARG A CA 1
ATOM 3750 C C . ARG A 1 481 ? -129.433 -21.671 146.199 1.00 69.25 481 ARG A C 1
ATOM 3752 O O . ARG A 1 481 ? -129.810 -22.800 145.905 1.00 69.25 481 ARG A O 1
ATOM 3759 N N . LYS A 1 482 ? -129.973 -20.577 145.649 1.00 68.94 482 LYS A N 1
ATOM 3760 C CA . LYS A 1 482 ? -131.097 -20.637 144.693 1.00 68.94 482 LYS A CA 1
ATOM 3761 C C . LYS A 1 482 ? -130.713 -21.134 143.297 1.00 68.94 482 LYS A C 1
ATOM 3763 O O . LYS A 1 482 ? -131.581 -21.614 142.577 1.00 68.94 482 LYS A O 1
ATOM 3768 N N . ILE A 1 483 ? -129.440 -21.034 142.914 1.00 66.50 483 ILE A N 1
ATOM 3769 C CA . ILE A 1 483 ? -128.953 -21.560 141.629 1.00 66.50 483 ILE A CA 1
ATOM 3770 C C . ILE A 1 483 ? -128.852 -23.095 141.695 1.00 66.50 483 ILE A C 1
ATOM 3772 O O . ILE A 1 483 ? -129.296 -23.772 140.771 1.00 66.50 483 ILE A O 1
ATOM 3776 N N . GLY A 1 484 ? -128.385 -23.651 142.819 1.00 69.06 484 GLY A N 1
ATOM 3777 C CA . GLY A 1 484 ? -128.254 -25.105 143.001 1.00 69.06 484 GLY A CA 1
ATOM 3778 C C . GLY A 1 484 ? -129.581 -25.882 143.015 1.00 69.06 484 GLY A C 1
ATOM 3779 O O . GLY A 1 484 ? -129.631 -27.018 142.551 1.00 69.06 484 GLY A O 1
ATOM 3780 N N . GLU A 1 485 ? -130.679 -25.279 143.483 1.00 70.38 485 GLU A N 1
ATOM 3781 C CA . GLU A 1 485 ? -132.008 -25.921 143.463 1.00 70.38 485 GLU A CA 1
ATOM 3782 C C . GLU A 1 485 ? -132.547 -26.123 142.034 1.00 70.38 485 GLU A C 1
ATOM 3784 O O . GLU A 1 485 ? -133.220 -27.118 141.761 1.00 70.38 485 GLU A O 1
ATOM 3789 N N . ALA A 1 486 ? -132.222 -25.221 141.101 1.00 65.00 486 ALA A N 1
ATOM 3790 C CA . ALA A 1 486 ? -132.672 -25.310 139.712 1.00 65.00 486 ALA A CA 1
ATOM 3791 C C . ALA A 1 486 ? -131.923 -26.395 138.913 1.00 65.00 486 ALA A C 1
ATOM 3793 O O . ALA A 1 486 ? -132.519 -27.066 138.071 1.00 65.00 486 ALA A O 1
ATOM 3794 N N . GLU A 1 487 ? -130.636 -26.611 139.199 1.00 60.84 487 GLU A N 1
ATOM 3795 C CA . GLU A 1 487 ? -129.819 -27.642 138.542 1.00 60.84 487 GLU A CA 1
ATOM 3796 C C . GLU A 1 487 ? -130.187 -29.064 139.001 1.00 60.84 487 GLU A C 1
ATOM 3798 O O . GLU A 1 487 ? -130.183 -30.000 138.197 1.00 60.84 487 GLU A O 1
ATOM 3803 N N . ALA A 1 488 ? -130.594 -29.234 140.264 1.00 68.81 488 ALA A N 1
ATOM 3804 C CA . ALA A 1 488 ? -130.993 -30.533 140.809 1.00 68.81 488 ALA A CA 1
ATOM 3805 C C . ALA A 1 488 ? -132.237 -31.124 140.109 1.00 68.81 488 ALA A C 1
ATOM 3807 O O . ALA A 1 488 ? -132.293 -32.328 139.850 1.00 68.81 488 ALA A O 1
ATOM 3808 N N . ALA A 1 489 ? -133.204 -30.280 139.730 1.00 65.38 489 ALA A N 1
ATOM 3809 C CA . ALA A 1 489 ? -134.430 -30.705 139.048 1.00 65.38 489 ALA A CA 1
ATOM 3810 C C . ALA A 1 489 ? -134.177 -31.252 137.626 1.00 65.38 489 ALA A C 1
ATOM 3812 O O . ALA A 1 489 ? -134.877 -32.157 137.170 1.00 65.38 489 ALA A O 1
ATOM 3813 N N . VAL A 1 490 ? -133.156 -30.739 136.929 1.00 61.31 490 VAL A N 1
ATOM 3814 C CA . VAL A 1 490 ? -132.788 -31.187 135.573 1.00 61.31 490 VAL A CA 1
ATOM 3815 C C . VAL A 1 490 ? -132.174 -32.592 135.603 1.00 61.31 490 VAL A C 1
ATOM 3817 O O . VAL A 1 490 ? -132.480 -33.426 134.749 1.00 61.31 490 VAL A O 1
ATOM 3820 N N . ILE A 1 491 ? -131.352 -32.887 136.614 1.00 66.19 491 ILE A N 1
ATOM 3821 C CA . ILE A 1 491 ? -130.675 -34.185 136.764 1.00 66.19 491 ILE A CA 1
ATOM 3822 C C . ILE A 1 491 ? -131.677 -35.309 137.083 1.00 66.19 491 ILE A C 1
ATOM 3824 O O . ILE A 1 491 ? -131.552 -36.416 136.554 1.00 66.19 491 ILE A O 1
ATOM 3828 N N . GLU A 1 492 ? -132.715 -35.035 137.880 1.00 70.00 492 GLU A N 1
ATOM 3829 C CA . GLU A 1 492 ? -133.735 -36.035 138.228 1.00 70.00 492 GLU A CA 1
ATOM 3830 C C . GLU A 1 492 ? -134.540 -36.515 137.002 1.00 70.00 492 GLU A C 1
ATOM 3832 O O . GLU A 1 492 ? -134.860 -37.702 136.878 1.00 70.00 492 GLU A O 1
ATOM 3837 N N . ALA A 1 493 ? -134.824 -35.612 136.057 1.00 67.56 493 ALA A N 1
ATOM 3838 C CA . ALA A 1 493 ? -135.537 -35.940 134.823 1.00 67.56 493 ALA A CA 1
ATOM 3839 C C . ALA A 1 493 ? -134.713 -36.852 133.894 1.00 67.56 493 ALA A C 1
ATOM 3841 O O . ALA A 1 493 ? -135.266 -37.778 133.297 1.00 67.56 493 ALA A O 1
ATOM 3842 N N . MET A 1 494 ? -133.391 -36.652 133.816 1.00 62.38 494 MET A N 1
ATOM 3843 C CA . MET A 1 494 ? -132.511 -37.532 133.034 1.00 62.38 494 MET A CA 1
ATOM 3844 C C . MET A 1 494 ? -132.405 -38.938 133.645 1.00 62.38 494 MET A C 1
ATOM 3846 O O . MET A 1 494 ? -132.450 -39.932 132.918 1.00 62.38 494 MET A O 1
ATOM 3850 N N . GLY A 1 495 ? -132.339 -39.043 134.978 1.00 69.88 495 GLY A N 1
ATOM 3851 C CA . GLY A 1 495 ? -132.212 -40.328 135.676 1.00 69.88 495 GLY A CA 1
ATOM 3852 C C . GLY A 1 495 ? -133.395 -41.283 135.460 1.00 69.88 495 GLY A C 1
ATOM 3853 O O . GLY A 1 495 ? -133.200 -42.495 135.349 1.00 69.88 495 GLY A O 1
ATOM 3854 N N . LYS A 1 496 ? -134.623 -40.758 135.331 1.00 71.12 496 LYS A N 1
ATOM 3855 C CA . LYS A 1 496 ? -135.825 -41.575 135.063 1.00 71.12 496 LYS A CA 1
ATOM 3856 C C . LYS A 1 496 ? -135.813 -42.200 133.660 1.00 71.12 496 LYS A C 1
ATOM 3858 O O . LYS A 1 496 ? -136.130 -43.381 133.528 1.00 71.12 496 LYS A O 1
ATOM 3863 N N . ALA A 1 497 ? -135.373 -41.462 132.639 1.00 65.81 497 ALA A N 1
ATOM 3864 C CA . ALA A 1 497 ? -135.288 -41.962 131.261 1.00 65.81 497 ALA A CA 1
ATOM 3865 C C . ALA A 1 497 ? -134.226 -43.069 131.093 1.00 65.81 497 ALA A C 1
ATOM 3867 O O . ALA A 1 497 ? -134.386 -44.009 130.311 1.00 65.81 497 ALA A O 1
ATOM 3868 N N . GLU A 1 498 ? -133.136 -42.993 131.856 1.00 64.12 498 GLU A N 1
ATOM 3869 C CA . GLU A 1 498 ? -132.035 -43.953 131.772 1.00 64.12 498 GLU A CA 1
ATOM 3870 C C . GLU A 1 498 ? -132.360 -45.296 132.460 1.00 64.12 498 GLU A C 1
ATOM 3872 O O . GLU A 1 498 ? -131.933 -46.361 131.996 1.00 64.12 498 GLU A O 1
ATOM 3877 N N . ALA A 1 499 ? -133.191 -45.264 133.509 1.00 65.88 499 ALA A N 1
ATOM 3878 C CA . ALA A 1 499 ? -133.661 -46.446 134.232 1.00 65.88 499 ALA A CA 1
ATOM 3879 C C . ALA A 1 499 ? -134.635 -47.319 133.410 1.00 65.88 499 ALA A C 1
ATOM 3881 O O . ALA A 1 499 ? -134.545 -48.550 133.450 1.00 65.88 499 ALA A O 1
ATOM 3882 N N . GLU A 1 500 ? -135.528 -46.719 132.617 1.00 67.75 500 GLU A N 1
ATOM 3883 C CA . GLU A 1 500 ? -136.436 -47.468 131.729 1.00 67.75 500 GLU A CA 1
ATOM 3884 C C . GLU A 1 500 ? -135.673 -48.211 130.625 1.00 67.75 500 GLU A C 1
ATOM 3886 O O . GLU A 1 500 ? -135.933 -49.385 130.344 1.00 67.75 500 GLU A O 1
ATOM 3891 N N . ARG A 1 501 ? -134.646 -47.565 130.063 1.00 63.41 501 ARG A N 1
ATOM 3892 C CA . ARG A 1 501 ? -133.773 -48.157 129.041 1.00 63.41 501 ARG A CA 1
ATOM 3893 C C . ARG A 1 501 ? -132.978 -49.359 129.579 1.00 63.41 501 ARG A C 1
ATOM 3895 O O . ARG A 1 501 ? -132.738 -50.319 128.847 1.00 63.41 501 ARG A O 1
ATOM 3902 N N . MET A 1 502 ? -132.583 -49.330 130.856 1.00 64.44 502 MET A N 1
ATOM 3903 C CA . MET A 1 502 ? -131.917 -50.449 131.544 1.00 64.44 502 MET A CA 1
ATOM 3904 C C . MET A 1 502 ? -132.856 -51.645 131.784 1.00 64.44 502 MET A C 1
ATOM 3906 O O . MET A 1 502 ? -132.431 -52.785 131.596 1.00 64.44 502 MET A O 1
ATOM 3910 N N . LYS A 1 503 ? -134.134 -51.415 132.127 1.00 67.44 503 LYS A N 1
ATOM 3911 C CA . LYS A 1 503 ? -135.131 -52.492 132.309 1.00 67.44 503 LYS A CA 1
ATOM 3912 C C . LYS A 1 503 ? -135.376 -53.294 131.027 1.00 67.44 503 LYS A C 1
ATOM 3914 O O . LYS A 1 503 ? -135.334 -54.521 131.065 1.00 67.44 503 LYS A O 1
ATOM 3919 N N . LEU A 1 504 ? -135.533 -52.613 129.890 1.00 65.00 504 LEU A N 1
ATOM 3920 C CA . LEU A 1 504 ? -135.707 -53.257 128.577 1.00 65.00 504 LEU A CA 1
ATOM 3921 C C . LEU A 1 504 ? -134.491 -54.106 128.172 1.00 65.00 504 LEU A C 1
ATOM 3923 O O . LEU A 1 504 ? -134.636 -55.178 127.587 1.00 65.00 504 LEU A O 1
ATOM 3927 N N . LYS A 1 505 ? -133.279 -53.660 128.529 1.00 63.28 505 LYS A N 1
ATOM 3928 C CA . LYS A 1 505 ? -132.048 -54.435 128.312 1.00 63.28 505 LYS A CA 1
ATOM 3929 C C . LYS A 1 505 ? -132.017 -55.709 129.164 1.00 63.28 505 LYS A C 1
ATOM 3931 O O . LYS A 1 505 ? -131.587 -56.747 128.673 1.00 63.28 505 LYS A O 1
ATOM 3936 N N . ALA A 1 506 ? -132.488 -55.655 130.409 1.00 60.84 506 ALA A N 1
ATOM 3937 C CA . ALA A 1 506 ? -132.489 -56.801 131.319 1.00 60.84 506 ALA A CA 1
ATOM 3938 C C . ALA A 1 506 ? -133.460 -57.924 130.891 1.00 60.84 506 ALA A C 1
ATOM 3940 O O . ALA A 1 506 ? -133.111 -59.100 131.001 1.00 60.84 506 ALA A O 1
ATOM 3941 N N . GLU A 1 507 ? -134.631 -57.592 130.336 1.00 60.75 507 GLU A N 1
ATOM 3942 C CA . GLU A 1 507 ? -135.587 -58.583 129.801 1.00 60.75 507 GLU A CA 1
ATOM 3943 C C . GLU A 1 507 ? -135.058 -59.317 128.556 1.00 60.75 507 GLU A C 1
ATOM 3945 O O . GLU A 1 507 ? -135.310 -60.512 128.382 1.00 60.75 507 GLU A O 1
ATOM 3950 N N . ALA A 1 508 ? -134.268 -58.640 127.715 1.00 61.50 508 ALA A N 1
ATOM 3951 C CA . ALA A 1 508 ? -133.627 -59.254 126.551 1.00 61.50 508 ALA A CA 1
ATOM 3952 C C . ALA A 1 508 ? -132.542 -60.278 126.946 1.00 61.50 508 ALA A C 1
ATOM 3954 O O . ALA A 1 508 ? -132.367 -61.290 126.266 1.00 61.50 508 ALA A O 1
ATOM 3955 N N . TYR A 1 509 ? -131.851 -60.064 128.072 1.00 64.69 509 TYR A N 1
ATOM 3956 C CA . TYR A 1 509 ? -130.786 -60.958 128.541 1.00 64.69 509 TYR A CA 1
ATOM 3957 C C . TYR A 1 509 ? -131.285 -62.231 129.240 1.00 64.69 509 TYR A C 1
ATOM 3959 O O . TYR A 1 509 ? -130.550 -63.217 129.281 1.00 64.69 509 TYR A O 1
ATOM 3967 N N . GLN A 1 510 ? -132.531 -62.274 129.729 1.00 61.59 510 GLN A N 1
ATOM 3968 C CA . GLN A 1 510 ? -133.080 -63.484 130.361 1.00 61.59 510 GLN A CA 1
ATOM 3969 C C . GLN A 1 510 ? -133.349 -64.643 129.384 1.00 61.59 510 GLN A C 1
ATOM 3971 O O . GLN A 1 510 ? -133.444 -65.787 129.819 1.00 61.59 510 GLN A O 1
ATOM 3976 N N . LYS A 1 511 ? -133.443 -64.391 128.070 1.00 60.19 511 LYS A N 1
ATOM 3977 C CA . LYS A 1 511 ? -133.768 -65.423 127.063 1.00 60.19 511 LYS A CA 1
ATOM 3978 C C . LYS A 1 511 ? -132.553 -66.160 126.471 1.00 60.19 511 LYS A C 1
ATOM 3980 O O . LYS A 1 511 ? -132.737 -67.041 125.635 1.00 60.19 511 LYS A O 1
ATOM 3985 N N . TYR A 1 512 ? -131.325 -65.846 126.893 1.00 59.94 512 TYR A N 1
ATOM 3986 C CA . TYR A 1 512 ? -130.102 -66.485 126.385 1.00 59.94 512 TYR A CA 1
ATOM 3987 C C . TYR A 1 512 ? -129.660 -67.673 127.264 1.00 59.94 512 TYR A C 1
ATOM 3989 O O . TYR A 1 512 ? -129.326 -67.500 128.437 1.00 59.94 512 TYR A O 1
ATOM 3997 N N . GLY A 1 513 ? -129.632 -68.887 126.695 1.00 57.41 513 GLY A N 1
ATOM 3998 C CA . GLY A 1 513 ? -129.135 -70.104 127.361 1.00 57.41 513 GLY A CA 1
ATOM 3999 C C . GLY A 1 513 ? -127.619 -70.080 127.619 1.00 57.41 513 GLY A C 1
ATOM 4000 O O . GLY A 1 513 ? -126.884 -69.358 126.948 1.00 57.41 513 GLY A O 1
ATOM 4001 N N . ASP A 1 514 ? -127.140 -70.875 128.585 1.00 58.41 514 ASP A N 1
ATOM 4002 C CA . ASP A 1 514 ? -125.802 -70.752 129.203 1.00 58.41 514 ASP A CA 1
ATOM 4003 C C . ASP A 1 514 ? -124.598 -70.813 128.239 1.00 58.41 514 ASP A C 1
ATOM 4005 O O . ASP A 1 514 ? -123.546 -70.248 128.537 1.00 58.41 514 ASP A O 1
ATOM 4009 N N . ALA A 1 515 ? -124.753 -71.382 127.041 1.00 55.84 515 ALA A N 1
ATOM 4010 C CA . ALA A 1 515 ? -123.720 -71.361 126.001 1.00 55.84 515 ALA A CA 1
ATOM 4011 C C . ALA A 1 515 ? -123.498 -69.964 125.371 1.00 55.84 515 ALA A C 1
ATOM 4013 O O . ALA A 1 515 ? -122.390 -69.654 124.940 1.00 55.84 515 ALA A O 1
ATOM 4014 N N . ALA A 1 516 ? -124.510 -69.087 125.364 1.00 58.75 516 ALA A N 1
ATOM 4015 C CA . ALA A 1 516 ? -124.400 -67.720 124.841 1.00 58.75 516 ALA A CA 1
ATOM 4016 C C . ALA A 1 516 ? -123.747 -66.744 125.840 1.00 58.75 516 ALA A C 1
ATOM 4018 O O . ALA A 1 516 ? -123.122 -65.763 125.435 1.00 58.75 516 ALA A O 1
ATOM 4019 N N . LYS A 1 517 ? -123.820 -67.036 127.146 1.00 56.97 517 LYS A N 1
ATOM 4020 C CA . LYS A 1 517 ? -123.167 -66.236 128.198 1.00 56.97 517 LYS A CA 1
ATOM 4021 C C . LYS A 1 517 ? -121.638 -66.345 128.138 1.00 56.97 517 LYS A C 1
ATOM 4023 O O . LYS A 1 517 ? -120.947 -65.373 128.420 1.00 56.97 517 LYS A O 1
ATOM 4028 N N . MET A 1 518 ? -121.107 -67.494 127.715 1.00 58.25 518 MET A N 1
ATOM 4029 C CA . MET A 1 518 ? -119.661 -67.725 127.604 1.00 58.25 518 MET A CA 1
ATOM 4030 C C . MET A 1 518 ? -119.023 -66.954 126.433 1.00 58.25 518 MET A C 1
ATOM 4032 O O . MET A 1 518 ? -117.899 -66.470 126.554 1.00 58.25 518 MET A O 1
ATOM 4036 N N . ALA A 1 519 ? -119.748 -66.788 125.320 1.00 58.22 519 ALA A N 1
ATOM 4037 C CA . ALA A 1 519 ? -119.268 -66.037 124.157 1.00 58.22 519 ALA A CA 1
ATOM 4038 C C . ALA A 1 519 ? -119.130 -64.530 124.454 1.00 58.22 519 ALA A C 1
ATOM 4040 O O . ALA A 1 519 ? -118.111 -63.929 124.121 1.00 58.22 519 ALA A O 1
ATOM 4041 N N . LEU A 1 520 ? -120.099 -63.949 125.172 1.00 61.41 520 LEU A N 1
ATOM 4042 C CA . LEU A 1 520 ? -120.090 -62.539 125.589 1.00 61.41 520 LEU A CA 1
ATOM 4043 C C . LEU A 1 520 ? -118.915 -62.187 126.519 1.00 61.41 520 LEU A C 1
ATOM 4045 O O . LEU A 1 520 ? -118.373 -61.086 126.445 1.00 61.41 520 LEU A O 1
ATOM 4049 N N . VAL A 1 521 ? -118.492 -63.119 127.381 1.00 60.28 521 VAL A N 1
ATOM 4050 C CA . VAL A 1 521 ? -117.347 -62.910 128.289 1.00 60.28 521 VAL A CA 1
ATOM 4051 C C . VAL A 1 521 ? -116.012 -62.946 127.533 1.00 60.28 521 VAL A C 1
ATOM 4053 O O . VAL A 1 521 ? -115.104 -62.182 127.856 1.00 60.28 521 VAL A O 1
ATOM 4056 N N . LEU A 1 522 ? -115.894 -63.778 126.493 1.00 61.66 522 LEU A N 1
ATOM 4057 C CA . LEU A 1 522 ? -114.702 -63.837 125.639 1.00 61.66 522 LEU A CA 1
ATOM 4058 C C . LEU A 1 522 ? -114.529 -62.577 124.775 1.00 61.66 522 LEU A C 1
ATOM 4060 O O . LEU A 1 522 ? -113.400 -62.139 124.563 1.00 61.66 522 LEU A O 1
ATOM 4064 N N . GLU A 1 523 ? -115.625 -61.956 124.337 1.00 63.47 523 GLU A N 1
ATOM 4065 C CA . GLU A 1 523 ? -115.598 -60.744 123.505 1.00 63.47 523 GLU A CA 1
ATOM 4066 C C . GLU A 1 523 ? -115.236 -59.467 124.297 1.00 63.47 523 GLU A C 1
ATOM 4068 O O . GLU A 1 523 ? -114.696 -58.513 123.737 1.00 63.47 523 GLU A O 1
ATOM 4073 N N . ALA A 1 524 ? -115.471 -59.451 125.616 1.00 65.12 524 ALA A N 1
ATOM 4074 C CA . ALA A 1 524 ? -115.210 -58.298 126.485 1.00 65.12 524 ALA A CA 1
ATOM 4075 C C . ALA A 1 524 ? -113.757 -58.201 127.007 1.00 65.12 524 ALA A C 1
ATOM 4077 O O . ALA A 1 524 ? -113.303 -57.117 127.387 1.00 65.12 524 ALA A O 1
ATOM 4078 N N . LEU A 1 525 ? -113.000 -59.306 127.007 1.00 62.50 525 LEU A N 1
ATOM 4079 C CA . LEU A 1 525 ? -111.623 -59.365 127.526 1.00 62.50 525 LEU A CA 1
ATOM 4080 C C . LEU A 1 525 ? -110.629 -58.373 126.872 1.00 62.50 525 LEU A C 1
ATOM 4082 O O . LEU A 1 525 ? -109.835 -57.779 127.609 1.00 62.50 525 LEU A O 1
ATOM 4086 N N . PRO A 1 526 ? -110.661 -58.106 125.549 1.00 66.25 526 PRO A N 1
ATOM 4087 C CA . PRO A 1 526 ? -109.740 -57.155 124.920 1.00 66.25 526 PRO A CA 1
ATOM 4088 C C . PRO A 1 526 ? -109.913 -55.708 125.414 1.00 66.25 526 PRO A C 1
ATOM 4090 O O . PRO A 1 526 ? -108.937 -54.966 125.521 1.00 66.25 526 PRO A O 1
ATOM 4093 N N . GLN A 1 527 ? -111.138 -55.294 125.762 1.00 65.38 527 GLN A N 1
ATOM 4094 C CA . GLN A 1 527 ? -111.413 -53.920 126.207 1.00 65.38 527 GLN A CA 1
ATOM 4095 C C . GLN A 1 527 ? -110.945 -53.660 127.645 1.00 65.38 527 GLN A C 1
ATOM 4097 O O . GLN A 1 527 ? -110.523 -52.548 127.971 1.00 65.38 527 GLN A O 1
ATOM 4102 N N . ILE A 1 528 ? -110.962 -54.692 128.493 1.00 61.84 528 ILE A N 1
ATOM 4103 C CA . ILE A 1 528 ? -110.457 -54.617 129.870 1.00 61.84 528 ILE A CA 1
ATOM 4104 C C . ILE A 1 528 ? -108.926 -54.489 129.863 1.00 61.84 528 ILE A C 1
ATOM 4106 O O . ILE A 1 528 ? -108.381 -53.650 130.580 1.00 61.84 528 ILE A O 1
ATOM 4110 N N . ALA A 1 529 ? -108.233 -55.230 128.990 1.00 63.00 529 ALA A N 1
ATOM 4111 C CA . ALA A 1 529 ? -106.780 -55.129 128.835 1.00 63.00 529 ALA A CA 1
ATOM 4112 C C . ALA A 1 529 ? -106.328 -53.727 128.371 1.00 63.00 529 ALA A C 1
ATOM 4114 O O . ALA A 1 529 ? -105.370 -53.174 128.913 1.00 63.00 529 ALA A O 1
ATOM 4115 N N . ALA A 1 530 ? -107.051 -53.104 127.433 1.00 66.75 530 ALA A N 1
ATOM 4116 C CA . ALA A 1 530 ? -106.730 -51.758 126.948 1.00 66.75 530 ALA A CA 1
ATOM 4117 C C . ALA A 1 530 ? -106.878 -50.669 128.033 1.00 66.75 530 ALA A C 1
ATOM 4119 O O . ALA A 1 530 ? -106.077 -49.735 128.100 1.00 66.75 530 ALA A O 1
ATOM 4120 N N . LYS A 1 531 ? -107.878 -50.789 128.917 1.00 66.88 531 LYS A N 1
ATOM 4121 C CA . LYS A 1 531 ? -108.137 -49.823 130.002 1.00 66.88 531 LYS A CA 1
ATOM 4122 C C . LYS A 1 531 ? -107.102 -49.878 131.133 1.00 66.88 531 LYS A C 1
ATOM 4124 O O . LYS A 1 531 ? -106.882 -48.854 131.773 1.00 66.88 531 LYS A O 1
ATOM 4129 N N . ILE A 1 532 ? -106.449 -51.022 131.350 1.00 62.09 532 ILE A N 1
ATOM 4130 C CA . ILE A 1 532 ? -105.400 -51.190 132.373 1.00 62.09 532 ILE A CA 1
ATOM 4131 C C . ILE A 1 532 ? -104.062 -50.570 131.920 1.00 62.09 532 ILE A C 1
ATOM 4133 O O . ILE A 1 532 ? -103.311 -50.069 132.750 1.00 62.09 532 ILE A O 1
ATOM 4137 N N . ALA A 1 533 ? -103.776 -50.533 130.614 1.00 63.25 533 ALA A N 1
ATOM 4138 C CA . ALA A 1 533 ? -102.516 -49.999 130.078 1.00 63.25 533 ALA A CA 1
ATOM 4139 C C . ALA A 1 533 ? -102.505 -48.468 129.862 1.00 63.25 533 ALA A C 1
ATOM 4141 O O . ALA A 1 533 ? -101.441 -47.858 129.747 1.00 63.25 533 ALA A O 1
ATOM 4142 N N . ALA A 1 534 ? -103.676 -47.825 129.818 1.00 63.56 534 ALA A N 1
ATOM 4143 C CA . ALA A 1 534 ? -103.806 -46.394 129.525 1.00 63.56 534 ALA A CA 1
ATOM 4144 C C . ALA A 1 534 ? -103.171 -45.425 130.559 1.00 63.56 534 ALA A C 1
ATOM 4146 O O . ALA A 1 534 ? -102.721 -44.355 130.152 1.00 63.56 534 ALA A O 1
ATOM 4147 N N . PRO A 1 535 ? -103.099 -45.725 131.873 1.00 52.19 535 PRO A N 1
ATOM 4148 C CA . PRO A 1 535 ? -102.443 -44.829 132.833 1.00 52.19 535 PRO A CA 1
ATOM 4149 C C . PRO A 1 535 ? -100.908 -44.885 132.775 1.00 52.19 535 PRO A C 1
ATOM 4151 O O . PRO A 1 535 ? -100.254 -43.904 133.114 1.00 52.19 535 PRO A O 1
ATOM 4154 N N . LEU A 1 536 ? -100.327 -46.000 132.308 1.00 54.56 536 LEU A N 1
ATOM 4155 C CA . LEU A 1 536 ? -98.870 -46.177 132.197 1.00 54.56 536 LEU A CA 1
ATOM 4156 C C . LEU A 1 536 ? -98.249 -45.388 131.034 1.00 54.56 536 LEU A C 1
ATOM 4158 O O . LEU A 1 536 ? -97.039 -45.226 130.982 1.00 54.56 536 LEU A O 1
ATOM 4162 N N . THR A 1 537 ? -99.060 -44.875 130.109 1.00 61.41 537 THR A N 1
ATOM 4163 C CA . THR A 1 537 ? -98.599 -44.127 128.926 1.00 61.41 537 THR A CA 1
ATOM 4164 C C . THR A 1 537 ? -98.437 -42.617 129.164 1.00 61.41 537 THR A C 1
ATOM 4166 O O . THR A 1 537 ? -98.120 -41.902 128.220 1.00 61.41 537 THR A O 1
ATOM 4169 N N . LYS A 1 538 ? -98.672 -42.105 130.386 1.00 48.84 538 LYS A N 1
ATOM 4170 C CA . LYS A 1 538 ? -98.725 -40.654 130.685 1.00 48.84 538 LYS A CA 1
ATOM 4171 C C . LYS A 1 538 ? -97.787 -40.150 131.798 1.00 48.84 538 LYS A C 1
ATOM 4173 O O . LYS A 1 538 ? -97.944 -39.004 132.211 1.00 48.84 538 LYS A O 1
ATOM 4178 N N . VAL A 1 539 ? -96.837 -40.947 132.295 1.00 50.38 539 VAL A N 1
ATOM 4179 C CA . VAL A 1 539 ? -95.899 -40.503 133.350 1.00 50.38 539 VAL A CA 1
ATOM 4180 C C . VAL A 1 539 ? -94.449 -40.763 132.920 1.00 50.38 539 VAL A C 1
ATOM 4182 O O . VAL A 1 539 ? -94.037 -41.915 132.842 1.00 50.38 539 VAL A O 1
ATOM 4185 N N . ASP A 1 540 ? -93.717 -39.673 132.641 1.00 47.62 540 ASP A N 1
ATOM 4186 C CA . ASP A 1 540 ? -92.373 -39.626 132.026 1.00 47.62 540 ASP A CA 1
ATOM 4187 C C . ASP A 1 540 ? -91.198 -39.477 133.021 1.00 47.62 540 ASP A C 1
ATOM 4189 O O . ASP A 1 540 ? -90.047 -39.621 132.620 1.00 47.62 540 ASP A O 1
ATOM 4193 N N . GLU A 1 541 ? -91.422 -39.242 134.320 1.00 36.03 541 GLU A N 1
ATOM 4194 C CA . GLU A 1 541 ? -90.339 -39.294 135.320 1.00 36.03 541 GLU A CA 1
ATOM 4195 C C . GLU A 1 541 ? -90.891 -39.501 136.742 1.00 36.03 541 GLU A C 1
ATOM 4197 O O . GLU A 1 541 ? -91.789 -38.784 137.188 1.00 36.03 541 GLU A O 1
ATOM 4202 N N . ILE A 1 542 ? -90.349 -40.486 137.467 1.00 45.62 542 ILE A N 1
ATOM 4203 C CA . ILE A 1 542 ? -90.541 -40.684 138.912 1.00 45.62 542 ILE A CA 1
ATOM 4204 C C . ILE A 1 542 ? -89.155 -40.555 139.554 1.00 45.62 542 ILE A C 1
ATOM 4206 O O . ILE A 1 542 ? -88.289 -41.405 139.356 1.00 45.62 542 ILE A O 1
ATOM 4210 N N . VAL A 1 543 ? -88.947 -39.472 140.307 1.00 35.94 543 VAL A N 1
ATOM 4211 C CA . VAL A 1 543 ? -87.704 -39.137 141.023 1.00 35.94 543 VAL A CA 1
ATOM 4212 C C . VAL A 1 543 ? -87.851 -39.495 142.503 1.00 35.94 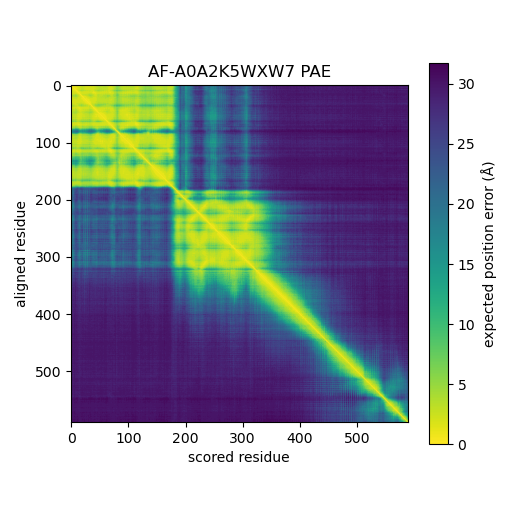543 VAL A C 1
ATOM 4214 O O . VAL A 1 543 ? -88.780 -39.006 143.141 1.00 35.94 543 VAL A O 1
ATOM 4217 N N . VAL A 1 544 ? -86.898 -40.245 143.080 1.00 36.94 544 VAL A N 1
ATOM 4218 C CA . VAL A 1 544 ? -86.627 -40.241 144.535 1.00 36.94 544 VAL A CA 1
ATOM 4219 C C . VAL A 1 544 ? -85.117 -40.335 144.809 1.00 36.94 544 VAL A C 1
ATOM 4221 O O . VAL A 1 544 ? -84.414 -41.180 144.261 1.00 36.94 544 VAL A O 1
ATOM 4224 N N . LEU A 1 545 ? -84.649 -39.424 145.669 1.00 31.41 545 LEU A N 1
ATOM 4225 C CA . LEU A 1 545 ? -83.272 -39.161 146.097 1.00 31.41 545 LEU A CA 1
ATOM 4226 C C . LEU A 1 545 ? -82.879 -39.949 147.368 1.00 31.41 545 LEU A C 1
ATOM 4228 O O . LEU A 1 545 ? -83.690 -40.108 148.275 1.00 31.41 545 LEU A O 1
ATOM 4232 N N . SER A 1 546 ? -81.578 -40.253 147.472 1.00 31.00 546 SER A N 1
ATOM 4233 C CA . SER A 1 546 ? -80.793 -40.627 148.670 1.00 31.00 546 SER A CA 1
ATOM 4234 C C . SER A 1 546 ? -80.733 -42.109 149.107 1.00 31.00 546 SER A C 1
ATOM 4236 O O . SER A 1 546 ? -81.658 -42.648 149.700 1.00 31.00 546 SER A O 1
ATOM 4238 N N . GLY A 1 547 ? -79.557 -42.719 148.887 1.00 32.25 547 GLY A N 1
ATOM 4239 C CA . GLY A 1 547 ? -78.767 -43.377 149.941 1.00 32.25 547 GLY A CA 1
ATOM 4240 C C . GLY A 1 547 ? -79.227 -44.707 150.551 1.00 32.25 547 GLY A C 1
ATOM 4241 O O . GLY A 1 547 ? -79.349 -44.761 151.763 1.00 32.25 547 GLY A O 1
ATOM 4242 N N . ASP A 1 548 ? -79.439 -45.757 149.749 1.00 39.81 548 ASP A N 1
ATOM 4243 C CA . ASP A 1 548 ? -78.948 -47.134 150.001 1.00 39.81 548 ASP A CA 1
ATOM 4244 C C . ASP A 1 548 ? -79.481 -48.078 148.901 1.00 39.81 548 ASP A C 1
ATOM 4246 O O . ASP A 1 548 ? -80.683 -48.278 148.721 1.00 39.81 548 ASP A O 1
ATOM 4250 N N . ASN A 1 549 ? -78.574 -48.621 148.087 1.00 39.03 549 ASN A N 1
ATOM 4251 C CA . ASN A 1 549 ? -78.889 -49.365 146.860 1.00 39.03 549 ASN A CA 1
ATOM 4252 C C . ASN A 1 549 ? -79.613 -50.698 147.145 1.00 39.03 549 ASN A C 1
ATOM 4254 O O . ASN A 1 549 ? -78.991 -51.567 147.754 1.00 39.03 549 ASN A O 1
ATOM 4258 N N . SER A 1 550 ? -80.852 -50.908 146.637 1.00 53.41 550 SER A N 1
ATOM 4259 C CA . SER A 1 550 ? -81.297 -52.188 145.995 1.00 53.41 550 SER A CA 1
ATOM 4260 C C . SER A 1 550 ? -82.814 -52.452 145.745 1.00 53.41 550 SER A C 1
ATOM 4262 O O . SER A 1 550 ? -83.157 -53.626 145.626 1.00 53.41 550 SER A O 1
ATOM 4264 N N . LYS A 1 551 ? -83.772 -51.503 145.621 1.00 46.09 551 LYS A N 1
ATOM 4265 C CA . LYS A 1 551 ? -85.208 -51.922 145.465 1.00 46.09 551 LYS A CA 1
ATOM 4266 C C . LYS A 1 551 ? -86.159 -51.194 144.498 1.00 46.09 551 LYS A C 1
ATOM 4268 O O . LYS A 1 551 ? -87.363 -51.449 144.561 1.00 46.09 551 LYS A O 1
ATOM 4273 N N . VAL A 1 552 ? -85.660 -50.450 143.507 1.00 53.69 552 VAL A N 1
ATOM 4274 C CA . VAL A 1 552 ? -86.486 -49.939 142.378 1.00 53.69 552 VAL A CA 1
ATOM 4275 C C . VAL A 1 552 ? -87.128 -51.079 141.548 1.00 53.69 552 VAL A C 1
ATOM 4277 O O . VAL A 1 552 ? -88.123 -50.888 140.862 1.00 53.69 552 VAL A O 1
ATOM 4280 N N . THR A 1 553 ? -86.657 -52.319 141.687 1.00 52.59 553 THR A N 1
ATOM 4281 C CA . THR A 1 553 ? -87.255 -53.526 141.087 1.00 52.59 553 THR A CA 1
ATOM 4282 C C . THR A 1 553 ? -88.386 -54.170 141.909 1.00 52.59 553 THR A C 1
ATOM 4284 O O . THR A 1 553 ? -89.049 -55.078 141.411 1.00 52.59 553 THR A O 1
ATOM 4287 N N . SER A 1 554 ? -88.648 -53.736 143.151 1.00 54.16 554 SER A N 1
ATOM 4288 C CA . SER A 1 554 ? -89.610 -54.414 144.046 1.00 54.16 554 SER A CA 1
ATOM 4289 C C . SER A 1 554 ? -91.039 -53.851 144.024 1.00 54.16 554 SER A C 1
ATOM 4291 O O . SER A 1 554 ? -91.987 -54.602 144.251 1.00 54.16 554 SER A O 1
ATOM 4293 N N . GLU A 1 555 ? -91.232 -52.572 143.689 1.00 52.00 555 GLU A N 1
ATOM 4294 C CA . GLU A 1 555 ? -92.571 -51.956 143.646 1.00 52.00 555 GLU A CA 1
ATOM 4295 C C . GLU A 1 555 ? -93.396 -52.387 142.428 1.00 52.00 555 GLU A C 1
ATOM 4297 O O . GLU A 1 555 ? -94.607 -52.577 142.544 1.00 52.00 555 GLU A O 1
ATOM 4302 N N . VAL A 1 556 ? -92.743 -52.688 141.301 1.00 55.69 556 VAL A N 1
ATOM 4303 C CA . VAL A 1 556 ? -93.398 -53.293 140.127 1.00 55.69 556 VAL A CA 1
ATOM 4304 C C . VAL A 1 556 ? -93.963 -54.683 140.463 1.00 55.69 556 VAL A C 1
ATOM 4306 O O . VAL A 1 556 ? -95.066 -55.026 140.040 1.00 55.69 556 VAL A O 1
ATOM 4309 N N . ASN A 1 557 ? -93.271 -55.458 141.306 1.00 52.12 557 ASN A N 1
ATOM 4310 C CA . ASN A 1 557 ? -93.744 -56.773 141.750 1.00 52.12 557 ASN A CA 1
ATOM 4311 C C . ASN A 1 557 ? -94.879 -56.696 142.787 1.00 52.12 557 ASN A C 1
ATOM 4313 O O . ASN A 1 557 ? -95.715 -57.598 142.830 1.00 52.12 557 ASN A O 1
ATOM 4317 N N . ARG A 1 558 ? -94.962 -55.630 143.599 1.00 58.12 558 ARG A N 1
ATOM 4318 C CA . ARG A 1 558 ? -96.054 -55.455 144.576 1.00 58.12 558 ARG A CA 1
ATOM 4319 C C . ARG A 1 558 ? -97.373 -55.055 143.906 1.00 58.12 558 ARG A C 1
ATOM 4321 O O . ARG A 1 558 ? -98.414 -55.600 144.259 1.00 58.12 558 ARG A O 1
ATOM 4328 N N . LEU A 1 559 ? -97.325 -54.183 142.895 1.00 56.53 559 LEU A N 1
ATOM 4329 C CA . LEU A 1 559 ? -98.505 -53.794 142.104 1.00 56.53 559 LEU A CA 1
ATOM 4330 C C . LEU A 1 559 ? -99.102 -54.972 141.311 1.00 56.53 559 LEU A C 1
ATOM 4332 O O . LEU A 1 559 ? -100.318 -55.058 141.152 1.00 56.53 559 LEU A O 1
ATOM 4336 N N . LEU A 1 560 ? -98.271 -55.928 140.883 1.00 55.34 560 LEU A N 1
ATOM 4337 C CA . LEU A 1 560 ? -98.736 -57.182 140.276 1.00 55.34 560 LEU A CA 1
ATOM 4338 C C . LEU A 1 560 ? -99.398 -58.142 141.285 1.00 55.34 560 LEU A C 1
ATOM 4340 O O . LEU A 1 560 ? -100.246 -58.942 140.890 1.00 55.34 560 LEU A O 1
ATOM 4344 N N . ALA A 1 561 ? -99.062 -58.051 142.576 1.00 57.59 561 ALA A N 1
ATOM 4345 C CA . ALA A 1 561 ? -99.587 -58.932 143.622 1.00 57.59 561 ALA A CA 1
ATOM 4346 C C . ALA A 1 561 ? -100.954 -58.494 144.198 1.00 57.59 561 ALA A C 1
ATOM 4348 O O . ALA A 1 561 ? -101.693 -59.340 144.698 1.00 57.59 561 ALA A O 1
ATOM 4349 N N . GLU A 1 562 ? -101.332 -57.212 144.108 1.00 57.09 562 GLU A N 1
ATOM 4350 C CA . GLU A 1 562 ? -102.621 -56.689 144.620 1.00 57.09 562 GLU A CA 1
ATOM 4351 C C . GLU A 1 562 ? -103.773 -56.726 143.594 1.00 57.09 562 GLU A C 1
ATOM 4353 O O . GLU A 1 562 ? -104.955 -56.629 143.950 1.00 57.09 562 GLU A O 1
ATOM 4358 N N . LEU A 1 563 ? -103.453 -56.919 142.312 1.00 52.22 563 LEU A N 1
ATOM 4359 C CA . LEU A 1 563 ? -104.435 -57.015 141.227 1.00 52.22 563 LEU A CA 1
ATOM 4360 C C . LEU A 1 563 ? -105.483 -58.132 141.428 1.00 52.22 563 LEU A C 1
ATOM 4362 O O . LEU A 1 563 ? -106.673 -57.854 141.249 1.00 52.22 563 LEU A O 1
ATOM 4366 N N . PRO A 1 564 ? -105.123 -59.363 141.848 1.00 55.03 564 PRO A N 1
ATOM 4367 C CA . PRO A 1 564 ? -106.106 -60.429 142.053 1.00 55.03 564 PRO A CA 1
ATOM 4368 C C . PRO A 1 564 ? -107.125 -60.114 143.159 1.00 55.03 564 PRO A C 1
ATOM 4370 O O . PRO A 1 564 ? -108.312 -60.400 143.001 1.00 55.03 564 PRO A O 1
ATOM 4373 N N . ALA A 1 565 ? -106.689 -59.479 144.251 1.00 57.00 565 ALA A N 1
ATOM 4374 C CA . ALA A 1 565 ? -107.565 -59.124 145.369 1.00 57.00 565 ALA A CA 1
ATOM 4375 C C . ALA A 1 565 ? -108.585 -58.038 144.977 1.00 57.00 565 ALA A C 1
ATOM 4377 O O . ALA A 1 565 ? -109.753 -58.101 145.361 1.00 57.00 565 ALA A O 1
ATOM 4378 N N . SER A 1 566 ? -108.165 -57.086 144.142 1.00 56.19 566 SER A N 1
ATOM 4379 C CA . SER A 1 566 ? -109.011 -55.977 143.685 1.00 56.19 566 SER A CA 1
ATOM 4380 C C . SER A 1 566 ? -110.094 -56.435 142.699 1.00 56.19 566 SER A C 1
ATOM 4382 O O . SER A 1 566 ? -111.232 -55.969 142.752 1.00 56.19 566 SER A O 1
ATOM 4384 N N . VAL A 1 567 ? -109.776 -57.402 141.829 1.00 57.78 567 VAL A N 1
ATOM 4385 C CA . VAL A 1 567 ? -110.747 -57.984 140.884 1.00 57.78 567 VAL A CA 1
ATOM 4386 C C . VAL A 1 567 ? -111.761 -58.879 141.603 1.00 57.78 567 VAL A C 1
ATOM 4388 O O . VAL A 1 567 ? -112.946 -58.853 141.259 1.00 57.78 567 VAL A O 1
ATOM 4391 N N . HIS A 1 568 ? -111.339 -59.602 142.646 1.00 59.53 568 HIS A N 1
ATOM 4392 C CA . HIS A 1 568 ? -112.250 -60.367 143.499 1.00 59.53 568 HIS A CA 1
ATOM 4393 C C . HIS A 1 568 ? -113.262 -59.456 144.215 1.00 59.53 568 HIS A C 1
ATOM 4395 O O . HIS A 1 568 ? -114.461 -59.734 144.186 1.00 59.53 568 HIS A O 1
ATOM 4401 N N . ALA A 1 569 ? -112.805 -58.326 144.766 1.00 51.72 569 ALA A N 1
ATOM 4402 C CA . ALA A 1 569 ? -113.666 -57.362 145.454 1.00 51.72 569 ALA A CA 1
ATOM 4403 C C . ALA A 1 569 ? -114.710 -56.688 144.537 1.00 51.72 569 ALA A C 1
ATOM 4405 O O . ALA A 1 569 ? -115.783 -56.321 145.008 1.00 51.72 569 ALA A O 1
ATOM 4406 N N . LEU A 1 570 ? -114.422 -56.539 143.236 1.00 44.28 570 LEU A N 1
ATOM 4407 C CA . LEU A 1 570 ? -115.300 -55.852 142.275 1.00 44.28 570 LEU A CA 1
ATOM 4408 C C . LEU A 1 570 ? -116.220 -56.779 141.465 1.00 44.28 570 LEU A C 1
ATOM 4410 O O . LEU A 1 570 ? -117.257 -56.324 140.988 1.00 44.28 570 LEU A O 1
ATOM 4414 N N . THR A 1 571 ? -115.862 -58.054 141.281 1.00 53.25 571 THR A N 1
ATOM 4415 C CA . THR A 1 571 ? -116.617 -58.978 140.406 1.00 53.25 571 THR A CA 1
ATOM 4416 C C . THR A 1 571 ? -117.132 -60.235 141.105 1.00 53.25 571 THR A C 1
ATOM 4418 O O . THR A 1 571 ? -117.942 -60.953 140.524 1.00 53.25 571 THR A O 1
ATOM 4421 N N . GLY A 1 572 ? -116.696 -60.521 142.339 1.00 49.66 572 GLY A N 1
ATOM 4422 C CA . GLY A 1 572 ? -117.126 -61.696 143.108 1.00 49.66 572 GLY A CA 1
ATOM 4423 C C . GLY A 1 572 ? -116.686 -63.047 142.524 1.00 49.66 572 GLY A C 1
ATOM 4424 O O . GLY A 1 572 ? -117.031 -64.092 143.071 1.00 49.66 572 GLY A O 1
ATOM 4425 N N . VAL A 1 573 ? -115.916 -63.050 141.430 1.00 57.81 573 VAL A N 1
ATOM 4426 C CA . VAL A 1 573 ? -115.414 -64.261 140.773 1.00 57.81 573 VAL A CA 1
ATOM 4427 C C . VAL A 1 573 ? -113.961 -64.497 141.185 1.00 57.81 573 VAL A C 1
ATOM 4429 O O . VAL A 1 573 ? -113.087 -63.653 141.004 1.00 57.81 573 VAL A O 1
ATOM 4432 N N . ASP A 1 574 ? -113.715 -65.664 141.777 1.00 53.88 574 ASP A N 1
ATOM 4433 C CA . ASP A 1 574 ? -112.438 -66.077 142.360 1.00 53.88 574 ASP A CA 1
ATOM 4434 C C . ASP A 1 574 ? -111.530 -66.721 141.287 1.00 53.88 574 ASP A C 1
ATOM 4436 O O . ASP A 1 574 ? -111.666 -67.895 140.926 1.00 53.88 574 ASP A O 1
ATOM 4440 N N . LEU A 1 575 ? -110.625 -65.911 140.721 1.00 56.12 575 LEU A N 1
ATOM 4441 C CA . LEU A 1 575 ? -109.763 -66.235 139.568 1.00 56.12 575 LEU A CA 1
ATOM 4442 C C . LEU A 1 575 ? -108.697 -67.314 139.850 1.00 56.12 575 LEU A C 1
ATOM 4444 O O . LEU A 1 575 ? -108.018 -67.772 138.930 1.00 56.12 575 LEU A O 1
ATOM 4448 N N . SER A 1 576 ? -108.578 -67.771 141.097 1.00 54.25 576 SER A N 1
ATOM 4449 C CA . SER A 1 576 ? -107.662 -68.835 141.527 1.00 54.25 576 SER A CA 1
ATOM 4450 C C . SER A 1 576 ? -108.053 -70.244 141.034 1.00 54.25 576 SER A C 1
ATOM 4452 O O . SER A 1 576 ? -107.221 -71.153 141.041 1.00 54.25 576 SER A O 1
ATOM 4454 N N . LYS A 1 577 ? -109.293 -70.446 140.558 1.00 50.03 577 LYS A N 1
ATOM 4455 C CA . LYS A 1 577 ? -109.808 -71.756 140.098 1.00 50.03 577 LYS A CA 1
ATOM 4456 C C . LYS A 1 577 ? -109.813 -71.956 138.578 1.00 50.03 577 LYS A C 1
ATOM 4458 O O . LYS A 1 577 ? -110.237 -73.013 138.110 1.00 50.03 577 LYS A O 1
ATOM 4463 N N . ILE A 1 578 ? -109.336 -70.986 137.797 1.00 54.28 578 ILE A N 1
ATOM 4464 C CA . ILE A 1 578 ? -109.329 -71.081 136.331 1.00 54.28 578 ILE A CA 1
ATOM 4465 C C . ILE A 1 578 ? -108.005 -71.717 135.862 1.00 54.28 578 ILE A C 1
ATOM 4467 O O . ILE A 1 578 ? -106.937 -71.128 136.048 1.00 54.28 578 ILE A O 1
ATOM 4471 N N . PRO A 1 579 ? -108.030 -72.905 135.225 1.00 46.16 579 PRO A N 1
ATOM 4472 C CA . PRO A 1 579 ? -106.825 -73.698 134.948 1.00 46.16 579 PRO A CA 1
ATOM 4473 C C . PRO A 1 579 ? -105.821 -73.035 133.988 1.00 46.16 579 PRO A C 1
ATOM 4475 O O . PRO A 1 579 ? -104.660 -73.437 133.946 1.00 46.16 579 PRO A O 1
ATOM 4478 N N . LEU A 1 580 ? -106.225 -71.997 133.251 1.00 47.75 580 LEU A N 1
ATOM 4479 C CA . LEU A 1 580 ? -105.373 -71.282 132.295 1.00 47.75 580 LEU A CA 1
ATOM 4480 C C . LEU A 1 580 ? -104.289 -70.401 132.948 1.00 47.75 580 LEU A C 1
ATOM 4482 O O . LEU A 1 580 ? -103.262 -70.168 132.317 1.00 47.75 580 LEU A O 1
ATOM 4486 N N . ILE A 1 581 ? -104.441 -69.988 134.214 1.00 47.72 581 ILE A N 1
ATOM 4487 C CA . ILE A 1 581 ? -103.441 -69.149 134.912 1.00 47.72 581 ILE A CA 1
ATOM 4488 C C . ILE A 1 581 ? -102.313 -69.980 135.552 1.00 47.72 581 ILE A C 1
ATOM 4490 O O . ILE A 1 581 ? -101.227 -69.461 135.786 1.00 47.72 581 ILE A O 1
ATOM 4494 N N . LYS A 1 582 ? -102.470 -71.305 135.691 1.00 42.91 582 LYS A N 1
ATOM 4495 C CA . LYS A 1 582 ? -101.373 -72.204 136.112 1.00 42.91 582 LYS A CA 1
ATOM 4496 C C . LYS A 1 582 ? -100.205 -72.270 135.117 1.00 42.91 582 LYS A C 1
ATOM 4498 O O . LYS A 1 582 ? -99.152 -72.794 135.457 1.00 42.91 582 LYS A O 1
ATOM 4503 N N . LYS A 1 583 ? -100.397 -71.794 133.882 1.00 42.97 583 LYS A N 1
ATOM 4504 C CA . LYS A 1 583 ? -99.411 -71.897 132.794 1.00 42.97 583 LYS A CA 1
ATOM 4505 C C . LYS A 1 583 ? -98.636 -70.603 132.521 1.00 42.97 583 LYS A C 1
ATOM 4507 O O . LYS A 1 583 ? -97.641 -70.663 131.810 1.00 42.97 583 LYS A O 1
ATOM 4512 N N . ALA A 1 584 ? -99.067 -69.467 133.078 1.00 44.16 584 ALA A N 1
ATOM 4513 C CA . ALA A 1 584 ? -98.410 -68.166 132.899 1.00 44.16 584 ALA A CA 1
ATOM 4514 C C . ALA A 1 584 ? -97.563 -67.743 134.117 1.00 44.16 584 ALA A C 1
ATOM 4516 O O . ALA A 1 584 ? -96.650 -66.937 133.975 1.00 44.16 584 ALA A O 1
ATOM 4517 N N . THR A 1 585 ? -97.792 -68.348 135.288 1.00 38.53 585 THR A N 1
ATOM 4518 C CA . THR A 1 585 ? -96.876 -68.344 136.438 1.00 38.53 585 THR A CA 1
ATOM 4519 C C . THR A 1 585 ? -96.220 -69.718 136.558 1.00 38.53 585 THR A C 1
ATOM 4521 O O . THR A 1 585 ? -96.581 -70.557 137.380 1.00 38.53 585 THR A O 1
ATOM 4524 N N . GLY A 1 586 ? -95.260 -69.977 135.670 1.00 31.44 586 GLY A N 1
ATOM 4525 C CA . GLY A 1 586 ? -94.380 -71.137 135.756 1.00 31.44 586 GLY A CA 1
ATOM 4526 C C . GLY A 1 586 ? -93.438 -71.015 136.951 1.00 31.44 586 GLY A C 1
ATOM 4527 O O . GLY A 1 586 ? -92.294 -70.613 136.792 1.00 31.44 586 GLY A O 1
ATOM 4528 N N . VAL A 1 587 ? -93.925 -71.377 138.135 1.00 30.31 587 VAL A N 1
ATOM 4529 C CA . VAL A 1 587 ? -93.091 -71.897 139.219 1.00 30.31 587 VAL A CA 1
ATOM 4530 C C . VAL A 1 587 ? -93.530 -73.342 139.430 1.00 30.31 587 VAL A C 1
ATOM 4532 O O . VAL A 1 587 ? -94.602 -73.614 139.970 1.00 30.31 587 VAL A O 1
ATOM 4535 N N . GLN A 1 588 ? -92.717 -74.279 138.955 1.00 36.44 588 GLN A N 1
ATOM 4536 C CA . GLN A 1 588 ? -92.593 -75.585 139.589 1.00 36.44 588 GLN A CA 1
ATOM 4537 C C . GLN A 1 588 ? -91.268 -75.544 140.332 1.00 36.44 588 GLN A C 1
ATOM 4539 O O . GLN A 1 588 ? -90.252 -75.668 139.665 1.00 36.44 588 GLN A O 1
ATOM 4544 N N . VAL A 1 589 ? -91.312 -75.420 141.662 1.00 37.78 589 VAL A N 1
ATOM 4545 C CA . VAL A 1 589 ? -90.137 -75.449 142.555 1.00 37.78 589 VAL A CA 1
ATOM 4546 C C . VAL A 1 589 ? -89.129 -74.317 142.333 1.00 37.78 589 VAL A C 1
ATOM 4548 O O . VAL A 1 589 ? -88.642 -74.109 141.204 1.00 37.78 589 VAL A O 1
#

Radius of gyration: 102.28 Å; Cα contacts (8 Å, |Δi|>4): 517; chains: 1; bounding box: 190×99×238 Å